Protein AF-A0A4Q3BJV5-F1 (afdb_monomer_lite)

Foldseek 3Di:
DVVPVVLVVVVVVVLVVLLPPPDDDDDDDPLVLQQAKWAWDFKAFLVRDGPDDGDRLFIWHHHSVFKIWTAGPVVRDIWIAGWDDDDQKIKGWGQDDPPPFDFPDWDWDQDPNWTKIFTDGPRDTQWIDTDNDIGGDIDIAIWGWPDGDSFWTWTDDPRMITIIGDDDPPLPPPDDDPLLVVLQVLLVVVLLVVLLVLAPDNVQQPVVLLVLLVVVLVVLCCQCRPPVVNVVVLLSVLSSLLVLLVVLLVVLCVVPNCLCPVCVVNNDDCLSNQLSLLLQLLLVVLLCVLVCNLVVQLVVQLVCSCVRNVDAQLLSSLLSSLLAA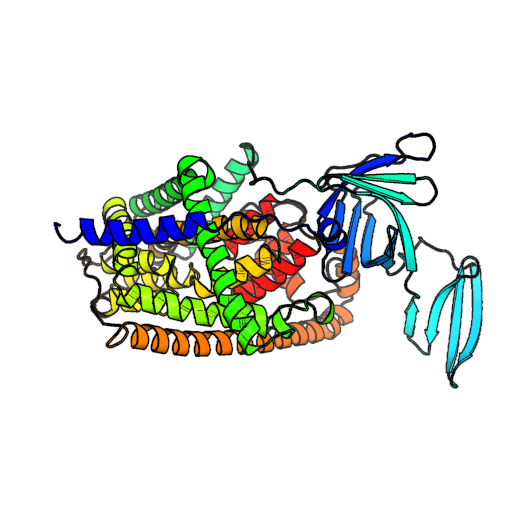ALVVSNLQNVVCQVVDDPLSVLLNNLSRVQADHSSVLSVLLCLQQPPPSVRSSSLSSLLSSLSSSSSSVSCSNSCSRYNDDDDHHRDHDTDPPRCDDDSVSSSVSSSVVSNVVSVVVVVLLVVVVVVQVVQQVCCCVPVFVVVVQQVVCCVVLVNPDSTDGLLQVQLVVQLVSQVSNPDDDPCSSVLSSLLSCCVPRRLSNSSNSLSVCVSNVVDSDPVSNSSSSSSSRD

Structure (mmCIF, N/CA/C/O backbone):
data_AF-A0A4Q3BJV5-F1
#
_entry.id   AF-A0A4Q3BJV5-F1
#
loop_
_atom_site.group_PDB
_atom_site.id
_atom_site.type_symbol
_atom_site.label_atom_id
_atom_site.label_alt_id
_atom_site.label_comp_id
_atom_site.label_asym_id
_atom_site.label_entity_id
_atom_site.label_seq_id
_atom_site.pdbx_PDB_ins_code
_atom_site.Cartn_x
_atom_site.Cartn_y
_atom_site.Cartn_z
_atom_site.occupancy
_atom_site.B_iso_or_equiv
_atom_site.auth_seq_id
_atom_site.auth_comp_id
_atom_site.auth_asym_id
_atom_site.auth_atom_id
_atom_site.pdbx_PDB_model_num
ATOM 1 N N . MET A 1 1 ? -34.507 12.842 11.711 1.00 39.56 1 MET A N 1
ATOM 2 C CA . MET A 1 1 ? -34.809 11.955 10.564 1.00 39.56 1 MET A CA 1
ATOM 3 C C . MET A 1 1 ? -35.385 12.684 9.341 1.00 39.56 1 MET A C 1
ATOM 5 O O . MET A 1 1 ? -34.955 12.350 8.252 1.00 39.56 1 MET A O 1
ATOM 9 N N . LYS A 1 2 ? -36.253 13.710 9.449 1.00 32.47 2 LYS A N 1
ATOM 10 C CA . LYS A 1 2 ? -36.791 14.425 8.258 1.00 32.47 2 LYS A CA 1
ATOM 11 C C . LYS A 1 2 ? -35.782 15.288 7.464 1.00 32.47 2 LYS A C 1
ATOM 13 O O . LYS A 1 2 ? -35.887 15.353 6.250 1.00 32.47 2 LYS A O 1
ATOM 18 N N . ASN A 1 3 ? -34.755 15.863 8.101 1.00 36.78 3 ASN A N 1
ATOM 19 C CA . ASN A 1 3 ? -33.688 16.609 7.395 1.00 36.78 3 ASN A CA 1
ATOM 20 C C . ASN A 1 3 ? -32.590 15.710 6.780 1.00 36.78 3 ASN A C 1
ATOM 22 O O . ASN A 1 3 ? -31.681 16.214 6.125 1.00 36.78 3 ASN A O 1
ATOM 26 N N . PHE A 1 4 ? -32.651 14.391 7.007 1.00 38.94 4 PHE A N 1
ATOM 27 C CA . PHE A 1 4 ? -31.653 13.429 6.517 1.00 38.94 4 PHE A CA 1
ATOM 28 C C . PHE A 1 4 ? -31.931 12.975 5.075 1.00 38.94 4 PHE A C 1
ATOM 30 O O . PHE A 1 4 ? -30.996 12.746 4.317 1.00 38.94 4 PHE A O 1
ATOM 37 N N . THR A 1 5 ? -33.199 12.897 4.669 1.00 44.06 5 THR A N 1
ATOM 38 C CA . THR A 1 5 ? -33.615 12.424 3.338 1.00 44.06 5 THR A CA 1
ATOM 39 C C . THR A 1 5 ? -33.310 13.423 2.222 1.00 44.06 5 THR A C 1
ATOM 41 O O . THR A 1 5 ? -32.863 13.024 1.152 1.00 44.06 5 THR A O 1
ATOM 44 N N . VAL A 1 6 ? -33.468 14.726 2.475 1.00 43.16 6 VAL A N 1
ATOM 45 C CA . VAL A 1 6 ? -33.236 15.772 1.457 1.00 43.16 6 VAL A CA 1
ATOM 46 C C . VAL A 1 6 ? -31.744 15.933 1.138 1.00 43.16 6 VAL A C 1
ATOM 48 O O . VAL A 1 6 ? -31.367 16.067 -0.021 1.00 43.16 6 VAL A O 1
ATOM 51 N N . ARG A 1 7 ? -30.869 15.852 2.150 1.00 47.31 7 ARG A N 1
ATOM 52 C CA . ARG A 1 7 ? -29.410 15.944 1.953 1.00 47.31 7 ARG A CA 1
ATOM 53 C C . ARG A 1 7 ? -28.830 14.706 1.261 1.00 47.31 7 ARG A C 1
ATOM 55 O O . ARG A 1 7 ? -27.945 14.854 0.425 1.00 47.31 7 ARG A O 1
ATOM 62 N N . GLY A 1 8 ? -29.368 13.515 1.540 1.00 42.00 8 GLY A N 1
ATOM 63 C CA . GLY A 1 8 ? -28.993 12.282 0.836 1.00 42.00 8 GLY A CA 1
ATOM 64 C C . GLY A 1 8 ? -29.332 12.314 -0.660 1.00 42.00 8 GLY A C 1
ATOM 65 O O . GLY A 1 8 ? -28.530 11.870 -1.476 1.00 42.00 8 GLY A O 1
ATOM 66 N N . ALA A 1 9 ? -30.465 12.919 -1.033 1.00 40.84 9 ALA A N 1
ATOM 67 C CA . ALA A 1 9 ? -30.872 13.068 -2.433 1.00 40.84 9 ALA A CA 1
ATOM 68 C C . ALA A 1 9 ? -29.954 14.014 -3.235 1.00 40.84 9 ALA A C 1
ATOM 70 O O . ALA A 1 9 ? -29.690 13.767 -4.411 1.00 40.84 9 ALA A O 1
ATOM 71 N N . ILE A 1 10 ? -29.417 15.063 -2.601 1.00 45.47 10 ILE A N 1
ATOM 72 C CA . ILE A 1 10 ? -28.476 16.001 -3.238 1.00 45.47 10 ILE A CA 1
ATOM 73 C C . ILE A 1 10 ? -27.119 15.327 -3.486 1.00 45.47 10 ILE A C 1
ATOM 75 O O . ILE A 1 10 ? -26.576 15.436 -4.582 1.00 45.47 10 ILE A O 1
ATOM 79 N N . VAL A 1 11 ? -26.601 14.570 -2.511 1.00 48.97 11 VAL A N 1
ATOM 80 C CA . VAL A 1 11 ? -25.356 13.792 -2.672 1.00 48.97 11 VAL A CA 1
ATOM 81 C C . VAL A 1 11 ? -25.507 12.742 -3.775 1.00 48.97 11 VAL A C 1
ATOM 83 O O . VAL A 1 11 ? -24.621 12.602 -4.614 1.00 48.97 11 VAL A O 1
ATOM 86 N N . PHE A 1 12 ? -26.654 12.058 -3.824 1.00 43.94 12 PHE A N 1
ATOM 87 C CA . PHE A 1 12 ? -26.966 11.095 -4.878 1.00 43.94 12 PHE A CA 1
ATOM 88 C C . PHE A 1 12 ? -27.032 11.759 -6.263 1.00 43.94 12 PHE A C 1
ATOM 90 O O . PHE A 1 12 ? -26.476 11.234 -7.221 1.00 43.94 12 PHE A O 1
ATOM 97 N N . SER A 1 13 ? -27.623 12.953 -6.365 1.00 41.34 13 SER A N 1
ATOM 98 C CA . SER A 1 13 ? -27.725 13.698 -7.629 1.00 41.34 13 SER A CA 1
ATOM 99 C C . SER A 1 13 ? -26.365 14.195 -8.139 1.00 41.34 13 SER A C 1
ATOM 101 O O . SER A 1 13 ? -26.100 14.130 -9.336 1.00 41.34 13 SER A O 1
ATOM 103 N N . ILE A 1 14 ? -25.468 14.628 -7.244 1.00 48.72 14 ILE A N 1
ATOM 104 C CA . ILE A 1 14 ? -24.095 15.022 -7.607 1.00 48.72 14 ILE A CA 1
ATOM 105 C C . ILE A 1 14 ? -23.288 13.804 -8.083 1.00 48.72 14 ILE A C 1
ATOM 107 O O . ILE A 1 14 ? -22.586 13.895 -9.089 1.00 48.72 14 ILE A O 1
ATOM 111 N N . LEU A 1 15 ? -23.427 12.650 -7.416 1.00 43.44 15 LEU A N 1
ATOM 112 C CA . LEU A 1 15 ? -22.780 11.404 -7.845 1.00 43.44 15 LEU A CA 1
ATOM 113 C C . LEU A 1 15 ? -23.286 10.938 -9.221 1.00 43.44 15 LEU A C 1
ATOM 115 O O . LEU A 1 15 ? -22.491 10.514 -10.053 1.00 43.44 15 LEU A O 1
ATOM 119 N N . VAL A 1 16 ? -24.594 11.048 -9.476 1.00 43.47 16 VAL A N 1
ATOM 120 C CA . VAL A 1 16 ? -25.211 10.675 -10.760 1.00 43.47 16 VAL A CA 1
ATOM 121 C C . VAL A 1 16 ? -24.777 11.615 -11.890 1.00 43.47 16 VAL A C 1
ATOM 123 O O . VAL A 1 16 ? -24.451 11.132 -12.971 1.00 43.47 16 VAL A O 1
ATOM 126 N N . CYS A 1 17 ? -24.666 12.926 -11.646 1.00 41.31 17 CYS A N 1
ATOM 127 C CA . CYS A 1 17 ? -24.109 13.864 -12.631 1.00 41.31 17 CYS A CA 1
ATOM 128 C C . CYS A 1 17 ? -22.640 13.562 -12.973 1.00 41.31 17 CYS A C 1
ATOM 130 O O . CYS A 1 17 ? -22.251 13.664 -14.134 1.00 41.31 17 CYS A O 1
ATOM 132 N N . LEU A 1 18 ? -21.825 13.147 -11.995 1.00 40.84 18 LEU A N 1
ATOM 133 C CA . LEU A 1 18 ? -20.426 12.761 -12.232 1.00 40.84 18 LEU A CA 1
ATOM 134 C C . LEU A 1 18 ? -20.292 11.451 -13.031 1.00 40.84 18 LEU A C 1
ATOM 136 O O . LEU A 1 18 ? -19.311 11.276 -13.752 1.00 40.84 18 LEU A O 1
ATOM 140 N N . LEU A 1 19 ? -21.281 10.554 -12.950 1.00 37.84 19 LEU A N 1
ATOM 141 C CA . LEU A 1 19 ? -21.312 9.300 -13.711 1.00 37.84 19 LEU A CA 1
ATOM 142 C C . LEU A 1 19 ? -21.659 9.499 -15.200 1.00 37.84 19 LEU A C 1
ATOM 144 O O . LEU A 1 19 ? -21.275 8.669 -16.020 1.00 37.84 19 LEU A O 1
ATOM 148 N N . GLN A 1 20 ? -22.340 10.589 -15.577 1.00 35.69 20 GLN A N 1
ATOM 149 C CA . GLN A 1 20 ? -22.813 10.801 -16.957 1.00 35.69 20 GLN A CA 1
ATOM 150 C C . GLN A 1 20 ? -21.787 11.433 -17.919 1.00 35.69 20 GLN A C 1
ATOM 152 O O . GLN A 1 20 ? -22.035 11.471 -19.120 1.00 35.69 20 GLN A O 1
ATOM 157 N N . VAL A 1 21 ? -20.621 11.886 -17.442 1.00 39.34 21 VAL A N 1
ATOM 158 C CA . VAL A 1 21 ? -19.625 12.606 -18.275 1.00 39.34 21 VAL A CA 1
ATOM 159 C C . VAL A 1 21 ? -18.576 11.670 -18.916 1.00 39.34 21 VAL A C 1
ATOM 161 O O . VAL A 1 21 ? -17.773 12.089 -19.746 1.00 39.34 21 VAL A O 1
ATOM 164 N N . SER A 1 22 ? -18.583 10.372 -18.599 1.00 33.25 22 SER A N 1
ATOM 165 C CA . SER A 1 22 ? -17.498 9.439 -18.950 1.00 33.25 22 SER A CA 1
ATOM 166 C C . SER A 1 22 ? -17.755 8.624 -20.232 1.00 33.25 22 SER A C 1
ATOM 168 O O . SER A 1 22 ? -17.811 7.396 -20.204 1.00 33.25 22 SER A O 1
ATOM 170 N N . CYS A 1 23 ? -17.935 9.282 -21.384 1.00 26.48 23 CYS A N 1
ATOM 171 C CA . CYS A 1 23 ? -17.944 8.568 -22.668 1.00 26.48 23 CYS A CA 1
ATOM 172 C C . CYS A 1 23 ? -17.498 9.435 -23.853 1.00 26.48 23 CYS A C 1
ATOM 174 O O . CYS A 1 23 ? -18.309 9.960 -24.607 1.00 26.48 23 CYS A O 1
ATOM 176 N N . THR A 1 24 ? -16.186 9.531 -24.061 1.00 28.55 24 THR A N 1
ATOM 177 C CA . THR A 1 24 ? -15.605 9.876 -25.366 1.00 28.55 24 THR A CA 1
ATOM 178 C C . THR A 1 24 ? -14.334 9.048 -25.577 1.00 28.55 24 THR A C 1
ATOM 180 O O . THR A 1 24 ? -13.317 9.253 -24.919 1.00 28.55 24 THR A O 1
ATOM 183 N N . LYS A 1 25 ? -14.403 8.055 -26.475 1.00 28.45 25 LYS A N 1
ATOM 184 C CA . LYS A 1 25 ? -13.246 7.255 -26.916 1.00 28.45 25 LYS A CA 1
ATOM 185 C C . LYS A 1 25 ? -12.345 8.136 -27.787 1.00 28.45 25 LYS A C 1
ATOM 187 O O . LYS A 1 25 ? -12.813 8.681 -28.783 1.00 28.45 25 LYS A O 1
ATOM 192 N N . LYS A 1 26 ? -11.070 8.267 -27.421 1.00 34.31 26 LYS A N 1
ATOM 193 C CA . LYS A 1 26 ? -10.034 8.953 -28.208 1.00 34.31 26 LYS A CA 1
ATOM 194 C C . LYS A 1 26 ? -9.116 7.891 -28.824 1.00 34.31 26 LYS A C 1
ATOM 196 O O . LYS A 1 26 ? -8.753 6.952 -28.125 1.00 34.31 26 LYS A O 1
ATOM 201 N N . GLU A 1 27 ? -8.780 8.021 -30.106 1.00 33.03 27 GLU A N 1
ATOM 202 C CA . GLU A 1 27 ? -7.860 7.118 -30.822 1.00 33.03 27 GLU A CA 1
ATOM 203 C C . GLU A 1 27 ? -6.468 7.088 -30.163 1.00 33.03 27 GLU A C 1
ATOM 205 O O . GLU A 1 27 ? -5.887 8.136 -29.863 1.00 33.03 27 GLU A O 1
ATOM 210 N N . GLU A 1 28 ? -5.938 5.886 -29.918 1.00 51.03 28 GLU A N 1
ATOM 211 C CA . GLU A 1 28 ? -4.610 5.667 -29.333 1.00 51.03 28 GLU A CA 1
ATOM 212 C C . GLU A 1 28 ? -3.513 5.594 -30.407 1.00 51.03 28 GLU A C 1
ATOM 214 O O . GLU A 1 28 ? -3.706 5.044 -31.488 1.00 51.03 28 GLU A O 1
ATOM 219 N N . SER A 1 29 ? -2.325 6.133 -30.108 1.00 69.25 29 SER A N 1
ATOM 220 C CA . SER A 1 29 ? -1.162 6.038 -30.999 1.00 69.25 29 SER A CA 1
ATOM 221 C C . SER A 1 29 ? -0.564 4.622 -30.998 1.00 69.25 29 SER A C 1
ATOM 223 O O . SER A 1 29 ? -0.557 3.945 -29.970 1.00 69.25 29 SER A O 1
ATOM 225 N N . LYS A 1 30 ? 0.017 4.179 -32.125 1.00 75.50 30 LYS A N 1
ATOM 226 C CA . LYS A 1 30 ? 0.649 2.845 -32.262 1.00 75.50 30 LYS A CA 1
ATOM 227 C C . LYS A 1 30 ? 1.668 2.530 -31.158 1.00 75.50 30 LYS A C 1
ATOM 229 O O . LYS A 1 30 ? 1.734 1.399 -30.696 1.00 75.50 30 LYS A O 1
ATOM 234 N N . GLU A 1 31 ? 2.438 3.515 -30.703 1.00 74.19 31 GLU A N 1
ATOM 235 C CA . GLU A 1 31 ? 3.409 3.341 -29.610 1.00 74.19 31 GLU A CA 1
ATOM 236 C C . GLU A 1 31 ? 2.736 3.030 -28.271 1.00 74.19 31 GLU A C 1
ATOM 238 O O . GLU A 1 31 ? 3.213 2.162 -27.543 1.00 74.19 31 GLU A O 1
ATOM 243 N N . LYS A 1 32 ? 1.595 3.668 -27.970 1.00 69.62 32 LYS A N 1
ATOM 244 C CA . LYS A 1 32 ? 0.784 3.309 -26.798 1.00 69.62 32 LYS A CA 1
ATOM 245 C C . LYS A 1 32 ? 0.237 1.900 -26.924 1.00 69.62 32 LYS A C 1
ATOM 247 O O . LYS A 1 32 ? 0.262 1.149 -25.955 1.00 69.62 32 LYS A O 1
ATOM 252 N N . ILE A 1 33 ? -0.189 1.528 -28.132 1.00 77.44 33 ILE A N 1
ATOM 253 C CA . ILE A 1 33 ? -0.660 0.173 -28.385 1.00 77.44 33 ILE A CA 1
ATOM 254 C C . ILE A 1 33 ? 0.489 -0.824 -28.185 1.00 77.44 33 ILE A C 1
ATOM 256 O O . ILE A 1 33 ? 0.257 -1.895 -27.652 1.00 77.44 33 ILE A O 1
ATOM 260 N N . LEU A 1 34 ? 1.730 -0.503 -28.534 1.00 80.62 34 LEU A N 1
ATOM 261 C CA . LEU A 1 34 ? 2.862 -1.413 -28.347 1.00 80.62 34 LEU A CA 1
ATOM 262 C C . LEU A 1 34 ? 3.345 -1.504 -26.892 1.00 80.62 34 LEU A C 1
ATOM 264 O O . LEU A 1 34 ? 3.767 -2.586 -26.486 1.00 80.62 34 LEU A O 1
ATOM 268 N N . ALA A 1 35 ? 3.258 -0.420 -26.114 1.00 77.81 35 ALA A N 1
ATOM 269 C CA . ALA A 1 35 ? 3.778 -0.294 -24.748 1.00 77.81 35 ALA A CA 1
ATOM 270 C C . ALA A 1 35 ? 2.978 -1.091 -23.692 1.00 77.81 35 ALA A C 1
ATOM 272 O O . ALA A 1 35 ? 2.330 -0.531 -22.806 1.00 77.81 35 ALA A O 1
ATOM 273 N N . ARG A 1 36 ? 3.015 -2.422 -23.791 1.00 79.06 36 ARG A N 1
ATOM 274 C CA . ARG A 1 36 ? 2.362 -3.361 -22.871 1.00 79.06 36 ARG A CA 1
ATOM 275 C C . ARG A 1 36 ? 3.103 -4.702 -22.799 1.00 79.06 36 ARG A C 1
ATOM 277 O O . ARG A 1 36 ? 4.082 -4.936 -23.509 1.00 79.06 36 ARG A O 1
ATOM 284 N N . LYS A 1 37 ? 2.625 -5.607 -21.936 1.00 77.81 37 LYS A N 1
ATOM 285 C CA . LYS A 1 37 ? 3.108 -6.996 -21.843 1.00 77.81 37 LYS A CA 1
ATOM 286 C C . LYS A 1 37 ? 2.378 -7.886 -22.849 1.00 77.81 37 LYS A C 1
ATOM 288 O O . LYS A 1 37 ? 1.191 -8.155 -22.703 1.00 77.81 37 LYS A O 1
ATOM 293 N N . TRP A 1 38 ? 3.113 -8.363 -23.838 1.00 81.50 38 TRP A N 1
ATOM 294 C CA . TRP A 1 38 ? 2.682 -9.282 -24.880 1.00 81.50 38 TRP A CA 1
ATOM 295 C C . TRP A 1 38 ? 3.074 -10.714 -24.513 1.00 81.50 38 TRP A C 1
ATOM 297 O O . TRP A 1 38 ? 4.219 -10.972 -24.148 1.00 81.50 38 TRP A O 1
ATOM 307 N N . LEU A 1 39 ? 2.143 -11.661 -24.604 1.00 82.62 39 LEU A N 1
ATOM 308 C CA . LEU A 1 39 ? 2.427 -13.083 -24.399 1.00 82.62 39 LEU A CA 1
ATOM 309 C C . LEU A 1 39 ? 2.718 -13.732 -25.746 1.00 82.62 39 LEU A C 1
ATOM 311 O O . LEU A 1 39 ? 2.010 -13.462 -26.716 1.00 82.62 39 LEU A O 1
ATOM 315 N N . PHE A 1 40 ? 3.729 -14.597 -25.821 1.00 82.50 40 PHE A N 1
ATOM 316 C CA . PHE A 1 40 ? 3.962 -15.350 -27.052 1.00 82.50 40 PHE A CA 1
ATOM 317 C C . PHE A 1 40 ? 2.772 -16.282 -27.317 1.00 82.50 40 PHE A C 1
ATOM 319 O O . PHE A 1 40 ? 2.285 -16.970 -26.421 1.00 82.50 40 PHE A O 1
ATOM 326 N N . ALA A 1 41 ? 2.314 -16.302 -28.564 1.00 84.00 41 ALA A N 1
ATOM 327 C CA . ALA A 1 41 ? 1.279 -17.209 -29.047 1.00 84.00 41 ALA A CA 1
ATOM 328 C C . ALA A 1 41 ? 1.889 -18.345 -29.873 1.00 84.00 41 ALA A C 1
ATOM 330 O O . ALA A 1 41 ? 1.570 -19.511 -29.661 1.00 84.00 41 ALA A O 1
ATOM 331 N N . SER A 1 42 ? 2.797 -18.007 -30.791 1.00 84.31 42 SER A N 1
ATOM 332 C CA . SER A 1 42 ? 3.531 -18.973 -31.613 1.00 84.31 42 SER A CA 1
ATOM 333 C C . SER A 1 42 ? 4.796 -18.343 -32.186 1.00 84.31 42 SER A C 1
ATOM 335 O O . SER A 1 42 ? 4.838 -17.131 -32.405 1.00 84.31 42 SER A O 1
ATOM 337 N N . VAL A 1 43 ? 5.789 -19.170 -32.506 1.00 83.00 43 VAL A N 1
ATOM 338 C CA . VAL A 1 43 ? 6.980 -18.762 -33.262 1.00 83.00 43 VAL A CA 1
ATOM 339 C C . VAL A 1 43 ? 7.135 -19.716 -34.433 1.00 83.00 43 VAL A C 1
ATOM 341 O O . VAL A 1 43 ? 7.376 -20.903 -34.221 1.00 83.00 43 VAL A O 1
ATOM 344 N N . LYS A 1 44 ? 6.964 -19.202 -35.651 1.00 84.62 44 LYS A N 1
ATOM 345 C CA . LYS A 1 44 ? 6.902 -20.008 -36.874 1.00 84.62 44 LYS A CA 1
ATOM 346 C C . LYS A 1 44 ? 7.949 -19.583 -37.884 1.00 84.62 44 LYS A C 1
ATOM 348 O O . LYS A 1 44 ? 8.220 -18.393 -38.001 1.00 84.62 44 LYS A O 1
ATOM 353 N N . ASP A 1 45 ? 8.521 -20.528 -38.614 1.00 82.19 45 ASP A N 1
ATOM 354 C CA . ASP A 1 45 ? 9.433 -20.225 -39.717 1.00 82.19 45 ASP A CA 1
ATOM 355 C C . ASP A 1 45 ? 8.675 -19.820 -40.995 1.00 82.19 45 ASP A C 1
ATOM 357 O O . ASP A 1 45 ? 7.442 -19.742 -41.021 1.00 82.19 45 ASP A O 1
ATOM 361 N N . ALA A 1 46 ? 9.419 -19.586 -42.079 1.00 77.62 46 ALA A N 1
ATOM 362 C CA . ALA A 1 46 ? 8.866 -19.218 -43.381 1.00 77.62 46 ALA A CA 1
ATOM 363 C C . ALA A 1 46 ? 7.976 -20.313 -44.007 1.00 77.62 46 ALA A C 1
ATOM 365 O O . ALA A 1 46 ? 7.209 -20.019 -44.922 1.00 77.62 46 ALA A O 1
ATOM 366 N N . THR A 1 47 ? 8.059 -21.559 -43.524 1.00 72.06 47 THR A N 1
ATOM 367 C CA . THR A 1 47 ? 7.228 -22.693 -43.962 1.00 72.06 47 THR A CA 1
ATOM 368 C C . THR A 1 47 ? 5.977 -22.878 -43.098 1.00 72.06 47 THR A C 1
ATOM 370 O O . THR A 1 47 ? 5.098 -23.669 -43.436 1.00 72.06 47 THR A O 1
ATOM 373 N N . GLY A 1 48 ? 5.862 -22.118 -42.002 1.00 75.56 48 GLY A N 1
ATOM 374 C CA . GLY A 1 48 ? 4.756 -22.188 -41.052 1.00 75.56 48 GLY A CA 1
ATOM 375 C C . GLY A 1 48 ? 4.923 -23.255 -39.966 1.00 75.56 48 GLY A C 1
ATOM 376 O O . GLY A 1 48 ? 3.985 -23.453 -39.186 1.00 75.56 48 GLY A O 1
ATOM 377 N N . ALA A 1 49 ? 6.084 -23.914 -39.896 1.00 77.31 49 ALA A N 1
ATOM 378 C CA . ALA A 1 49 ? 6.413 -24.884 -38.859 1.00 77.31 49 ALA A CA 1
ATOM 379 C C . ALA A 1 49 ? 6.805 -24.177 -37.555 1.00 77.31 49 ALA A C 1
ATOM 381 O O . ALA A 1 49 ? 7.432 -23.116 -37.574 1.00 77.31 49 ALA A O 1
ATOM 382 N N . ASP A 1 50 ? 6.428 -24.760 -36.413 1.00 82.00 50 ASP A N 1
ATOM 383 C CA . ASP A 1 50 ? 6.777 -24.210 -35.104 1.00 82.00 50 ASP A CA 1
ATOM 384 C C . ASP A 1 50 ? 8.284 -24.369 -34.853 1.00 82.00 50 ASP A C 1
ATOM 386 O O . ASP A 1 50 ? 8.807 -25.479 -34.772 1.00 82.00 50 ASP A O 1
ATOM 390 N N . VAL A 1 51 ? 8.979 -23.242 -34.696 1.00 79.69 51 VAL A N 1
ATOM 391 C CA . VAL A 1 51 ? 10.433 -23.197 -34.455 1.00 79.69 51 VAL A CA 1
ATOM 392 C C . VAL A 1 51 ? 10.758 -23.566 -33.012 1.00 79.69 51 VAL A C 1
ATOM 394 O O . VAL A 1 51 ? 11.820 -24.110 -32.718 1.00 79.69 51 VAL A O 1
ATOM 397 N N . ARG A 1 52 ? 9.844 -23.252 -32.088 1.00 81.12 52 ARG A N 1
ATOM 398 C CA . ARG A 1 52 ? 9.984 -23.571 -30.666 1.00 81.12 52 ARG A CA 1
ATOM 399 C C . ARG A 1 52 ? 8.633 -23.753 -29.998 1.00 81.12 52 ARG A C 1
ATOM 401 O O . ARG A 1 52 ? 7.632 -23.160 -30.403 1.00 81.12 52 ARG A O 1
ATOM 408 N N . LYS A 1 53 ? 8.632 -24.507 -28.900 1.00 78.12 53 LYS A N 1
ATOM 409 C CA . LYS A 1 53 ? 7.462 -24.640 -28.036 1.00 78.12 53 LYS A CA 1
ATOM 410 C C . LYS A 1 53 ? 7.300 -23.374 -27.196 1.00 78.12 53 LYS A C 1
ATOM 412 O O . LYS A 1 53 ? 8.193 -22.999 -26.445 1.00 78.12 53 LYS A O 1
ATOM 417 N N . VAL A 1 54 ? 6.146 -22.726 -27.311 1.00 80.69 54 VAL A N 1
ATOM 418 C CA . VAL A 1 54 ? 5.818 -21.539 -26.515 1.00 80.69 54 VAL A CA 1
ATOM 419 C C . VAL A 1 54 ? 5.226 -21.956 -25.172 1.00 80.69 54 VAL A C 1
ATOM 421 O O . VAL A 1 54 ? 4.332 -22.804 -25.107 1.00 80.69 54 VAL A O 1
ATOM 424 N N . THR A 1 55 ? 5.712 -21.354 -24.088 1.00 76.12 55 THR A N 1
ATOM 425 C CA . THR A 1 55 ? 5.175 -21.581 -22.740 1.00 76.12 55 THR A CA 1
ATOM 426 C C . THR A 1 55 ? 4.333 -20.401 -22.258 1.00 76.12 55 THR A C 1
ATOM 428 O O . THR A 1 55 ? 4.469 -19.279 -22.734 1.00 76.12 55 THR A O 1
ATOM 431 N N . LYS A 1 56 ? 3.492 -20.622 -21.237 1.00 70.44 56 LYS A N 1
ATOM 432 C CA . LYS A 1 56 ? 2.721 -19.539 -20.590 1.00 70.44 56 LYS A CA 1
ATOM 433 C C . LYS A 1 56 ? 3.597 -18.490 -19.890 1.00 70.44 56 LYS A C 1
ATOM 435 O O . LYS A 1 56 ? 3.077 -17.448 -19.507 1.00 70.44 56 LYS A O 1
ATOM 440 N N . ALA A 1 57 ? 4.876 -18.788 -19.669 1.00 66.06 57 ALA A N 1
ATOM 441 C CA . ALA A 1 57 ? 5.834 -17.880 -19.052 1.00 66.06 57 ALA A CA 1
ATOM 442 C C . ALA A 1 57 ? 6.621 -17.059 -20.090 1.00 66.06 57 ALA A C 1
ATOM 444 O O . ALA A 1 57 ? 7.368 -16.169 -19.693 1.00 66.06 57 ALA A O 1
ATOM 445 N N . ASP A 1 58 ? 6.439 -17.321 -21.390 1.00 78.25 58 ASP A N 1
ATOM 446 C CA . ASP A 1 58 ? 7.118 -16.590 -22.455 1.00 78.25 58 ASP A CA 1
ATOM 447 C C . ASP A 1 58 ? 6.403 -15.260 -22.716 1.00 78.25 58 ASP A C 1
ATOM 449 O O . ASP A 1 58 ? 5.228 -15.229 -23.101 1.00 78.25 58 ASP A O 1
ATOM 453 N N . PHE A 1 59 ? 7.114 -14.146 -22.557 1.00 81.81 59 PHE A N 1
ATOM 454 C CA . PHE A 1 59 ? 6.549 -12.820 -22.782 1.00 81.81 59 PHE A CA 1
ATOM 455 C C . PHE A 1 59 ? 7.553 -11.829 -23.370 1.00 81.81 59 PHE A C 1
ATOM 457 O O . PHE A 1 59 ? 8.768 -11.997 -23.290 1.00 81.81 59 PHE A O 1
ATOM 464 N N . MET A 1 60 ? 7.004 -10.755 -23.923 1.00 85.69 60 MET A N 1
ATOM 465 C CA . MET A 1 60 ? 7.704 -9.554 -24.346 1.00 85.69 60 MET A CA 1
ATOM 466 C C . MET A 1 60 ? 6.980 -8.346 -23.753 1.00 85.69 60 MET A C 1
ATOM 468 O O . MET A 1 60 ? 5.833 -8.075 -24.088 1.00 85.69 60 MET A O 1
ATOM 472 N N . ALA A 1 61 ? 7.627 -7.623 -22.852 1.00 78.12 61 ALA A N 1
ATOM 473 C CA . ALA A 1 61 ? 7.118 -6.392 -22.272 1.00 78.12 61 ALA A CA 1
ATOM 474 C C . ALA A 1 61 ? 7.821 -5.196 -22.909 1.00 78.12 61 ALA A C 1
ATOM 476 O O . ALA A 1 61 ? 9.048 -5.132 -22.917 1.00 78.12 61 ALA A O 1
ATOM 477 N N . LEU A 1 62 ? 7.032 -4.259 -23.429 1.00 80.00 62 LEU A N 1
ATOM 478 C CA . LEU A 1 62 ? 7.495 -2.965 -23.917 1.00 80.00 62 LEU A CA 1
ATOM 479 C C . LEU A 1 62 ? 6.936 -1.891 -22.993 1.00 80.00 62 LEU A C 1
ATOM 481 O O . LEU A 1 62 ? 5.736 -1.875 -22.724 1.00 80.00 62 LEU A O 1
ATOM 485 N N . SER A 1 63 ? 7.783 -1.002 -22.497 1.00 68.88 63 SER A N 1
ATOM 486 C CA . SER A 1 63 ? 7.370 0.093 -21.626 1.00 68.88 63 SER A CA 1
ATOM 487 C C . SER A 1 63 ? 7.322 1.416 -22.386 1.00 68.88 63 SER A C 1
ATOM 489 O O . SER A 1 63 ? 8.032 1.623 -23.372 1.00 68.88 63 SER A O 1
ATOM 491 N N . SER A 1 64 ? 6.480 2.338 -21.920 1.00 68.25 64 SER A N 1
ATOM 492 C CA . SER A 1 64 ? 6.297 3.654 -22.543 1.00 68.25 64 SER A CA 1
ATOM 493 C C . SER A 1 64 ? 7.516 4.575 -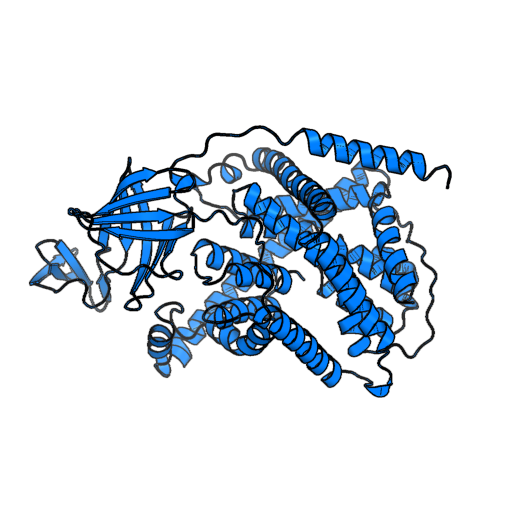22.419 1.00 68.25 64 SER A C 1
ATOM 495 O O . SER A 1 64 ? 7.609 5.544 -23.161 1.00 68.25 64 SER A O 1
ATOM 497 N N . ASP A 1 65 ? 8.445 4.291 -21.502 1.00 61.06 65 ASP A N 1
ATOM 498 C CA . ASP A 1 65 ? 9.739 4.981 -21.373 1.00 61.06 65 ASP A CA 1
ATOM 499 C C . ASP A 1 65 ? 10.811 4.425 -22.332 1.00 61.06 65 ASP A C 1
ATOM 501 O O . ASP A 1 65 ? 11.981 4.785 -22.227 1.00 61.06 65 ASP A O 1
ATOM 505 N N . GLY A 1 66 ? 10.426 3.553 -23.272 1.00 74.69 66 GLY A N 1
ATOM 506 C CA . GLY A 1 66 ? 11.323 3.042 -24.303 1.00 74.69 66 GLY A CA 1
ATOM 507 C C . GLY A 1 66 ? 12.229 1.911 -23.828 1.00 74.69 66 GLY A C 1
ATOM 508 O O . GLY A 1 66 ? 13.279 1.710 -24.427 1.00 74.69 66 GLY A O 1
ATOM 509 N N . LYS A 1 67 ? 11.857 1.152 -22.787 1.00 76.00 67 LYS A N 1
ATOM 510 C CA . LYS A 1 67 ? 12.576 -0.061 -22.355 1.00 76.00 67 LYS A CA 1
ATOM 511 C C . LYS A 1 67 ? 11.826 -1.330 -22.741 1.00 76.00 67 LYS A C 1
ATOM 513 O O . LYS A 1 67 ? 10.604 -1.340 -22.869 1.00 76.00 67 LYS A O 1
ATOM 518 N N . PHE A 1 68 ? 12.558 -2.409 -22.980 1.00 80.44 68 PHE A N 1
ATOM 519 C CA . PHE A 1 68 ? 11.961 -3.710 -23.251 1.00 80.44 68 PHE A CA 1
ATOM 520 C C . PHE A 1 68 ? 12.523 -4.787 -22.333 1.00 80.44 68 PHE A C 1
ATOM 522 O O . PHE A 1 68 ? 13.656 -4.700 -21.857 1.00 80.44 68 PHE A O 1
ATOM 529 N N . ASN A 1 69 ? 11.712 -5.816 -22.122 1.00 76.62 69 ASN A N 1
ATOM 530 C CA . ASN A 1 69 ? 12.080 -7.038 -21.431 1.00 76.62 69 ASN A CA 1
ATOM 531 C C . ASN A 1 69 ? 11.438 -8.227 -22.149 1.00 76.62 69 ASN A C 1
ATOM 533 O O . ASN A 1 69 ? 10.214 -8.328 -22.221 1.00 76.62 69 ASN A O 1
ATOM 537 N N . ILE A 1 70 ? 12.253 -9.123 -22.687 1.00 80.06 70 ILE A N 1
ATOM 538 C CA . ILE A 1 70 ? 11.813 -10.388 -23.270 1.00 80.06 70 ILE A CA 1
ATOM 539 C C . ILE A 1 70 ? 12.265 -11.499 -22.336 1.00 80.06 70 ILE A C 1
ATOM 541 O O . ILE A 1 70 ? 13.435 -11.562 -21.967 1.00 80.06 70 ILE A O 1
ATOM 545 N N . ALA A 1 71 ? 11.352 -12.395 -21.982 1.00 74.50 71 ALA A N 1
ATOM 546 C CA . ALA A 1 71 ? 11.668 -13.596 -21.229 1.00 74.50 71 ALA A CA 1
ATOM 547 C C . ALA A 1 71 ? 11.093 -14.814 -21.945 1.00 74.50 71 ALA A C 1
ATOM 549 O O . ALA A 1 71 ? 9.915 -14.847 -22.303 1.00 74.50 71 ALA A O 1
ATOM 550 N N . ILE A 1 72 ? 11.940 -15.814 -22.143 1.00 74.88 72 ILE A N 1
ATOM 551 C CA . ILE A 1 72 ? 11.611 -17.101 -22.734 1.00 74.88 72 ILE A CA 1
ATOM 552 C C . ILE A 1 72 ? 12.010 -18.167 -21.716 1.00 74.88 72 ILE A C 1
ATOM 554 O O . ILE A 1 72 ? 13.176 -18.271 -21.330 1.00 74.88 72 ILE A O 1
ATOM 558 N N . ALA A 1 73 ? 11.028 -18.937 -21.251 1.00 70.25 73 ALA A N 1
ATOM 559 C CA . ALA A 1 73 ? 11.252 -19.923 -20.201 1.00 70.25 73 ALA A CA 1
ATOM 560 C C . ALA A 1 73 ? 12.088 -21.109 -20.698 1.00 70.25 73 ALA A C 1
ATOM 562 O O . ALA A 1 73 ? 12.907 -21.645 -19.951 1.00 70.25 73 ALA A O 1
ATOM 563 N N . ASP A 1 74 ? 11.899 -21.496 -21.960 1.00 60.06 74 ASP A N 1
ATOM 564 C CA . ASP A 1 74 ? 12.667 -22.562 -22.597 1.00 60.06 74 ASP A CA 1
ATOM 565 C C . ASP A 1 74 ? 14.097 -22.075 -22.896 1.00 60.06 74 ASP A C 1
ATOM 567 O O . ASP A 1 74 ? 14.302 -21.133 -23.659 1.00 60.06 74 ASP A O 1
ATOM 571 N N . GLY A 1 75 ? 15.094 -22.657 -22.226 1.00 55.06 75 GLY A N 1
ATOM 572 C CA . GLY A 1 75 ? 16.494 -22.215 -22.303 1.00 55.06 75 GLY A CA 1
ATOM 573 C C . GLY A 1 75 ? 16.877 -21.046 -21.383 1.00 55.06 75 GLY A C 1
ATOM 574 O O . GLY A 1 75 ? 18.020 -20.599 -21.433 1.00 55.06 75 GLY A O 1
ATOM 575 N N . ASN A 1 76 ? 15.965 -20.571 -20.520 1.00 56.94 76 ASN A N 1
ATOM 576 C CA . ASN A 1 76 ? 16.212 -19.506 -19.534 1.00 56.94 76 ASN A CA 1
ATOM 577 C C . ASN A 1 76 ? 16.771 -18.207 -20.162 1.00 56.94 76 ASN A C 1
ATOM 579 O O . ASN A 1 76 ? 17.688 -17.565 -19.640 1.00 56.94 76 ASN A O 1
ATOM 583 N N . ILE A 1 77 ? 16.225 -17.834 -21.322 1.00 64.94 77 ILE A N 1
ATOM 584 C CA . ILE A 1 77 ? 16.694 -16.703 -22.123 1.00 64.94 77 ILE A CA 1
ATOM 585 C C . ILE A 1 77 ? 15.907 -15.454 -21.724 1.00 64.94 77 ILE A C 1
ATOM 587 O O . ILE A 1 77 ? 14.706 -15.351 -21.960 1.00 64.94 77 ILE A O 1
ATOM 591 N N . SER A 1 78 ? 16.595 -14.478 -21.141 1.00 68.81 78 SER A N 1
ATOM 592 C CA . SER A 1 78 ? 16.086 -13.113 -20.948 1.00 68.81 78 SER A CA 1
ATOM 593 C C . SER A 1 78 ? 16.783 -12.117 -21.879 1.00 68.81 78 SER A C 1
ATOM 595 O O . SER A 1 78 ? 17.913 -12.353 -22.292 1.00 68.81 78 SER A O 1
ATOM 597 N N . ALA A 1 79 ? 16.165 -10.994 -22.209 1.00 70.25 79 ALA A N 1
ATOM 598 C CA . ALA A 1 79 ? 16.840 -9.875 -22.859 1.00 70.25 79 ALA A CA 1
ATOM 599 C C . ALA A 1 79 ? 16.198 -8.573 -22.395 1.00 70.25 79 ALA A C 1
ATOM 601 O O . ALA A 1 79 ? 14.974 -8.453 -22.396 1.00 70.25 79 ALA A O 1
ATOM 602 N N . THR A 1 80 ? 17.020 -7.606 -22.005 1.00 72.25 80 THR A N 1
ATOM 603 C CA . THR A 1 80 ? 16.579 -6.281 -21.571 1.00 72.25 80 THR A CA 1
ATOM 604 C C . THR A 1 80 ? 17.347 -5.211 -22.331 1.00 72.25 80 THR A C 1
ATOM 606 O O . THR A 1 80 ? 18.497 -5.408 -22.717 1.00 72.25 80 THR A O 1
ATOM 609 N N . GLY A 1 81 ? 16.711 -4.071 -22.571 1.00 78.38 81 GLY A N 1
ATOM 610 C CA . GLY A 1 81 ? 17.340 -2.970 -23.288 1.00 78.38 81 GLY A CA 1
ATOM 611 C C . GLY A 1 81 ? 16.356 -1.853 -23.589 1.00 78.38 81 GLY A C 1
ATOM 612 O O . GLY A 1 81 ? 15.314 -1.746 -22.945 1.00 78.38 81 GLY A O 1
ATOM 613 N N . ASN A 1 82 ? 16.674 -1.042 -24.591 1.00 78.94 82 ASN A N 1
ATOM 614 C CA . ASN A 1 82 ? 15.818 0.037 -25.069 1.00 78.94 82 ASN A CA 1
ATOM 615 C C . ASN A 1 82 ? 15.102 -0.369 -26.357 1.00 78.94 82 ASN A C 1
ATOM 617 O O . ASN A 1 82 ? 15.652 -1.123 -27.154 1.00 78.94 82 ASN A O 1
ATOM 621 N N . TRP A 1 83 ? 13.896 0.133 -26.592 1.00 85.50 83 TRP A N 1
ATOM 622 C CA . TRP A 1 83 ? 13.201 -0.020 -27.862 1.00 85.50 83 TRP A CA 1
ATOM 623 C C . TRP A 1 83 ? 12.802 1.331 -28.442 1.00 85.50 83 TRP A C 1
ATOM 625 O O . TRP A 1 83 ? 12.609 2.309 -27.726 1.00 85.50 83 TRP A O 1
ATOM 635 N N . SER A 1 84 ? 12.681 1.377 -29.763 1.00 82.00 84 SER A N 1
ATOM 636 C CA . SER A 1 84 ? 12.114 2.519 -30.478 1.00 82.00 84 SER A CA 1
ATOM 637 C C . SER A 1 84 ? 11.290 2.037 -31.663 1.00 82.00 84 SER A C 1
ATOM 639 O O . SER A 1 84 ? 11.543 0.959 -32.208 1.00 82.00 84 SER A O 1
ATOM 641 N N . LEU A 1 85 ? 10.295 2.827 -32.058 1.00 84.12 85 LEU A N 1
ATOM 642 C CA . LEU A 1 85 ? 9.491 2.577 -33.245 1.00 84.12 85 LEU A CA 1
ATOM 643 C C . LEU A 1 85 ? 9.881 3.575 -34.330 1.00 84.12 85 LEU A C 1
ATOM 645 O O . LEU A 1 85 ? 9.907 4.783 -34.103 1.00 84.12 85 LEU A O 1
ATOM 649 N N . LYS A 1 86 ? 10.149 3.079 -35.537 1.00 83.50 86 LYS A N 1
ATOM 650 C CA . LYS A 1 86 ? 10.244 3.932 -36.724 1.00 83.50 86 LYS A CA 1
ATOM 651 C C . LYS A 1 86 ? 9.433 3.298 -37.841 1.00 83.50 86 LYS A C 1
ATOM 653 O O . LYS A 1 86 ? 9.758 2.204 -38.303 1.00 83.50 86 LYS A O 1
ATOM 658 N N . ASN A 1 87 ? 8.389 4.001 -38.275 1.00 83.12 87 ASN A N 1
ATOM 659 C CA . ASN A 1 87 ? 7.368 3.497 -39.195 1.00 83.12 87 ASN A CA 1
ATOM 660 C C . ASN A 1 87 ? 6.679 2.244 -38.616 1.00 83.12 87 ASN A C 1
ATOM 662 O O . ASN A 1 87 ? 6.021 2.344 -37.586 1.00 83.12 87 ASN A O 1
ATOM 666 N N . ASP A 1 88 ? 6.871 1.080 -39.237 1.00 86.88 88 ASP A N 1
ATOM 667 C CA . ASP A 1 88 ? 6.347 -0.218 -38.789 1.00 86.88 88 ASP A CA 1
ATOM 668 C C . ASP A 1 88 ? 7.482 -1.187 -38.416 1.00 86.88 88 ASP A C 1
ATOM 670 O O . ASP A 1 88 ? 7.347 -2.403 -38.537 1.00 86.88 88 ASP A O 1
ATOM 674 N N . THR A 1 89 ? 8.630 -0.658 -37.988 1.00 84.56 89 THR A N 1
ATOM 675 C CA . THR A 1 89 ? 9.764 -1.462 -37.527 1.00 84.56 89 THR A CA 1
ATOM 676 C C . THR A 1 89 ? 10.107 -1.093 -36.092 1.00 84.56 89 THR A C 1
ATOM 678 O O . THR A 1 89 ? 10.380 0.071 -35.787 1.00 84.56 89 THR A O 1
ATOM 681 N N . ILE A 1 90 ? 10.109 -2.096 -35.217 1.00 85.94 90 ILE A N 1
ATOM 682 C CA . ILE A 1 90 ? 10.575 -1.985 -33.838 1.00 85.94 90 ILE A CA 1
ATOM 683 C C . ILE A 1 90 ? 12.075 -2.258 -33.817 1.00 85.94 90 ILE A C 1
ATOM 685 O O . ILE A 1 90 ? 12.538 -3.250 -34.372 1.00 85.94 90 ILE A O 1
ATOM 689 N N . PHE A 1 91 ? 12.838 -1.389 -33.171 1.00 82.69 91 PHE A N 1
ATOM 690 C CA . PHE A 1 91 ? 14.275 -1.547 -32.990 1.00 82.69 91 PHE A CA 1
ATOM 691 C C . PHE A 1 91 ? 14.552 -1.857 -31.527 1.00 82.69 91 PHE A C 1
ATOM 693 O O . PHE A 1 91 ? 14.287 -1.005 -30.684 1.00 82.69 91 PHE A O 1
ATOM 700 N N . TYR A 1 92 ? 15.087 -3.041 -31.230 1.00 80.75 92 TYR A N 1
ATOM 701 C CA . TYR A 1 92 ? 15.560 -3.403 -29.892 1.00 80.75 92 TYR A CA 1
ATOM 702 C C . TYR A 1 92 ? 17.054 -3.165 -29.779 1.00 80.75 92 TYR A C 1
ATOM 704 O O . TYR A 1 92 ? 17.827 -3.776 -30.512 1.00 80.75 92 TYR A O 1
ATOM 712 N N . THR A 1 93 ? 17.443 -2.315 -28.840 1.00 78.88 93 THR A N 1
ATOM 713 C CA . THR A 1 93 ? 18.817 -1.930 -28.544 1.00 78.88 93 THR A CA 1
ATOM 714 C C . THR A 1 93 ? 19.236 -2.516 -27.200 1.00 78.88 93 THR A C 1
ATOM 716 O O . THR A 1 93 ? 18.746 -2.064 -26.168 1.00 78.88 93 THR A O 1
ATOM 719 N N . TYR A 1 94 ? 20.127 -3.504 -27.184 1.00 73.81 94 TYR A N 1
ATOM 720 C CA . TYR A 1 94 ? 20.513 -4.219 -25.963 1.00 73.81 94 TYR A CA 1
ATOM 721 C C . TYR A 1 94 ? 21.987 -4.629 -25.953 1.00 73.81 94 TYR A C 1
ATOM 723 O O . TYR A 1 94 ? 22.660 -4.594 -26.986 1.00 73.81 94 TYR A O 1
ATOM 731 N N . ASP A 1 95 ? 22.479 -5.001 -24.772 1.00 65.31 95 ASP A N 1
ATOM 732 C CA . ASP A 1 95 ? 23.841 -5.499 -24.608 1.00 65.31 95 ASP A CA 1
ATOM 733 C C . ASP A 1 95 ? 23.895 -6.989 -24.990 1.00 65.31 95 ASP A C 1
ATOM 735 O O . ASP A 1 95 ? 23.082 -7.778 -24.495 1.00 65.31 95 ASP A O 1
ATOM 739 N N . PRO A 1 96 ? 24.813 -7.393 -25.884 1.00 60.94 96 PRO A N 1
ATOM 740 C CA . PRO A 1 96 ? 24.898 -8.765 -26.372 1.00 60.94 96 PRO A CA 1
ATOM 741 C C . PRO A 1 96 ? 25.249 -9.719 -25.227 1.00 60.94 96 PRO A C 1
ATOM 743 O O . PRO A 1 96 ? 26.134 -9.436 -24.414 1.00 60.94 96 PRO A O 1
ATOM 746 N N . LYS A 1 97 ? 24.580 -10.873 -25.162 1.00 55.69 97 LYS A N 1
ATOM 747 C CA . LYS A 1 97 ? 24.894 -11.887 -24.145 1.00 55.69 97 LYS A CA 1
ATOM 748 C C . LYS A 1 97 ? 26.130 -12.715 -24.534 1.00 55.69 97 LYS A C 1
ATOM 750 O O . LYS A 1 97 ? 26.348 -12.955 -25.726 1.00 55.69 97 LYS A O 1
ATOM 755 N N . PRO A 1 98 ? 26.924 -13.210 -23.559 1.00 44.56 98 PRO A N 1
ATOM 756 C CA . PRO A 1 98 ? 28.033 -14.124 -23.835 1.00 44.56 98 PRO A CA 1
ATOM 757 C C . PRO A 1 98 ? 27.543 -15.346 -24.630 1.00 44.56 98 PRO A C 1
ATOM 759 O O . PRO A 1 98 ? 26.668 -16.071 -24.163 1.00 44.56 98 PRO A O 1
ATOM 762 N N . GLY A 1 99 ? 28.085 -15.547 -25.837 1.00 52.62 99 GLY A N 1
ATOM 763 C CA . GLY A 1 99 ? 27.707 -16.628 -26.760 1.00 52.62 99 GLY A CA 1
ATOM 764 C C . GLY A 1 99 ? 26.814 -16.225 -27.945 1.00 52.62 99 GLY A C 1
ATOM 765 O O . GLY A 1 99 ? 26.651 -17.027 -28.857 1.00 52.62 99 GLY A O 1
ATOM 766 N N . GLU A 1 100 ? 26.264 -15.002 -27.993 1.00 55.94 100 GLU A N 1
ATOM 767 C CA . GLU A 1 100 ? 25.455 -14.546 -29.146 1.00 55.94 100 GLU A CA 1
ATOM 768 C C . GLU A 1 100 ? 26.295 -14.131 -30.366 1.00 55.94 100 GLU A C 1
ATOM 770 O O . GLU A 1 100 ? 25.809 -14.170 -31.498 1.00 55.94 100 GLU A O 1
ATOM 775 N N . THR A 1 101 ? 27.551 -13.734 -30.156 1.00 59.75 101 THR A N 1
ATOM 776 C CA . THR A 1 101 ? 28.465 -13.310 -31.224 1.00 59.75 101 THR A CA 1
ATOM 777 C C . THR A 1 101 ? 29.909 -13.649 -30.880 1.00 59.75 101 THR A C 1
ATOM 779 O O . THR A 1 101 ? 30.408 -13.234 -29.835 1.00 59.75 101 THR A O 1
ATOM 782 N N . GLU A 1 102 ? 30.586 -14.357 -31.783 1.00 66.06 102 GLU A N 1
ATOM 783 C CA . GLU A 1 102 ? 32.032 -14.580 -31.730 1.00 66.06 102 GLU A CA 1
ATOM 784 C C . GLU A 1 102 ? 32.781 -13.367 -32.290 1.00 66.06 102 GLU A C 1
ATOM 786 O O . GLU A 1 102 ? 32.333 -12.735 -33.254 1.00 66.06 102 GLU A O 1
ATOM 791 N N . VAL A 1 103 ? 33.928 -13.050 -31.686 1.00 71.81 103 VAL A N 1
ATOM 792 C CA . VAL A 1 103 ? 34.879 -12.084 -32.243 1.00 71.81 103 VAL A CA 1
ATOM 793 C C . VAL A 1 103 ? 35.585 -12.757 -33.414 1.00 71.81 103 VAL A C 1
ATOM 795 O O . VAL A 1 103 ? 36.276 -13.752 -33.210 1.00 71.81 103 VAL A O 1
ATOM 798 N N . ASP A 1 104 ? 35.446 -12.209 -34.620 1.00 78.88 104 ASP A N 1
ATOM 799 C CA . ASP A 1 104 ? 36.164 -12.718 -35.796 1.00 78.88 104 ASP A CA 1
ATOM 800 C C . ASP A 1 104 ? 37.427 -11.914 -36.116 1.00 78.88 104 ASP A C 1
ATOM 802 O O . ASP A 1 104 ? 38.364 -12.428 -36.725 1.00 78.88 104 ASP A O 1
ATOM 806 N N . SER A 1 105 ? 37.472 -10.652 -35.696 1.00 80.56 105 SER A N 1
ATOM 807 C CA . SER A 1 105 ? 38.569 -9.747 -36.004 1.00 80.56 105 SER A CA 1
ATOM 808 C C . SER A 1 105 ? 38.695 -8.644 -34.959 1.00 80.56 105 SER A C 1
ATOM 810 O O . SER A 1 105 ? 37.746 -8.297 -34.253 1.00 80.56 105 SER A O 1
ATOM 812 N N . THR A 1 106 ? 39.900 -8.098 -34.828 1.00 85.19 106 THR A N 1
ATOM 813 C CA . THR A 1 106 ? 40.208 -6.994 -33.918 1.00 85.19 106 THR A CA 1
ATOM 814 C C . THR A 1 106 ? 41.037 -5.938 -34.642 1.00 85.19 106 THR A C 1
ATOM 816 O O . THR A 1 106 ? 41.832 -6.257 -35.524 1.00 85.19 106 THR A O 1
ATOM 819 N N . ALA A 1 107 ? 40.854 -4.667 -34.285 1.00 84.00 107 ALA A N 1
ATOM 820 C CA . ALA A 1 107 ? 41.678 -3.566 -34.771 1.00 84.00 107 ALA A CA 1
ATOM 821 C C . ALA A 1 107 ? 42.228 -2.760 -33.599 1.00 84.00 107 ALA A C 1
ATOM 823 O O . ALA A 1 107 ? 41.493 -2.378 -32.692 1.00 84.00 107 ALA A O 1
ATOM 824 N N . TYR A 1 108 ? 43.521 -2.464 -33.644 1.00 86.62 108 TYR A N 1
ATOM 825 C CA . TYR A 1 108 ? 44.160 -1.535 -32.723 1.00 86.62 108 TYR A CA 1
ATOM 826 C C . TYR A 1 108 ? 44.227 -0.153 -33.370 1.00 86.62 108 TYR A C 1
ATOM 828 O O . TYR A 1 108 ? 44.728 -0.012 -34.486 1.00 86.62 108 TYR A O 1
ATOM 836 N N . VAL A 1 109 ? 43.716 0.869 -32.686 1.00 87.31 109 VAL A N 1
ATOM 837 C CA . VAL A 1 109 ? 43.639 2.234 -33.214 1.00 87.31 109 VAL A CA 1
ATOM 838 C C . VAL A 1 109 ? 43.940 3.236 -32.109 1.00 87.31 109 VAL A C 1
ATOM 840 O O . VAL A 1 109 ? 43.500 3.067 -30.977 1.00 87.31 109 VAL A O 1
ATOM 843 N N . ILE A 1 110 ? 44.646 4.317 -32.436 1.00 82.25 110 ILE A N 1
ATOM 844 C CA . ILE A 1 110 ? 44.830 5.445 -31.518 1.00 82.25 110 ILE A CA 1
ATOM 845 C C . ILE A 1 110 ? 43.771 6.493 -31.864 1.00 82.25 110 ILE A C 1
ATOM 847 O O . ILE A 1 110 ? 43.822 7.096 -32.936 1.00 82.25 110 ILE A O 1
ATOM 851 N N . ARG A 1 111 ? 42.793 6.703 -30.976 1.00 77.50 111 ARG A N 1
ATOM 852 C CA . ARG A 1 111 ? 41.755 7.737 -31.128 1.00 77.50 111 ARG A CA 1
ATOM 853 C C . ARG A 1 111 ? 41.943 8.788 -30.047 1.00 77.50 111 ARG A C 1
ATOM 855 O O . ARG A 1 111 ? 42.007 8.451 -28.874 1.00 77.50 111 ARG A O 1
ATOM 862 N N . ASN A 1 112 ? 42.020 10.058 -30.442 1.00 76.25 112 ASN A N 1
ATOM 863 C CA . ASN A 1 112 ? 42.195 11.193 -29.525 1.00 76.25 112 ASN A CA 1
ATOM 864 C C . ASN A 1 112 ? 43.390 11.038 -28.559 1.00 76.25 112 ASN A C 1
ATOM 866 O O . ASN A 1 112 ? 43.332 11.497 -27.425 1.00 76.25 112 ASN A O 1
ATOM 870 N N . GLY A 1 113 ? 44.469 10.385 -29.008 1.00 80.38 113 GLY A N 1
ATOM 871 C CA . GLY A 1 113 ? 45.671 10.153 -28.199 1.00 80.38 113 GLY A CA 1
ATOM 872 C C . GLY A 1 113 ? 45.621 8.923 -27.286 1.00 80.38 113 GLY A C 1
ATOM 873 O O . GLY A 1 113 ? 46.621 8.634 -26.637 1.00 80.38 113 GLY A O 1
ATOM 874 N N . GLU A 1 114 ? 44.519 8.165 -27.270 1.00 80.06 114 GLU A N 1
ATOM 875 C CA . GLU A 1 114 ? 44.372 6.972 -26.430 1.00 80.06 114 GLU A CA 1
ATOM 876 C C . GLU A 1 114 ? 44.400 5.667 -27.248 1.00 80.06 114 GLU A C 1
ATOM 878 O O . GLU A 1 114 ? 43.720 5.563 -28.281 1.00 80.06 114 GLU A O 1
ATOM 883 N N . PRO A 1 115 ? 45.150 4.641 -26.797 1.00 82.94 115 PRO A N 1
ATOM 884 C CA . PRO A 1 115 ? 45.147 3.326 -27.422 1.00 82.94 115 PRO A CA 1
ATOM 885 C C . PRO A 1 115 ? 43.792 2.641 -27.212 1.00 82.94 115 PRO A C 1
ATOM 887 O O . PRO A 1 115 ? 43.342 2.444 -26.084 1.00 82.94 115 PRO A O 1
ATOM 890 N N . THR A 1 116 ? 43.136 2.284 -28.315 1.00 82.50 116 THR A N 1
ATOM 891 C CA . THR A 1 116 ? 41.816 1.648 -28.339 1.00 82.50 116 THR A CA 1
ATOM 892 C C . THR A 1 116 ? 41.886 0.323 -29.095 1.00 82.50 116 THR A C 1
ATOM 894 O O . THR A 1 116 ? 42.337 0.285 -30.241 1.00 82.50 116 THR A O 1
ATOM 897 N N . VAL A 1 117 ? 41.399 -0.763 -28.490 1.00 83.75 117 VAL A N 1
ATOM 898 C CA . VAL A 1 117 ? 41.208 -2.053 -29.180 1.00 83.75 117 VAL A CA 1
ATOM 899 C C . VAL A 1 117 ? 39.737 -2.201 -29.539 1.00 83.75 117 VAL A C 1
ATOM 901 O O . VAL A 1 117 ? 38.879 -2.156 -28.665 1.00 83.75 117 VAL A O 1
ATOM 904 N N . ILE A 1 118 ? 39.436 -2.376 -30.818 1.00 83.00 118 ILE A N 1
ATOM 905 C CA . ILE A 1 118 ? 38.083 -2.545 -31.344 1.00 83.00 118 ILE A CA 1
ATOM 906 C C . ILE A 1 118 ? 37.898 -4.010 -31.730 1.00 83.00 118 ILE A C 1
ATOM 908 O O . ILE A 1 118 ? 38.678 -4.546 -32.513 1.00 83.00 118 ILE A O 1
ATOM 912 N N . TYR A 1 119 ? 36.867 -4.654 -31.200 1.00 81.94 119 TYR A N 1
ATOM 913 C CA . TYR A 1 119 ? 36.475 -6.021 -31.533 1.00 81.94 119 TYR A CA 1
ATOM 914 C C . TYR A 1 119 ? 35.386 -5.992 -32.600 1.00 81.94 119 TYR A C 1
ATOM 916 O O . TYR A 1 119 ? 34.485 -5.158 -32.528 1.00 81.94 119 TYR A O 1
ATOM 924 N N . PHE A 1 120 ? 35.437 -6.907 -33.562 1.00 77.06 120 PHE A N 1
ATOM 925 C CA . PHE A 1 120 ? 34.486 -7.008 -34.663 1.00 77.06 120 PHE A CA 1
ATOM 926 C C . PHE A 1 120 ? 33.893 -8.416 -34.776 1.00 77.06 120 PHE A C 1
ATOM 928 O O . PHE A 1 120 ? 34.484 -9.403 -34.337 1.00 77.06 120 PHE A O 1
ATOM 935 N N . SER A 1 121 ? 32.702 -8.479 -35.372 1.00 74.12 121 SER A N 1
ATOM 936 C CA . SER A 1 121 ? 32.062 -9.702 -35.854 1.00 74.12 121 SER A CA 1
ATOM 937 C C . SER A 1 121 ? 31.298 -9.395 -37.131 1.00 74.12 121 SER A C 1
ATOM 939 O O . SER A 1 121 ? 30.453 -8.494 -37.163 1.00 74.12 121 SER A O 1
ATOM 941 N N . LYS A 1 122 ? 31.613 -10.112 -38.207 1.00 77.06 122 LYS A N 1
ATOM 942 C CA . LYS A 1 122 ? 31.055 -9.957 -39.556 1.00 77.06 122 LYS A CA 1
ATOM 943 C C . LYS A 1 122 ? 31.096 -8.501 -40.036 1.00 77.06 122 LYS A C 1
ATOM 945 O O . LYS A 1 122 ? 30.127 -7.990 -40.597 1.00 77.06 122 LYS A O 1
ATOM 950 N N . GLY A 1 123 ? 32.206 -7.814 -39.756 1.00 70.38 123 GLY A N 1
ATOM 951 C CA . GLY A 1 123 ? 32.432 -6.414 -40.135 1.00 70.38 123 GLY A CA 1
ATOM 952 C C . GLY A 1 123 ? 31.697 -5.366 -39.286 1.00 70.38 123 GLY A C 1
ATOM 953 O O . GLY A 1 123 ? 31.773 -4.180 -39.600 1.00 70.38 123 GLY A O 1
ATOM 954 N N . LYS A 1 124 ? 31.000 -5.757 -38.209 1.00 71.12 124 LYS A N 1
ATOM 955 C CA . LYS A 1 124 ? 30.375 -4.830 -37.249 1.00 71.12 124 LYS A CA 1
ATOM 956 C C . LYS A 1 124 ? 31.184 -4.755 -35.959 1.00 71.12 124 LYS A C 1
ATOM 958 O O . LYS A 1 124 ? 31.636 -5.781 -35.464 1.00 71.12 124 LYS A O 1
ATOM 963 N N . VAL A 1 125 ? 31.324 -3.554 -35.398 1.00 70.62 125 VAL A N 1
ATOM 964 C CA . VAL A 1 125 ? 31.999 -3.335 -34.108 1.00 70.62 125 VAL A CA 1
ATOM 965 C C . VAL A 1 125 ? 31.178 -3.959 -32.978 1.00 70.62 125 VAL A C 1
ATOM 967 O O . VAL A 1 125 ? 30.034 -3.558 -32.765 1.00 70.62 125 VAL A O 1
ATOM 970 N N . LEU A 1 126 ? 31.777 -4.906 -32.260 1.00 70.56 126 LEU A N 1
ATOM 971 C CA . LEU A 1 126 ? 31.237 -5.582 -31.081 1.00 70.56 126 LEU A CA 1
ATOM 972 C C . LEU A 1 126 ? 31.490 -4.805 -29.788 1.00 70.56 126 LEU A C 1
ATOM 974 O O . LEU A 1 126 ? 30.590 -4.659 -28.968 1.00 70.56 126 LEU A O 1
ATOM 978 N N . ALA A 1 127 ? 32.721 -4.343 -29.582 1.00 69.88 127 ALA A N 1
ATOM 979 C CA . ALA A 1 127 ? 33.140 -3.672 -28.357 1.00 69.88 127 ALA A CA 1
ATOM 980 C C . ALA A 1 127 ? 34.403 -2.845 -28.603 1.00 69.88 127 ALA A C 1
ATOM 982 O O . ALA A 1 127 ? 35.201 -3.175 -29.479 1.00 69.88 127 ALA A O 1
ATOM 983 N N . GLU A 1 128 ? 34.604 -1.801 -27.806 1.00 78.31 128 GLU A N 1
ATOM 984 C CA . GLU A 1 128 ? 35.852 -1.038 -27.758 1.00 78.31 128 GLU A CA 1
ATOM 985 C C . GLU A 1 128 ? 36.452 -1.128 -26.351 1.00 78.31 128 GLU A C 1
ATOM 987 O O . GLU A 1 128 ? 35.753 -0.920 -25.364 1.00 78.31 128 GLU A O 1
ATOM 992 N N . VAL A 1 129 ? 37.746 -1.412 -26.238 1.00 76.44 129 VAL A N 1
ATOM 993 C CA . VAL A 1 129 ? 38.503 -1.305 -24.984 1.00 76.44 129 VAL A CA 1
ATOM 994 C C . VAL A 1 129 ? 39.308 -0.020 -25.024 1.00 76.44 129 VAL A C 1
ATOM 996 O O . VAL A 1 129 ? 40.134 0.157 -25.921 1.00 76.44 129 VAL A O 1
ATOM 999 N N . LYS A 1 130 ? 39.070 0.858 -24.046 1.00 79.81 130 LYS A N 1
ATOM 1000 C CA . LYS A 1 130 ? 39.835 2.090 -23.815 1.00 79.81 130 LYS A CA 1
ATOM 1001 C C . LYS A 1 130 ? 40.398 2.048 -22.399 1.00 79.81 130 LYS A C 1
ATOM 1003 O O . LYS A 1 130 ? 39.640 1.937 -21.435 1.00 79.81 130 LYS A O 1
ATOM 1008 N N . GLY A 1 131 ? 41.723 2.093 -22.263 1.00 72.81 131 GLY A N 1
ATOM 1009 C CA . GLY A 1 131 ? 42.379 1.910 -20.964 1.00 72.81 131 GLY A CA 1
ATOM 1010 C C . GLY A 1 131 ? 42.014 0.562 -20.324 1.00 72.81 131 GLY A C 1
ATOM 1011 O O . GLY A 1 131 ? 42.222 -0.484 -20.932 1.00 72.81 131 GLY A O 1
ATOM 1012 N N . SER A 1 132 ? 41.457 0.581 -19.109 1.00 56.84 132 SER A N 1
ATOM 1013 C CA . SER A 1 132 ? 40.982 -0.608 -18.377 1.00 56.84 132 SER A CA 1
ATOM 1014 C C . SER A 1 132 ? 39.488 -0.922 -18.568 1.00 56.84 132 SER A C 1
ATOM 1016 O O . SER A 1 132 ? 38.990 -1.876 -17.972 1.00 56.84 132 SER A O 1
ATOM 1018 N N . GLY A 1 133 ? 38.757 -0.138 -19.369 1.00 55.75 133 GLY A N 1
ATOM 1019 C CA . GLY A 1 133 ? 37.307 -0.265 -19.530 1.00 55.75 133 GLY A CA 1
ATOM 1020 C C . GLY A 1 133 ? 36.892 -0.877 -20.870 1.00 55.75 133 GLY A C 1
ATOM 1021 O O . GLY A 1 133 ? 37.251 -0.361 -21.929 1.00 55.75 133 GLY A O 1
ATOM 1022 N N . LEU A 1 134 ? 36.081 -1.940 -20.827 1.00 68.06 134 LEU A N 1
ATOM 1023 C CA . LEU A 1 134 ? 35.360 -2.484 -21.983 1.00 68.06 134 LEU A CA 1
ATOM 1024 C C . LEU A 1 134 ? 34.053 -1.700 -22.179 1.00 68.06 134 LEU A C 1
ATOM 1026 O O . LEU A 1 134 ? 33.186 -1.705 -21.311 1.00 68.06 134 LEU A O 1
ATOM 1030 N N . SER A 1 135 ? 33.900 -1.049 -23.329 1.00 64.12 135 SER A N 1
ATOM 1031 C CA . SER A 1 135 ? 32.660 -0.411 -23.781 1.00 64.12 135 SER A CA 1
ATOM 1032 C C . SER A 1 135 ? 32.001 -1.295 -24.850 1.00 64.12 135 SER A C 1
ATOM 1034 O O . SER A 1 135 ? 32.390 -1.215 -26.020 1.00 64.12 135 SER A O 1
ATOM 1036 N N . PRO A 1 136 ? 31.046 -2.176 -24.495 1.00 60.72 136 PRO A N 1
ATOM 1037 C CA . PRO A 1 136 ? 30.320 -2.970 -25.481 1.00 60.72 136 PRO A CA 1
ATOM 1038 C C . PRO A 1 136 ? 29.494 -2.057 -26.393 1.00 60.72 136 PRO A C 1
ATOM 1040 O O . PRO A 1 136 ? 28.886 -1.082 -25.946 1.00 60.72 136 PRO A O 1
ATOM 1043 N N . ASN A 1 137 ? 29.484 -2.355 -27.690 1.00 63.59 137 ASN A N 1
ATOM 1044 C CA . ASN A 1 137 ? 28.648 -1.637 -28.636 1.00 63.59 137 ASN A CA 1
ATOM 1045 C C . ASN A 1 137 ? 27.219 -2.181 -28.523 1.00 63.59 137 ASN A C 1
ATOM 1047 O O . ASN A 1 137 ? 27.000 -3.392 -28.573 1.00 63.59 137 ASN A O 1
ATOM 1051 N N . LYS A 1 138 ? 26.237 -1.295 -28.356 1.00 64.69 138 LYS A N 1
ATOM 1052 C CA . LYS A 1 138 ? 24.838 -1.704 -28.188 1.00 64.69 138 LYS A CA 1
ATOM 1053 C C . LYS A 1 138 ? 24.314 -2.318 -29.485 1.00 64.69 138 LYS A C 1
ATOM 1055 O O . LYS A 1 138 ? 24.362 -1.687 -30.544 1.00 64.69 138 LYS A O 1
ATOM 1060 N N . PHE A 1 139 ? 23.769 -3.526 -29.416 1.00 65.81 139 PHE A N 1
ATOM 1061 C CA . PHE A 1 139 ? 23.204 -4.204 -30.576 1.00 65.81 139 PHE A CA 1
ATOM 1062 C C . PHE A 1 139 ? 21.799 -3.707 -30.845 1.00 65.81 139 PHE A C 1
ATOM 1064 O O . PHE A 1 139 ? 20.948 -3.796 -29.972 1.00 65.81 139 PHE A O 1
ATOM 1071 N N . THR A 1 140 ? 21.547 -3.232 -32.066 1.00 74.12 140 THR A N 1
ATOM 1072 C CA . THR A 1 140 ? 20.200 -2.863 -32.515 1.00 74.12 140 THR A CA 1
ATOM 1073 C C . THR A 1 140 ? 19.660 -3.925 -33.473 1.00 74.12 140 THR A C 1
ATOM 1075 O O . THR A 1 140 ? 20.212 -4.106 -34.561 1.00 74.12 140 THR A O 1
ATOM 1078 N N . LYS A 1 141 ? 18.582 -4.619 -33.093 1.00 79.88 141 LYS A N 1
ATOM 1079 C CA . LYS A 1 141 ? 17.878 -5.589 -33.946 1.00 79.88 141 LYS A CA 1
ATOM 1080 C C . LYS A 1 141 ? 16.526 -5.035 -34.422 1.00 79.88 141 LYS A C 1
ATOM 1082 O O . LYS A 1 141 ? 15.721 -4.650 -33.573 1.00 79.88 141 LYS A O 1
ATOM 1087 N N . PRO A 1 142 ? 16.267 -4.987 -35.743 1.00 84.12 142 PRO A N 1
ATOM 1088 C CA . PRO A 1 142 ? 14.986 -4.556 -36.294 1.00 84.12 142 PRO A CA 1
ATOM 1089 C C . PRO A 1 142 ? 13.979 -5.713 -36.382 1.00 84.12 142 PRO A C 1
ATOM 1091 O O . PRO A 1 142 ? 14.322 -6.799 -36.834 1.00 84.12 142 PRO A O 1
ATOM 1094 N N . TYR A 1 143 ? 12.723 -5.447 -36.038 1.00 85.50 143 TYR A N 1
ATOM 1095 C CA . TYR A 1 143 ? 11.591 -6.367 -36.158 1.00 85.50 143 TYR A CA 1
ATOM 1096 C C . TYR A 1 143 ? 10.459 -5.667 -36.897 1.00 85.50 143 TYR A C 1
ATOM 1098 O O . TYR A 1 143 ? 9.979 -4.623 -36.454 1.00 85.50 143 TYR A O 1
ATOM 1106 N N . LYS A 1 144 ? 10.024 -6.222 -38.029 1.00 89.06 144 LYS A N 1
ATOM 1107 C CA . LYS A 1 144 ? 8.956 -5.614 -38.829 1.00 89.06 144 LYS A CA 1
ATOM 1108 C C . LYS A 1 144 ? 7.593 -6.023 -38.278 1.00 89.06 144 LYS A C 1
ATOM 1110 O O . LYS A 1 144 ? 7.329 -7.210 -38.115 1.00 89.06 144 LYS A O 1
ATOM 1115 N N . ILE A 1 145 ? 6.720 -5.056 -38.035 1.00 89.06 145 ILE A N 1
ATOM 1116 C CA . ILE A 1 145 ? 5.328 -5.287 -37.659 1.00 89.06 145 ILE A CA 1
ATOM 1117 C C . ILE A 1 145 ? 4.572 -5.732 -38.913 1.00 89.06 145 ILE A C 1
ATOM 1119 O O . ILE A 1 145 ? 4.501 -5.009 -39.905 1.00 89.06 145 ILE A O 1
ATOM 1123 N N . VAL A 1 146 ? 4.033 -6.947 -38.870 1.00 88.25 146 VAL A N 1
ATOM 1124 C CA . VAL A 1 146 ? 3.185 -7.518 -39.928 1.00 88.25 146 VAL A CA 1
ATOM 1125 C C . VAL A 1 146 ? 1.713 -7.266 -39.622 1.00 88.25 146 VAL A C 1
ATOM 1127 O O . VAL A 1 146 ? 0.928 -6.985 -40.520 1.00 88.25 146 VAL A O 1
ATOM 1130 N N . GLU A 1 147 ? 1.346 -7.338 -38.345 1.00 87.81 147 GLU A N 1
ATOM 1131 C CA . GLU A 1 147 ? -0.018 -7.141 -37.865 1.00 87.81 147 GLU A CA 1
ATOM 1132 C C . GLU A 1 147 ? 0.041 -6.483 -36.485 1.00 87.81 147 GLU A C 1
ATOM 1134 O O . GLU A 1 147 ? 0.822 -6.906 -35.629 1.00 87.81 147 GLU A O 1
ATOM 1139 N N . LEU A 1 148 ? -0.775 -5.451 -36.275 1.00 86.00 148 LEU A N 1
ATOM 1140 C CA . LEU A 1 148 ? -0.945 -4.793 -34.984 1.00 86.00 148 LEU A CA 1
ATOM 1141 C C . LEU A 1 148 ? -2.424 -4.476 -34.782 1.00 86.00 148 LEU A C 1
ATOM 1143 O O . LEU A 1 148 ? -2.996 -3.663 -35.506 1.00 86.00 148 LEU A O 1
ATOM 1147 N N . THR A 1 149 ? -3.016 -5.111 -33.781 1.00 84.62 149 THR A N 1
ATOM 1148 C CA . THR A 1 149 ? -4.351 -4.817 -33.260 1.00 84.62 149 THR A CA 1
ATOM 1149 C C . THR A 1 149 ? -4.267 -4.612 -31.746 1.00 84.62 149 THR A C 1
ATOM 1151 O O . THR A 1 149 ? -3.205 -4.788 -31.143 1.00 84.62 149 THR A O 1
ATOM 1154 N N . ASP A 1 150 ? -5.385 -4.271 -31.105 1.00 74.31 150 ASP A N 1
ATOM 1155 C CA . ASP A 1 150 ? -5.437 -4.116 -29.646 1.00 74.31 150 ASP A CA 1
ATOM 1156 C C . ASP A 1 150 ? -5.123 -5.410 -28.880 1.00 74.31 150 ASP A C 1
ATOM 1158 O O . ASP A 1 150 ? -4.738 -5.346 -27.712 1.00 74.31 150 ASP A O 1
ATOM 1162 N N . GLU A 1 151 ? -5.264 -6.573 -29.522 1.00 79.00 151 GLU A N 1
ATOM 1163 C CA . GLU A 1 151 ? -5.128 -7.892 -28.891 1.00 79.00 151 GLU A CA 1
ATOM 1164 C C . GLU A 1 151 ? -4.023 -8.754 -29.502 1.00 79.00 151 GLU A C 1
ATOM 1166 O O . GLU A 1 151 ? -3.612 -9.741 -28.893 1.00 79.00 151 GLU A O 1
ATOM 1171 N N . LYS A 1 152 ? -3.515 -8.410 -30.687 1.00 87.31 152 LYS A N 1
ATOM 1172 C CA . LYS A 1 152 ? -2.566 -9.246 -31.422 1.00 87.31 152 LYS A CA 1
ATOM 1173 C C . LYS A 1 152 ? -1.454 -8.408 -32.035 1.00 87.31 152 LYS A C 1
ATOM 1175 O O . LYS A 1 152 ? -1.700 -7.387 -32.670 1.00 87.31 152 LYS A O 1
ATOM 1180 N N . LEU A 1 153 ? -0.227 -8.884 -31.871 1.00 88.75 153 LEU A N 1
ATOM 1181 C CA . LEU A 1 153 ? 0.964 -8.318 -32.490 1.00 88.75 153 LEU A CA 1
ATOM 1182 C C . LEU A 1 153 ? 1.699 -9.433 -33.222 1.00 88.75 153 LEU A C 1
ATOM 1184 O O . LEU A 1 153 ? 1.922 -10.501 -32.662 1.00 88.75 153 LEU A O 1
ATOM 1188 N N . VAL A 1 154 ? 2.098 -9.190 -34.463 1.00 88.38 154 VAL A N 1
ATOM 1189 C CA . VAL A 1 154 ? 2.903 -10.132 -35.241 1.00 88.38 154 VAL A CA 1
ATOM 1190 C C . VAL A 1 154 ? 4.161 -9.425 -35.716 1.00 88.38 154 VAL A C 1
ATOM 1192 O O . VAL A 1 154 ? 4.086 -8.432 -36.441 1.00 88.38 154 VAL A O 1
ATOM 1195 N N . LEU A 1 155 ? 5.316 -9.945 -35.302 1.00 88.44 155 LEU A N 1
ATOM 1196 C CA . LEU A 1 155 ? 6.633 -9.446 -35.678 1.00 88.44 155 LEU A CA 1
ATOM 1197 C C . LEU A 1 155 ? 7.336 -10.429 -36.609 1.00 88.44 155 LEU A C 1
ATOM 1199 O O . LEU A 1 155 ? 7.341 -11.632 -36.360 1.00 88.44 155 LEU A O 1
ATOM 1203 N N . LEU A 1 156 ? 7.981 -9.905 -37.644 1.00 85.69 156 LEU A N 1
ATOM 1204 C CA . LEU A 1 156 ? 8.807 -10.657 -38.578 1.00 85.69 156 LEU A CA 1
ATOM 1205 C C . LEU A 1 156 ? 10.283 -10.313 -38.368 1.00 85.69 156 LEU A C 1
ATOM 1207 O O . LEU A 1 156 ? 10.661 -9.139 -38.411 1.00 85.69 156 LEU A O 1
ATOM 1211 N N . ASP A 1 157 ? 11.100 -11.350 -38.206 1.00 82.19 157 ASP A N 1
ATOM 1212 C CA . ASP A 1 157 ? 12.561 -11.275 -38.161 1.00 82.19 157 ASP A CA 1
ATOM 1213 C C . ASP A 1 157 ? 13.157 -12.392 -39.025 1.00 82.19 157 ASP A C 1
ATOM 1215 O O . ASP A 1 157 ? 12.912 -13.567 -38.772 1.00 82.19 157 ASP A O 1
ATOM 1219 N N . ASN A 1 158 ? 13.902 -12.034 -40.076 1.00 75.94 158 ASN A N 1
ATOM 1220 C CA . ASN A 1 158 ? 14.611 -12.971 -40.965 1.00 75.94 158 ASN A CA 1
ATOM 1221 C C . ASN A 1 158 ? 13.786 -14.191 -41.441 1.00 75.94 158 ASN A C 1
ATOM 1223 O O . ASN A 1 158 ? 14.296 -15.304 -41.527 1.00 75.94 158 ASN A O 1
ATOM 1227 N N . GLY A 1 159 ? 12.501 -13.989 -41.756 1.00 75.25 159 GLY A N 1
ATOM 1228 C CA . GLY A 1 159 ? 11.594 -15.056 -42.207 1.00 75.25 159 GLY A CA 1
ATOM 1229 C C . GLY A 1 159 ? 10.912 -15.842 -41.081 1.00 75.25 159 GLY A C 1
ATOM 1230 O O . GLY A 1 159 ? 10.052 -16.669 -41.364 1.00 75.25 159 GLY A O 1
ATOM 1231 N N . VAL A 1 160 ? 11.236 -15.561 -39.817 1.00 82.38 160 VAL A N 1
ATOM 1232 C CA . VAL A 1 160 ? 10.567 -16.109 -38.633 1.00 82.38 160 VAL A CA 1
ATOM 1233 C C . VAL A 1 160 ? 9.486 -15.140 -38.162 1.00 82.38 160 VAL A C 1
ATOM 1235 O O . VAL A 1 160 ? 9.733 -13.958 -37.917 1.00 82.38 160 VAL A O 1
ATOM 1238 N N . THR A 1 161 ? 8.270 -15.653 -38.024 1.00 85.62 161 THR A N 1
ATOM 1239 C CA . THR A 1 161 ? 7.094 -14.920 -37.566 1.00 85.62 161 THR A CA 1
ATOM 1240 C C . THR A 1 161 ? 6.849 -15.200 -36.088 1.00 85.62 161 THR A C 1
ATOM 1242 O O . THR A 1 161 ? 6.509 -16.317 -35.692 1.00 85.62 161 THR A O 1
ATOM 1245 N N . ASN A 1 162 ? 6.988 -14.166 -35.267 1.00 85.44 162 ASN A N 1
ATOM 1246 C CA . ASN A 1 162 ? 6.666 -14.179 -33.848 1.00 85.44 162 ASN A CA 1
ATOM 1247 C C . ASN A 1 162 ? 5.267 -13.589 -33.657 1.00 85.44 162 ASN A C 1
ATOM 1249 O O . ASN A 1 162 ? 5.067 -12.388 -33.838 1.00 85.44 162 ASN A O 1
ATOM 1253 N N . ALA A 1 163 ? 4.298 -14.430 -33.307 1.00 85.38 163 ALA A N 1
ATOM 1254 C CA . ALA A 1 163 ? 2.948 -13.989 -32.989 1.00 85.38 163 ALA A CA 1
ATOM 1255 C C . ALA A 1 163 ? 2.796 -13.826 -31.479 1.00 85.38 163 ALA A C 1
ATOM 1257 O O . ALA A 1 163 ? 3.177 -14.704 -30.700 1.00 85.38 163 ALA A O 1
ATOM 1258 N N . PHE A 1 164 ? 2.179 -12.723 -31.085 1.00 84.69 164 PHE A N 1
ATOM 1259 C CA . PHE A 1 164 ? 1.928 -12.353 -29.711 1.00 84.69 164 PHE A CA 1
ATOM 1260 C C . PHE A 1 164 ? 0.460 -12.016 -29.502 1.00 84.69 164 PHE A C 1
ATOM 1262 O O . PHE A 1 164 ? -0.201 -11.469 -30.385 1.00 84.69 164 PHE A O 1
ATOM 1269 N N . ILE A 1 165 ? -0.024 -12.299 -28.299 1.00 82.44 165 ILE A N 1
ATOM 1270 C CA . ILE A 1 165 ? -1.362 -11.937 -27.853 1.00 82.44 165 ILE A CA 1
ATOM 1271 C C . ILE A 1 165 ? -1.223 -11.018 -26.648 1.00 82.44 165 ILE A C 1
ATOM 1273 O O . ILE A 1 165 ? -0.535 -11.334 -25.671 1.00 82.44 165 ILE A O 1
ATOM 1277 N N . TYR A 1 166 ? -1.894 -9.877 -26.707 1.00 70.38 166 TYR A N 1
ATOM 1278 C CA . TYR A 1 166 ? -2.141 -9.078 -25.529 1.00 70.38 166 TYR A CA 1
ATOM 1279 C C . TYR A 1 166 ? -3.337 -9.662 -24.801 1.00 70.38 166 TYR A C 1
ATOM 1281 O O . TYR A 1 166 ? -4.485 -9.545 -25.227 1.00 70.38 166 TYR A O 1
ATOM 1289 N N . LYS A 1 167 ? -3.062 -10.285 -23.660 1.00 64.19 167 LYS A N 1
ATOM 1290 C CA . LYS A 1 167 ? -4.125 -10.602 -22.727 1.00 64.19 167 LYS A CA 1
ATOM 1291 C C . LYS A 1 167 ? -4.428 -9.324 -21.963 1.00 64.19 167 LYS A C 1
ATOM 1293 O O . LYS A 1 167 ? -3.704 -8.981 -21.028 1.00 64.19 167 LYS A O 1
ATOM 1298 N N . LYS A 1 168 ? -5.484 -8.619 -22.380 1.00 53.25 168 LYS A N 1
ATOM 1299 C CA . LYS A 1 168 ? -6.064 -7.544 -21.576 1.00 53.25 168 LYS A CA 1
ATOM 1300 C C . LYS A 1 168 ? -6.203 -8.078 -20.159 1.00 53.25 168 LYS A C 1
ATOM 1302 O O . LYS A 1 168 ? -6.645 -9.217 -19.985 1.00 53.25 168 LYS A O 1
ATOM 1307 N N . THR A 1 169 ? -5.762 -7.313 -19.160 1.00 46.78 169 THR A N 1
ATOM 1308 C CA . THR A 1 169 ? -5.996 -7.656 -17.756 1.00 46.78 169 THR A CA 1
ATOM 1309 C C . THR A 1 169 ? -7.503 -7.565 -17.524 1.00 46.78 169 THR A C 1
ATOM 1311 O O . THR A 1 169 ? -8.006 -6.601 -16.959 1.00 46.78 169 THR A O 1
ATOM 1314 N N . GLU A 1 170 ? -8.259 -8.542 -18.019 1.00 40.41 170 GLU A N 1
ATOM 1315 C CA . GLU A 1 170 ? -9.633 -8.766 -17.636 1.00 40.41 170 GLU A CA 1
ATOM 1316 C C . GLU A 1 170 ? -9.582 -8.945 -16.133 1.00 40.41 170 GLU A C 1
ATOM 1318 O O . GLU A 1 170 ? -9.133 -9.985 -15.663 1.00 40.41 170 GLU A O 1
ATOM 1323 N N . ALA A 1 171 ? -9.964 -7.900 -15.395 1.00 41.12 171 ALA A N 1
ATOM 1324 C CA . ALA A 1 171 ? -10.844 -8.004 -14.247 1.00 41.12 171 ALA A CA 1
ATOM 1325 C C . ALA A 1 171 ? -10.660 -9.302 -13.438 1.00 41.12 171 ALA A C 1
ATOM 1327 O O . ALA A 1 171 ? -11.666 -9.969 -13.217 1.00 41.12 171 ALA A O 1
ATOM 1328 N N . LEU A 1 172 ? -9.415 -9.638 -13.046 1.00 47.31 172 LEU A N 1
ATOM 1329 C CA . LEU A 1 172 ? -8.932 -10.992 -12.723 1.00 47.31 172 LEU A CA 1
ATOM 1330 C C . LEU A 1 172 ? -10.025 -11.867 -12.111 1.00 47.31 172 LEU A C 1
ATOM 1332 O O . LEU A 1 172 ? -10.172 -11.940 -10.890 1.00 47.31 172 LEU A O 1
ATOM 1336 N N . GLN A 1 173 ? -10.800 -12.549 -12.960 1.00 42.75 173 GLN A N 1
ATOM 1337 C CA . GLN A 1 173 ? -11.707 -13.592 -12.505 1.00 42.75 173 GLN A CA 1
ATOM 1338 C C . GLN A 1 173 ? -10.828 -14.808 -12.241 1.00 42.75 173 GLN A C 1
ATOM 1340 O O . GLN A 1 173 ? -10.698 -15.717 -13.057 1.00 42.75 173 GLN A O 1
ATOM 1345 N N . ALA A 1 174 ? -10.123 -14.776 -11.111 1.00 51.81 174 ALA A N 1
ATOM 1346 C CA . ALA A 1 174 ? -9.390 -15.926 -10.638 1.00 51.81 174 ALA A CA 1
ATOM 1347 C C . ALA A 1 174 ? -10.415 -17.032 -10.374 1.00 51.81 174 ALA A C 1
ATOM 1349 O O . ALA A 1 174 ? -11.174 -16.974 -9.404 1.00 51.81 174 ALA A O 1
ATOM 1350 N N . ASN A 1 175 ? -10.452 -18.029 -11.259 1.00 55.62 175 ASN A N 1
ATOM 1351 C CA . ASN A 1 175 ? -11.200 -19.252 -11.016 1.00 55.62 175 ASN A CA 1
ATOM 1352 C C . ASN A 1 175 ? -10.779 -19.819 -9.656 1.00 55.62 175 ASN A C 1
ATOM 1354 O O . ASN A 1 175 ? -9.592 -19.821 -9.309 1.00 55.62 175 ASN A O 1
ATOM 1358 N N . PHE A 1 176 ? -11.762 -20.261 -8.872 1.00 68.88 176 PHE A N 1
ATOM 1359 C CA . PHE A 1 176 ? -11.505 -20.802 -7.545 1.00 68.88 176 PHE A CA 1
ATOM 1360 C C . PHE A 1 176 ? -10.514 -21.966 -7.651 1.00 68.88 176 PHE A C 1
ATOM 1362 O O . PHE A 1 176 ? -10.711 -22.908 -8.415 1.00 68.88 176 PHE A O 1
ATOM 1369 N N . SER A 1 177 ? -9.432 -21.883 -6.883 1.00 78.50 177 SER A N 1
ATOM 1370 C CA . SER A 1 177 ? -8.411 -22.920 -6.800 1.00 78.50 177 SER A CA 1
ATOM 1371 C C . SER A 1 177 ? -8.274 -23.337 -5.348 1.00 78.50 177 SER A C 1
ATOM 1373 O O . SER A 1 177 ? -7.994 -22.494 -4.493 1.00 78.50 177 SER A O 1
ATOM 1375 N N . TRP A 1 178 ? -8.408 -24.636 -5.085 1.00 84.25 178 TRP A N 1
ATOM 1376 C CA . TRP A 1 178 ? -8.217 -25.210 -3.753 1.00 84.25 178 TRP A CA 1
ATOM 1377 C C . TRP A 1 178 ? -6.849 -24.866 -3.167 1.00 84.25 178 TRP A C 1
ATOM 1379 O O . TRP A 1 178 ? -6.763 -24.427 -2.024 1.00 84.25 178 TRP A O 1
ATOM 1389 N N . ASN A 1 179 ? -5.791 -24.943 -3.977 1.00 84.25 179 ASN A N 1
ATOM 1390 C CA . ASN A 1 179 ? -4.449 -24.543 -3.554 1.00 84.25 179 ASN A CA 1
ATOM 1391 C C . ASN A 1 179 ? -4.404 -23.056 -3.185 1.00 84.25 179 ASN A C 1
ATOM 1393 O O . ASN A 1 179 ? -3.838 -22.683 -2.164 1.00 84.25 179 ASN A O 1
ATOM 1397 N N . GLY A 1 180 ? -5.035 -22.197 -3.991 1.00 83.00 180 GLY A N 1
ATOM 1398 C CA . GLY A 1 180 ? -5.125 -20.767 -3.701 1.00 83.00 180 GLY A CA 1
ATOM 1399 C C . GLY A 1 180 ? -5.870 -20.462 -2.400 1.00 83.00 180 GLY A C 1
ATOM 1400 O O . GLY A 1 180 ? -5.440 -19.585 -1.655 1.00 83.00 180 GLY A O 1
ATOM 1401 N N . PHE A 1 181 ? -6.951 -21.192 -2.126 1.00 86.38 181 PHE A N 1
ATOM 1402 C CA . PHE A 1 181 ? -7.745 -21.061 -0.907 1.00 86.38 181 PHE A CA 1
ATOM 1403 C C . PHE A 1 181 ? -6.969 -21.511 0.337 1.00 86.38 181 PHE A C 1
ATOM 1405 O O . PHE A 1 181 ? -6.870 -20.756 1.303 1.00 86.38 181 PHE A O 1
ATOM 1412 N N . LEU A 1 182 ? -6.346 -22.693 0.285 1.00 88.62 182 LEU A N 1
ATOM 1413 C CA . LEU A 1 182 ? -5.517 -23.214 1.376 1.00 88.62 182 LEU A CA 1
ATOM 1414 C C . LEU A 1 182 ? -4.347 -22.278 1.694 1.00 88.62 182 LEU A C 1
ATOM 1416 O O . LEU A 1 182 ? -4.077 -22.010 2.860 1.00 88.62 182 LEU A O 1
ATOM 1420 N N . ASN A 1 183 ? -3.702 -21.713 0.672 1.00 88.06 183 ASN A N 1
ATOM 1421 C CA . ASN A 1 183 ? -2.635 -20.731 0.867 1.00 88.06 183 ASN A CA 1
ATOM 1422 C C . ASN A 1 183 ? -3.131 -19.473 1.595 1.00 88.06 183 ASN A C 1
ATOM 1424 O O . ASN A 1 183 ? -2.434 -18.964 2.466 1.00 88.06 183 ASN A O 1
ATOM 1428 N N . GLY A 1 184 ? -4.336 -18.994 1.270 1.00 89.94 184 GLY A N 1
ATOM 1429 C CA . GLY A 1 184 ? -4.952 -17.869 1.977 1.00 89.94 184 GLY A CA 1
ATOM 1430 C C . GLY A 1 184 ? -5.217 -18.181 3.453 1.00 89.94 184 GLY A C 1
ATOM 1431 O O . GLY A 1 184 ? -4.917 -17.359 4.316 1.00 89.94 184 GLY A O 1
ATOM 1432 N N . LEU A 1 185 ? -5.707 -19.388 3.758 1.00 92.31 185 LEU A N 1
ATOM 1433 C CA . LEU A 1 185 ? -5.904 -19.837 5.141 1.00 92.31 185 LEU A CA 1
ATOM 1434 C C . LEU A 1 185 ? -4.586 -19.950 5.912 1.00 92.31 185 LEU A C 1
ATOM 1436 O O . LEU A 1 185 ? -4.519 -19.505 7.055 1.00 92.31 185 LEU A O 1
ATOM 1440 N N . ILE A 1 186 ? -3.538 -20.494 5.285 1.00 94.25 186 ILE A N 1
ATOM 1441 C CA . ILE A 1 186 ? -2.190 -20.556 5.870 1.00 94.25 186 ILE A CA 1
ATOM 1442 C C . ILE A 1 186 ? -1.694 -19.146 6.200 1.00 94.25 186 ILE A C 1
ATOM 1444 O O . ILE A 1 186 ? -1.160 -18.933 7.286 1.00 94.25 186 ILE A O 1
ATOM 1448 N N . GLY A 1 187 ? -1.922 -18.178 5.309 1.00 94.56 187 GLY A N 1
ATOM 1449 C CA . GLY A 1 187 ? -1.559 -16.784 5.543 1.00 94.56 187 GLY A CA 1
ATOM 1450 C C . GLY A 1 187 ? -2.262 -16.179 6.754 1.00 94.56 187 GLY A C 1
ATOM 1451 O O . GLY A 1 187 ? -1.603 -15.654 7.649 1.00 94.56 187 GLY A O 1
ATOM 1452 N N . ILE A 1 188 ? -3.589 -16.312 6.835 1.00 94.44 188 ILE A N 1
ATOM 1453 C CA . ILE A 1 188 ? -4.372 -15.815 7.979 1.00 94.44 188 ILE A CA 1
ATOM 1454 C C . ILE A 1 188 ? -3.923 -16.490 9.274 1.00 94.44 188 ILE A C 1
ATOM 1456 O O . ILE A 1 188 ? -3.711 -15.814 10.281 1.00 94.44 188 ILE A O 1
ATOM 1460 N N . PHE A 1 189 ? -3.737 -17.809 9.256 1.00 95.62 189 PHE A N 1
ATOM 1461 C CA . PHE A 1 189 ? -3.279 -18.560 10.419 1.00 95.62 189 PHE A CA 1
ATOM 1462 C C . PHE A 1 189 ? -1.879 -18.125 10.868 1.00 95.62 189 PHE A C 1
ATOM 1464 O O . PHE A 1 189 ? -1.675 -17.847 12.048 1.00 95.62 189 PHE A O 1
ATOM 1471 N N . GLY A 1 190 ? -0.930 -17.983 9.941 1.00 96.12 190 GLY A N 1
ATOM 1472 C CA . GLY A 1 190 ? 0.427 -17.545 10.262 1.00 96.12 190 GLY A CA 1
ATOM 1473 C C . GLY A 1 190 ? 0.480 -16.114 10.794 1.00 96.12 190 GLY A C 1
ATOM 1474 O O . GLY A 1 190 ? 1.137 -15.870 11.803 1.00 96.12 190 GLY A O 1
ATOM 1475 N N . LEU A 1 191 ? -0.2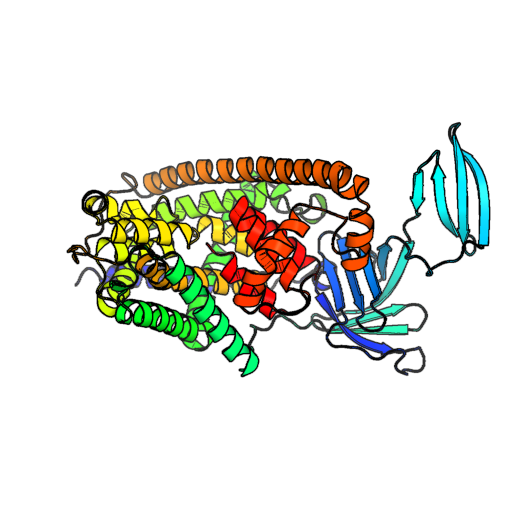66 -15.177 10.196 1.00 95.19 191 LEU A N 1
ATOM 1476 C CA . LEU A 1 191 ? -0.373 -13.809 10.718 1.00 95.19 191 LEU A CA 1
ATOM 1477 C C . LEU A 1 191 ? -1.034 -13.778 12.105 1.00 95.19 191 LEU A C 1
ATOM 1479 O O . LEU A 1 191 ? -0.599 -13.026 12.975 1.00 95.19 191 LEU A O 1
ATOM 1483 N N . THR A 1 192 ? -2.027 -14.642 12.343 1.00 96.12 192 THR A N 1
ATOM 1484 C CA . THR A 1 192 ? -2.638 -14.815 13.671 1.00 96.12 192 THR A CA 1
ATOM 1485 C C . THR A 1 192 ? -1.609 -15.310 14.687 1.00 96.12 192 THR A C 1
ATOM 1487 O O . THR A 1 192 ? -1.558 -14.780 15.793 1.00 96.12 192 THR A O 1
ATOM 1490 N N . ILE A 1 193 ? -0.762 -16.285 14.329 1.00 96.62 193 ILE A N 1
ATOM 1491 C CA . ILE A 1 193 ? 0.308 -16.791 15.206 1.00 96.62 193 ILE A CA 1
ATOM 1492 C C . ILE A 1 193 ? 1.308 -15.687 15.537 1.00 96.62 193 ILE A C 1
ATOM 1494 O O . ILE A 1 193 ? 1.667 -15.537 16.703 1.00 96.62 193 ILE A O 1
ATOM 1498 N N . ILE A 1 194 ? 1.739 -14.908 14.543 1.00 96.25 194 ILE A N 1
ATOM 1499 C CA . ILE A 1 194 ? 2.686 -13.806 14.755 1.00 96.25 194 ILE A CA 1
ATOM 1500 C C . ILE A 1 194 ? 2.085 -12.783 15.726 1.00 96.25 194 ILE A C 1
ATOM 1502 O O . ILE A 1 194 ? 2.711 -12.442 16.729 1.00 96.25 194 ILE A O 1
ATOM 1506 N N . ALA A 1 195 ? 0.842 -12.353 15.491 1.00 95.88 195 ALA A N 1
ATOM 1507 C CA . ALA A 1 195 ? 0.157 -11.421 16.382 1.00 95.88 195 ALA A CA 1
ATOM 1508 C C . ALA A 1 195 ? -0.044 -12.009 17.793 1.00 95.88 195 ALA A C 1
ATOM 1510 O O . ALA A 1 195 ? 0.173 -11.326 18.791 1.00 95.88 195 ALA A O 1
ATOM 1511 N N . PHE A 1 196 ? -0.409 -13.290 17.899 1.00 97.25 196 PHE A N 1
ATOM 1512 C CA . PHE A 1 196 ? -0.589 -13.987 19.175 1.00 97.25 196 PHE A CA 1
ATOM 1513 C C . PHE A 1 196 ? 0.723 -14.112 19.961 1.00 97.25 196 PHE A C 1
ATOM 1515 O O . PHE A 1 196 ? 0.741 -13.932 21.183 1.00 97.25 196 PHE A O 1
ATOM 1522 N N . ALA A 1 197 ? 1.835 -14.389 19.275 1.00 97.38 197 ALA A N 1
ATOM 1523 C CA . ALA A 1 197 ? 3.156 -14.475 19.885 1.00 97.38 197 ALA A CA 1
ATOM 1524 C C . ALA A 1 197 ? 3.571 -13.136 20.512 1.00 97.38 197 ALA A C 1
ATOM 1526 O O . ALA A 1 197 ? 4.101 -13.134 21.625 1.00 97.38 197 ALA A O 1
ATOM 1527 N N . LEU A 1 198 ? 3.249 -12.027 19.839 1.00 97.50 198 LEU A N 1
ATOM 1528 C CA . LEU A 1 198 ? 3.527 -10.651 20.263 1.00 97.50 198 LEU A CA 1
ATOM 1529 C C . LEU A 1 198 ? 2.450 -10.046 21.186 1.00 97.50 198 LEU A C 1
ATOM 1531 O O . LEU A 1 198 ? 2.570 -8.893 21.594 1.00 97.50 198 LEU A O 1
ATOM 1535 N N . SER A 1 199 ? 1.399 -10.799 21.525 1.00 98.00 199 SER A N 1
ATOM 1536 C CA . SER A 1 199 ? 0.302 -10.321 22.372 1.00 98.00 199 SER A CA 1
ATOM 1537 C C . SER A 1 199 ? 0.754 -10.045 23.806 1.00 98.00 199 SER A C 1
ATOM 1539 O O . SER A 1 199 ? 1.412 -10.880 24.432 1.00 98.00 199 SER A O 1
ATOM 1541 N N . SER A 1 200 ? 0.312 -8.917 24.365 1.00 97.31 200 SER A N 1
ATOM 1542 C CA . SER A 1 200 ? 0.574 -8.545 25.760 1.00 97.31 200 SER A CA 1
ATOM 1543 C C . SER A 1 200 ? -0.135 -9.451 26.772 1.00 97.31 200 SER A C 1
ATOM 1545 O O . SER A 1 200 ? 0.375 -9.672 27.870 1.00 97.31 200 SER A O 1
ATOM 1547 N N . ASN A 1 201 ? -1.309 -9.994 26.424 1.00 95.62 201 ASN A N 1
ATOM 1548 C CA . ASN A 1 201 ? -2.075 -10.879 27.298 1.00 95.62 201 ASN A CA 1
ATOM 1549 C C . ASN A 1 201 ? -2.896 -11.906 26.507 1.00 95.62 201 ASN A C 1
ATOM 1551 O O . ASN A 1 201 ? -4.099 -11.759 26.281 1.00 95.62 201 ASN A O 1
ATOM 1555 N N . ARG A 1 202 ? -2.243 -13.023 26.174 1.00 95.56 202 ARG A N 1
ATOM 1556 C CA . ARG A 1 202 ? -2.800 -14.126 25.371 1.00 95.56 202 ARG A CA 1
ATOM 1557 C C . ARG A 1 202 ? -4.101 -14.728 25.917 1.00 95.56 202 ARG A C 1
ATOM 1559 O O . ARG A 1 202 ? -4.882 -15.281 25.151 1.00 95.56 202 ARG A O 1
ATOM 1566 N N . ARG A 1 203 ? -4.351 -14.631 27.230 1.00 94.06 203 ARG A N 1
ATOM 1567 C CA . ARG A 1 203 ? -5.555 -15.191 27.876 1.00 94.06 203 ARG A CA 1
ATOM 1568 C C . ARG A 1 203 ? -6.784 -14.292 27.746 1.00 94.06 203 ARG A C 1
ATOM 1570 O O . ARG A 1 203 ? -7.899 -14.774 27.906 1.00 94.06 203 ARG A O 1
ATOM 1577 N N . ARG A 1 204 ? -6.592 -12.995 27.486 1.00 95.75 204 ARG A N 1
ATOM 1578 C CA . ARG A 1 204 ? -7.674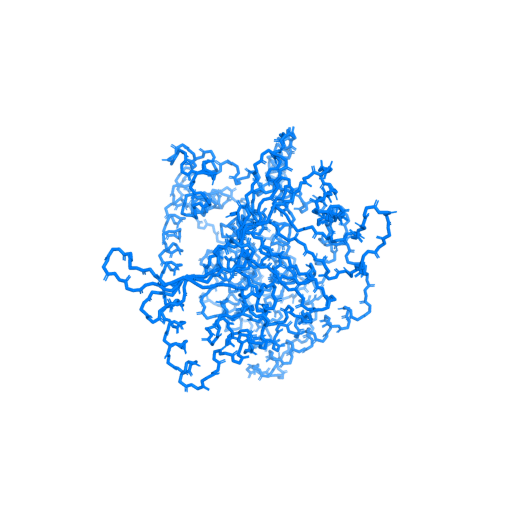 -12.000 27.396 1.00 95.75 204 ARG A CA 1
ATOM 1579 C C . ARG A 1 204 ? -8.119 -11.712 25.964 1.00 95.75 204 ARG A C 1
ATOM 1581 O O . ARG A 1 204 ? -9.020 -10.902 25.771 1.00 95.75 204 ARG A O 1
ATOM 1588 N N . ILE A 1 205 ? -7.531 -12.381 24.972 1.00 97.00 205 ILE A N 1
ATOM 1589 C CA . ILE A 1 205 ? -7.926 -12.239 23.567 1.00 97.00 205 ILE A CA 1
ATOM 1590 C C . ILE A 1 205 ? -9.389 -12.663 23.404 1.00 97.00 205 ILE A C 1
ATOM 1592 O O . ILE A 1 205 ? -9.766 -13.805 23.670 1.00 97.00 205 ILE A O 1
ATOM 1596 N N . ASN A 1 206 ? -10.220 -11.741 22.923 1.00 96.00 206 ASN A N 1
ATOM 1597 C CA . ASN A 1 206 ? -11.615 -12.023 22.615 1.00 96.00 206 ASN A CA 1
ATOM 1598 C C . ASN A 1 206 ? -11.733 -12.649 21.217 1.00 96.00 206 ASN A C 1
ATOM 1600 O O . ASN A 1 206 ? -11.957 -11.956 20.227 1.00 96.00 206 ASN A O 1
ATOM 1604 N N . TRP A 1 207 ? -11.613 -13.973 21.130 1.00 95.94 207 TRP A N 1
ATOM 1605 C CA . TRP A 1 207 ? -11.676 -14.698 19.854 1.00 95.94 207 TRP A CA 1
ATOM 1606 C C . TRP A 1 207 ? -12.994 -14.511 19.091 1.00 95.94 207 TRP A C 1
ATOM 1608 O O . TRP A 1 207 ? -12.993 -14.543 17.862 1.00 95.94 207 TRP A O 1
ATOM 1618 N N . ALA A 1 208 ? -14.107 -14.242 19.783 1.00 95.69 208 ALA A N 1
ATOM 1619 C CA . ALA A 1 208 ? -15.371 -13.922 19.124 1.00 95.69 208 ALA A CA 1
ATOM 1620 C C . ALA A 1 208 ? -15.308 -12.564 18.402 1.00 95.69 208 ALA A C 1
ATOM 1622 O O . ALA A 1 208 ? -15.864 -12.424 17.314 1.00 95.69 208 ALA A O 1
ATOM 1623 N N . LEU A 1 209 ? -14.615 -11.572 18.974 1.00 94.94 209 LEU A N 1
ATOM 1624 C CA . LEU A 1 209 ? -14.354 -10.289 18.317 1.00 94.94 209 LEU A CA 1
ATOM 1625 C C . LEU A 1 209 ? -13.443 -10.463 17.096 1.00 94.94 209 LEU A C 1
ATOM 1627 O O . LEU A 1 209 ? -13.762 -9.947 16.027 1.00 94.94 209 LEU A O 1
ATOM 1631 N N . ILE A 1 210 ? -12.360 -11.231 17.236 1.00 95.94 210 ILE A N 1
ATOM 1632 C CA . ILE A 1 210 ? -11.417 -11.513 16.141 1.00 95.94 210 ILE A CA 1
ATOM 1633 C C . ILE A 1 210 ? -12.118 -12.244 14.986 1.00 95.94 210 ILE A C 1
ATOM 1635 O O . ILE A 1 210 ? -11.984 -11.851 13.828 1.00 95.94 210 ILE A O 1
ATOM 1639 N N . GLY A 1 211 ? -12.941 -13.252 15.293 1.00 95.62 211 GLY A N 1
ATOM 1640 C CA . GLY A 1 211 ? -13.740 -13.963 14.294 1.00 95.62 211 GLY A CA 1
ATOM 1641 C C . GLY A 1 211 ? -14.740 -13.054 13.578 1.00 95.62 211 GLY A C 1
ATOM 1642 O O . GLY A 1 211 ? -14.895 -13.152 12.364 1.00 95.62 211 GLY A O 1
ATOM 1643 N N . LYS A 1 212 ? -15.375 -12.117 14.295 1.00 95.75 212 LYS A N 1
ATOM 1644 C CA . LYS A 1 212 ? -16.261 -11.108 13.691 1.00 95.75 212 LYS A CA 1
ATOM 1645 C C . LYS A 1 212 ? -15.514 -10.110 12.810 1.00 95.75 212 LYS A C 1
ATOM 1647 O O . LYS A 1 212 ? -16.052 -9.740 11.773 1.00 95.75 212 LYS A O 1
ATOM 1652 N N . ALA A 1 213 ? -14.310 -9.693 13.205 1.00 95.00 213 ALA A N 1
ATOM 1653 C CA . ALA A 1 213 ? -13.454 -8.816 12.408 1.00 95.00 213 ALA A CA 1
ATOM 1654 C C . ALA A 1 213 ? -13.131 -9.463 11.054 1.00 95.00 213 ALA A C 1
ATOM 1656 O O . ALA A 1 213 ? -13.417 -8.887 10.005 1.00 95.00 213 ALA A O 1
ATOM 1657 N N . LEU A 1 214 ? -12.640 -10.708 11.087 1.00 94.62 214 LEU A N 1
ATOM 1658 C CA . LEU A 1 214 ? -12.356 -11.488 9.883 1.00 94.62 214 LEU A CA 1
ATOM 1659 C C . LEU A 1 214 ? -13.616 -11.725 9.052 1.00 94.62 214 LEU A C 1
ATOM 1661 O O . LEU A 1 214 ? -13.599 -11.513 7.845 1.00 94.62 214 LEU A O 1
ATOM 1665 N N . LEU A 1 215 ? -14.724 -12.127 9.682 1.00 95.12 215 LEU A N 1
ATOM 1666 C CA . LEU A 1 215 ? -15.986 -12.361 8.983 1.00 95.12 215 LEU A CA 1
ATOM 1667 C C . LEU A 1 215 ? -16.468 -11.098 8.264 1.00 95.12 215 LEU A C 1
ATOM 1669 O O . LEU A 1 215 ? -16.840 -11.170 7.098 1.00 95.12 215 LEU A O 1
ATOM 1673 N N . LEU A 1 216 ? -16.432 -9.941 8.928 1.00 93.31 216 LEU A N 1
ATOM 1674 C CA . LEU A 1 216 ? -16.842 -8.674 8.331 1.00 93.31 216 LEU A CA 1
ATOM 1675 C C . LEU A 1 216 ? -15.919 -8.281 7.167 1.00 93.31 216 LEU A C 1
ATOM 1677 O O . LEU A 1 216 ? -16.406 -7.880 6.112 1.00 93.31 216 LEU A O 1
ATOM 1681 N N . GLN A 1 217 ? -14.606 -8.475 7.316 1.00 93.62 217 GLN A N 1
ATOM 1682 C CA . GLN A 1 217 ? -13.633 -8.271 6.241 1.00 93.62 217 GLN A CA 1
ATOM 1683 C C . GLN A 1 217 ? -13.905 -9.190 5.036 1.00 93.62 217 GLN A C 1
ATOM 1685 O O . GLN A 1 217 ? -13.905 -8.721 3.898 1.00 93.62 217 GLN A O 1
ATOM 1690 N N . PHE A 1 218 ? -14.190 -10.477 5.266 1.00 91.94 218 PHE A N 1
ATOM 1691 C CA . PHE A 1 218 ? -14.548 -11.432 4.212 1.00 91.94 218 PHE A CA 1
ATOM 1692 C C . PHE A 1 218 ? -15.866 -11.090 3.528 1.00 91.94 218 PHE A C 1
ATOM 1694 O O . PHE A 1 218 ? -15.963 -11.213 2.310 1.00 91.94 218 PHE A O 1
ATOM 1701 N N . ILE A 1 219 ? -16.868 -10.648 4.290 1.00 92.31 219 ILE A N 1
ATOM 1702 C CA . ILE A 1 219 ? -18.153 -10.201 3.752 1.00 92.31 219 ILE A CA 1
ATOM 1703 C C . ILE A 1 219 ? -17.927 -9.024 2.799 1.00 92.31 219 ILE A C 1
ATOM 1705 O O . ILE A 1 219 ? -18.389 -9.072 1.659 1.00 92.31 219 ILE A O 1
ATOM 1709 N N . PHE A 1 220 ? -17.167 -8.007 3.216 1.00 88.06 220 PHE A N 1
ATOM 1710 C CA . PHE A 1 220 ? -16.829 -6.886 2.338 1.00 88.06 220 PHE A CA 1
ATOM 1711 C C . PHE A 1 220 ? -16.050 -7.341 1.103 1.00 88.06 220 PHE A C 1
ATOM 1713 O O . PHE A 1 220 ? -16.437 -6.998 -0.012 1.00 88.06 220 PHE A O 1
ATOM 1720 N N . ALA A 1 221 ? -15.017 -8.169 1.273 1.00 88.25 221 ALA A N 1
ATOM 1721 C CA . ALA A 1 221 ? -14.246 -8.703 0.153 1.00 88.25 221 ALA A CA 1
ATOM 1722 C C . ALA A 1 221 ? -15.133 -9.460 -0.848 1.00 88.25 221 ALA A C 1
ATOM 1724 O O . ALA A 1 221 ? -15.020 -9.260 -2.054 1.00 88.25 221 ALA A O 1
ATOM 1725 N N . PHE A 1 222 ? -16.048 -10.300 -0.360 1.00 88.19 222 PHE A N 1
ATOM 1726 C CA . PHE A 1 222 ? -16.975 -11.056 -1.196 1.00 88.19 222 PHE A CA 1
ATOM 1727 C C . PHE A 1 222 ? -17.921 -10.136 -1.971 1.00 88.19 222 PHE A C 1
ATOM 1729 O O . PHE A 1 222 ? -18.066 -10.298 -3.184 1.00 88.19 222 PHE A O 1
ATOM 1736 N N . PHE A 1 223 ? -18.531 -9.151 -1.306 1.00 86.31 223 PHE A N 1
ATOM 1737 C CA . PHE A 1 223 ? -19.416 -8.203 -1.978 1.00 86.31 223 PHE A CA 1
ATOM 1738 C C . PHE A 1 223 ? -18.672 -7.418 -3.057 1.00 86.31 223 PHE A C 1
ATOM 1740 O O . PHE A 1 223 ? -19.120 -7.392 -4.199 1.00 86.31 223 PHE A O 1
ATOM 1747 N N . VAL A 1 224 ? -17.510 -6.851 -2.741 1.00 80.50 224 VAL A N 1
ATOM 1748 C CA . VAL A 1 224 ? -16.796 -5.986 -3.686 1.00 80.50 224 VAL A CA 1
ATOM 1749 C C . VAL A 1 224 ? -16.161 -6.770 -4.838 1.00 80.50 224 VAL A C 1
ATOM 1751 O O . VAL A 1 224 ? -16.211 -6.328 -5.985 1.00 80.50 224 VAL A O 1
ATOM 1754 N N . LEU A 1 225 ? -15.593 -7.951 -4.567 1.00 77.38 225 LEU A N 1
ATOM 1755 C CA . LEU A 1 225 ? -14.843 -8.714 -5.571 1.00 77.38 225 LEU A CA 1
ATOM 1756 C C . LEU A 1 225 ? -15.700 -9.708 -6.363 1.00 77.38 225 LEU A C 1
ATOM 1758 O O . LEU A 1 225 ? -15.348 -10.030 -7.499 1.00 77.38 225 LEU A O 1
ATOM 1762 N N . ARG A 1 226 ? -16.794 -10.231 -5.790 1.00 79.69 226 ARG A N 1
ATOM 1763 C CA . ARG A 1 226 ? -17.561 -11.332 -6.400 1.00 79.69 226 ARG A CA 1
ATOM 1764 C C . ARG A 1 226 ? -18.966 -10.954 -6.840 1.00 79.69 226 ARG A C 1
ATOM 1766 O O . ARG A 1 226 ? -19.438 -11.543 -7.812 1.00 79.69 226 ARG A O 1
ATOM 1773 N N . VAL A 1 227 ? -19.629 -10.012 -6.168 1.00 84.06 227 VAL A N 1
ATOM 1774 C CA . VAL A 1 227 ? -21.024 -9.657 -6.467 1.00 84.06 227 VAL A CA 1
ATOM 1775 C C . VAL A 1 227 ? -21.067 -8.573 -7.552 1.00 84.06 227 VAL A C 1
ATOM 1777 O O . VAL A 1 227 ? -20.642 -7.449 -7.284 1.00 84.06 227 VAL A O 1
ATOM 1780 N N . PRO A 1 228 ? -21.609 -8.849 -8.759 1.00 80.25 228 PRO A N 1
ATOM 1781 C CA . PRO A 1 228 ? -21.556 -7.907 -9.882 1.00 80.25 228 PRO A CA 1
ATOM 1782 C C . PRO A 1 228 ? -22.164 -6.540 -9.563 1.00 80.25 228 PRO A C 1
ATOM 1784 O O . PRO A 1 228 ? -21.546 -5.523 -9.841 1.00 80.25 228 PRO A O 1
ATOM 1787 N N . ALA A 1 229 ? -23.322 -6.502 -8.896 1.00 81.25 229 ALA A N 1
ATOM 1788 C CA . ALA A 1 229 ? -23.981 -5.244 -8.540 1.00 81.25 229 ALA A CA 1
ATOM 1789 C C . ALA A 1 229 ? -23.104 -4.342 -7.650 1.00 81.25 229 ALA A C 1
ATOM 1791 O O . ALA A 1 229 ? -23.013 -3.141 -7.879 1.00 81.25 229 ALA A O 1
ATOM 1792 N N . PHE A 1 230 ? -22.416 -4.920 -6.662 1.00 81.56 230 PHE A N 1
ATOM 1793 C CA . PHE A 1 230 ? -21.496 -4.173 -5.801 1.00 81.56 230 PHE A CA 1
ATOM 1794 C C . PHE A 1 230 ? -20.222 -3.790 -6.551 1.00 81.56 230 PHE A C 1
ATOM 1796 O O . PHE A 1 230 ? -19.747 -2.668 -6.404 1.00 81.56 230 PHE A O 1
ATOM 1803 N N . ARG A 1 231 ? -19.704 -4.676 -7.404 1.00 78.31 231 ARG A N 1
ATOM 1804 C CA . ARG A 1 231 ? -18.569 -4.368 -8.273 1.00 78.31 231 ARG A CA 1
ATOM 1805 C C . ARG A 1 231 ? -18.847 -3.158 -9.166 1.00 78.31 231 ARG A C 1
ATOM 1807 O O . ARG A 1 231 ? -17.971 -2.310 -9.293 1.00 78.31 231 ARG A O 1
ATOM 1814 N N . GLU A 1 232 ? -20.049 -3.045 -9.730 1.00 80.00 232 GLU A N 1
ATOM 1815 C CA . GLU A 1 232 ? -20.447 -1.887 -10.539 1.00 80.00 232 GLU A CA 1
ATOM 1816 C C . GLU A 1 232 ? -20.527 -0.601 -9.710 1.00 80.00 232 GLU A C 1
ATOM 1818 O O . GLU A 1 232 ? -20.034 0.437 -10.146 1.00 80.00 232 GLU A O 1
ATOM 1823 N N . VAL A 1 233 ? -21.049 -0.663 -8.479 1.00 84.38 233 VAL A N 1
ATOM 1824 C CA . VAL A 1 233 ? -21.037 0.492 -7.560 1.00 84.38 233 VAL A CA 1
ATOM 1825 C C . VAL A 1 233 ? -19.604 0.950 -7.281 1.00 84.38 233 VAL A C 1
ATOM 1827 O O . VAL A 1 233 ? -19.298 2.133 -7.411 1.00 84.38 233 VAL A O 1
ATOM 1830 N N . PHE A 1 234 ? -18.707 0.024 -6.942 1.00 81.06 234 PHE A N 1
ATOM 1831 C CA . PHE A 1 234 ? -17.305 0.335 -6.654 1.00 81.06 234 PHE A CA 1
ATOM 1832 C C . PHE A 1 234 ? -16.540 0.807 -7.886 1.00 81.06 234 PHE A C 1
ATOM 1834 O O . PHE A 1 234 ? -15.735 1.727 -7.784 1.00 81.06 234 PHE A O 1
ATOM 1841 N N . SER A 1 235 ? -16.830 0.229 -9.048 1.00 80.00 235 SER A N 1
ATOM 1842 C CA . SER A 1 235 ? -16.332 0.700 -10.336 1.00 80.00 235 SER A CA 1
ATOM 1843 C C . SER A 1 235 ? -16.801 2.128 -10.616 1.00 80.00 235 SER A C 1
ATOM 1845 O O . SER A 1 235 ? -16.004 2.951 -11.048 1.00 80.00 235 SER A O 1
ATOM 1847 N N . GLY A 1 236 ? -18.060 2.455 -10.312 1.00 84.56 236 GLY A N 1
ATOM 1848 C CA . GLY A 1 236 ? -18.592 3.812 -10.420 1.00 84.56 236 GLY A CA 1
ATOM 1849 C C . GLY A 1 236 ? -17.860 4.797 -9.508 1.00 84.56 236 GLY A C 1
ATOM 1850 O O . GLY A 1 236 ? -17.447 5.861 -9.963 1.00 84.56 236 GLY A O 1
ATOM 1851 N N . VAL A 1 237 ? -17.620 4.427 -8.244 1.00 85.25 237 VAL A N 1
ATOM 1852 C CA . VAL A 1 237 ? -16.820 5.250 -7.318 1.00 85.25 237 VAL A CA 1
ATOM 1853 C C . VAL A 1 237 ? -15.380 5.392 -7.821 1.00 85.25 237 VAL A C 1
ATOM 1855 O O . VAL A 1 237 ? -14.854 6.500 -7.850 1.00 85.25 237 VAL A O 1
ATOM 1858 N N . ALA A 1 238 ? -14.754 4.310 -8.282 1.00 83.75 238 ALA A N 1
ATOM 1859 C CA . ALA A 1 238 ? -13.420 4.342 -8.875 1.00 83.75 238 ALA A CA 1
ATOM 1860 C C . ALA A 1 238 ? -13.360 5.272 -10.100 1.00 83.75 238 ALA A C 1
ATOM 1862 O O . ALA A 1 238 ? -12.420 6.053 -10.228 1.00 83.75 238 ALA A O 1
ATOM 1863 N N . SER A 1 239 ? -14.385 5.262 -10.956 1.00 83.69 239 SER A N 1
ATOM 1864 C CA . SER A 1 239 ? -14.503 6.200 -12.074 1.00 83.69 239 SER A CA 1
ATOM 1865 C C . SER A 1 239 ? -14.613 7.649 -11.605 1.00 83.69 239 SER A C 1
ATOM 1867 O O . SER A 1 239 ? -14.009 8.517 -12.224 1.00 83.69 239 SER A O 1
ATOM 1869 N N . VAL A 1 240 ? -15.301 7.932 -10.491 1.00 85.62 240 VAL A N 1
ATOM 1870 C CA . VAL A 1 240 ? -15.299 9.281 -9.895 1.00 85.62 240 VAL A CA 1
ATOM 1871 C C . VAL A 1 240 ? -13.879 9.697 -9.509 1.00 85.62 240 VAL A C 1
ATOM 1873 O O . VAL A 1 240 ? -13.475 10.802 -9.854 1.00 85.62 240 VAL A O 1
ATOM 1876 N N . PHE A 1 241 ? -13.092 8.823 -8.873 1.00 81.88 241 PHE A N 1
ATOM 1877 C CA . PHE A 1 241 ? -11.684 9.116 -8.565 1.00 81.88 241 PHE A CA 1
ATOM 1878 C C . PHE A 1 241 ? -10.865 9.411 -9.828 1.00 81.88 241 PHE A C 1
ATOM 1880 O O . PHE A 1 241 ? -10.127 10.394 -9.857 1.00 81.88 241 PHE A O 1
ATOM 1887 N N . VAL A 1 242 ? -11.034 8.618 -10.890 1.00 80.31 242 VAL A N 1
ATOM 1888 C CA . VAL A 1 242 ? -10.358 8.849 -12.178 1.00 80.31 242 VAL A CA 1
ATOM 1889 C C . VAL A 1 242 ? -10.790 10.178 -12.812 1.00 80.31 242 VAL A C 1
ATOM 1891 O O . VAL A 1 242 ? -9.951 10.919 -13.316 1.00 80.31 242 VAL A O 1
ATOM 1894 N N . THR A 1 243 ? -12.070 10.544 -12.742 1.00 85.19 243 THR A N 1
ATOM 1895 C CA . THR A 1 243 ? -12.556 11.848 -13.223 1.00 85.19 243 THR A CA 1
ATOM 1896 C C . THR A 1 243 ? -11.992 13.004 -12.393 1.00 85.19 243 THR A C 1
ATOM 1898 O O . THR A 1 243 ? -11.577 14.019 -12.947 1.00 85.19 243 THR A O 1
ATOM 1901 N N . LEU A 1 244 ? -11.904 12.856 -11.068 1.00 84.56 244 LEU A N 1
ATOM 1902 C CA . LEU A 1 244 ? -11.292 13.862 -10.195 1.00 84.56 244 LEU A CA 1
ATOM 1903 C C . LEU A 1 244 ? -9.816 14.102 -10.554 1.00 84.56 244 LEU A C 1
ATOM 1905 O O . LEU A 1 244 ? -9.391 15.257 -10.589 1.00 84.56 244 LEU A O 1
ATOM 1909 N N . LEU A 1 245 ? -9.065 13.050 -10.912 1.00 81.81 245 LEU A N 1
ATOM 1910 C CA . LEU A 1 245 ? -7.697 13.186 -11.437 1.00 81.81 245 LEU A CA 1
ATOM 1911 C C . LEU A 1 245 ? -7.644 14.072 -12.693 1.00 81.81 245 LEU A C 1
ATOM 1913 O O . LEU A 1 245 ? -6.703 14.848 -12.863 1.00 81.81 245 LEU A O 1
ATOM 1917 N N . GLN A 1 246 ? -8.653 13.997 -13.568 1.00 82.25 246 GLN A N 1
ATOM 1918 C CA . GLN A 1 246 ? -8.721 14.836 -14.769 1.00 82.25 246 GLN A CA 1
ATOM 1919 C C . GLN A 1 246 ? -8.962 16.313 -14.430 1.00 82.25 246 GLN A C 1
ATOM 1921 O O . GLN A 1 246 ? -8.366 17.186 -15.062 1.00 82.25 246 GLN A O 1
ATOM 1926 N N . PHE A 1 247 ? -9.770 16.615 -13.409 1.00 88.06 247 PHE A N 1
ATOM 1927 C CA . PHE A 1 247 ? -9.947 17.994 -12.940 1.00 88.06 247 PHE A CA 1
ATOM 1928 C C . PHE A 1 247 ? -8.664 18.558 -12.336 1.00 88.06 247 PHE A C 1
ATOM 1930 O O . PHE A 1 247 ? -8.297 19.696 -12.630 1.00 88.06 247 PHE A O 1
ATOM 1937 N N . THR A 1 248 ? -7.941 17.753 -11.552 1.00 87.25 248 THR A N 1
ATOM 1938 C CA . THR A 1 248 ? -6.612 18.144 -11.072 1.00 87.25 248 THR A CA 1
ATOM 1939 C C . THR A 1 248 ? -5.678 18.425 -12.245 1.00 87.25 248 THR A C 1
ATOM 1941 O O . THR A 1 248 ? -5.004 19.451 -12.244 1.00 87.25 248 THR A O 1
ATOM 1944 N N . ARG A 1 249 ? -5.677 17.572 -13.278 1.00 83.81 249 ARG A N 1
ATOM 1945 C CA . ARG A 1 249 ? -4.846 17.772 -14.470 1.00 83.81 249 ARG A CA 1
ATOM 1946 C C . ARG A 1 249 ? -5.131 19.105 -15.157 1.00 83.81 249 ARG A C 1
ATOM 1948 O O . ARG A 1 249 ? -4.179 19.781 -15.515 1.00 83.81 249 ARG A O 1
ATOM 1955 N N . ALA A 1 250 ? -6.392 19.522 -15.277 1.00 88.06 250 ALA A N 1
ATOM 1956 C CA . ALA A 1 250 ? -6.728 20.836 -15.832 1.00 88.06 250 ALA A CA 1
ATOM 1957 C C . ALA A 1 250 ? -6.087 21.988 -15.030 1.00 88.06 250 ALA A C 1
ATOM 1959 O O . ALA A 1 250 ? -5.518 22.909 -15.616 1.00 88.06 250 ALA A O 1
ATOM 1960 N N . GLY A 1 251 ? -6.115 21.903 -13.694 1.00 89.38 251 GLY A N 1
ATOM 1961 C CA . GLY A 1 251 ? -5.427 22.856 -12.817 1.00 89.38 251 GLY A CA 1
ATOM 1962 C C . GLY A 1 251 ? -3.901 22.814 -12.962 1.00 89.38 251 GLY A C 1
ATOM 1963 O O . GLY A 1 251 ? -3.258 23.857 -13.061 1.00 89.38 251 GLY A O 1
ATOM 1964 N N . SER A 1 252 ? -3.315 21.618 -13.039 1.00 89.25 252 SER A N 1
ATOM 1965 C CA . SER A 1 252 ? -1.872 21.440 -13.234 1.00 89.25 252 SER A CA 1
ATOM 1966 C C . SER A 1 252 ? -1.403 21.950 -14.598 1.00 89.25 252 SER A C 1
ATOM 1968 O O . SER A 1 252 ? -0.372 22.610 -14.668 1.00 89.25 252 SER A O 1
ATOM 1970 N N . THR A 1 253 ? -2.151 21.700 -15.676 1.00 89.06 253 THR A N 1
ATOM 1971 C CA . THR A 1 253 ? -1.843 22.213 -17.019 1.00 89.06 253 THR A CA 1
ATOM 1972 C C . THR A 1 253 ? -1.912 23.737 -17.052 1.00 89.06 253 THR A C 1
ATOM 1974 O O . THR A 1 253 ? -1.065 24.365 -17.679 1.00 89.06 253 THR A O 1
ATOM 1977 N N . PHE A 1 254 ? -2.857 24.358 -16.339 1.00 92.12 254 PHE A N 1
ATOM 1978 C CA . PHE A 1 254 ? -2.887 25.816 -16.202 1.00 92.12 254 PHE A CA 1
ATOM 1979 C C . PHE A 1 254 ? -1.624 26.364 -15.512 1.00 92.12 254 PHE A C 1
ATOM 1981 O O . PHE A 1 254 ? -1.061 27.352 -15.975 1.00 92.12 254 PHE A O 1
ATOM 1988 N N . LEU A 1 255 ? -1.157 25.717 -14.437 1.00 91.88 255 LEU A N 1
ATOM 1989 C CA . LEU A 1 255 ? 0.010 26.176 -13.668 1.00 91.88 255 LEU A CA 1
ATOM 1990 C C . LEU A 1 255 ? 1.358 25.873 -14.339 1.00 91.88 255 LEU A C 1
ATOM 1992 O O . LEU A 1 255 ? 2.281 26.678 -14.248 1.00 91.88 255 LEU A O 1
ATOM 1996 N N . PHE A 1 256 ? 1.493 24.708 -14.975 1.00 89.00 256 PHE A N 1
ATOM 1997 C CA . PHE A 1 256 ? 2.783 24.163 -15.419 1.00 89.00 256 PHE A CA 1
ATOM 1998 C C . PHE A 1 256 ? 2.872 23.928 -16.937 1.00 89.00 256 PHE A C 1
ATOM 2000 O O . PHE A 1 256 ? 3.941 23.585 -17.450 1.00 89.00 256 PHE A O 1
ATOM 2007 N N . GLY A 1 257 ? 1.774 24.109 -17.677 1.00 86.88 257 GLY A N 1
ATOM 2008 C CA . GLY A 1 257 ? 1.727 23.988 -19.133 1.00 86.88 257 GLY A CA 1
ATOM 2009 C C . GLY A 1 257 ? 2.238 22.640 -19.650 1.00 86.88 257 GLY A C 1
ATOM 2010 O O . GLY A 1 257 ? 1.877 21.570 -19.157 1.00 86.88 257 GLY A O 1
ATOM 2011 N N . GLY A 1 258 ? 3.124 22.697 -20.648 1.00 81.56 258 GLY A N 1
ATOM 2012 C CA . GLY A 1 258 ? 3.663 21.519 -21.334 1.00 81.56 258 GLY A CA 1
ATOM 2013 C C . GLY A 1 258 ? 4.454 20.546 -20.450 1.00 81.56 258 GLY A C 1
ATOM 2014 O O . GLY A 1 258 ? 4.661 19.413 -20.869 1.00 81.56 258 GLY A O 1
ATOM 2015 N N . LEU A 1 259 ? 4.853 20.930 -19.231 1.00 83.00 259 LEU A N 1
ATOM 2016 C CA . LEU A 1 259 ? 5.541 20.036 -18.287 1.00 83.00 259 LEU A CA 1
ATOM 2017 C C . LEU A 1 259 ? 4.635 18.907 -17.762 1.00 83.00 259 LEU A C 1
ATOM 2019 O O . LEU A 1 259 ? 5.127 17.889 -17.277 1.00 83.00 259 LEU A O 1
ATOM 2023 N N . VAL A 1 260 ? 3.314 19.070 -17.864 1.00 78.00 260 VAL A N 1
ATOM 2024 C CA . VAL A 1 260 ? 2.331 18.044 -17.483 1.00 78.00 260 VAL A CA 1
ATOM 2025 C C . VAL A 1 260 ? 1.946 17.180 -18.685 1.00 78.00 260 VAL A C 1
ATOM 2027 O O . VAL A 1 260 ? 1.785 15.969 -18.546 1.00 78.00 260 VAL A O 1
ATOM 2030 N N . ASP A 1 261 ? 1.819 17.788 -19.869 1.00 68.94 261 ASP A N 1
ATOM 2031 C CA . ASP A 1 261 ? 1.203 17.147 -21.036 1.00 68.94 261 ASP A CA 1
ATOM 2032 C C . ASP A 1 261 ? 2.198 16.585 -22.068 1.00 68.94 261 ASP A C 1
ATOM 2034 O O . ASP A 1 261 ? 1.876 15.601 -22.738 1.00 68.94 261 ASP A O 1
ATOM 2038 N N . ASN A 1 262 ? 3.422 17.119 -22.168 1.00 67.12 262 ASN A N 1
ATOM 2039 C CA . ASN A 1 262 ? 4.437 16.649 -23.124 1.00 67.12 262 ASN A CA 1
ATOM 2040 C C . ASN A 1 262 ? 5.267 15.480 -22.573 1.00 67.12 262 ASN A C 1
ATOM 2042 O O . ASN A 1 262 ? 6.497 15.545 -22.486 1.00 67.12 262 ASN A O 1
ATOM 2046 N N . VAL A 1 263 ? 4.588 14.373 -22.259 1.00 61.56 263 VAL A N 1
ATOM 2047 C CA . VAL A 1 263 ? 5.223 13.128 -21.784 1.00 61.56 263 VAL A CA 1
ATOM 2048 C C . VAL A 1 263 ? 6.215 12.570 -22.813 1.00 61.56 263 VAL A C 1
ATOM 2050 O O . VAL A 1 263 ? 7.230 11.999 -22.439 1.00 61.56 263 VAL A O 1
ATOM 2053 N N . ASN A 1 264 ? 5.986 12.797 -24.108 1.00 53.59 264 ASN A N 1
ATOM 2054 C CA . ASN A 1 264 ? 6.874 12.308 -25.168 1.00 53.59 264 ASN A CA 1
ATOM 2055 C C . ASN A 1 264 ? 8.235 13.025 -25.207 1.00 53.59 264 ASN A C 1
ATOM 2057 O O . ASN A 1 264 ? 9.200 12.462 -25.710 1.00 53.59 264 ASN A O 1
ATOM 2061 N N . SER A 1 265 ? 8.321 14.262 -24.704 1.00 58.34 265 SER A N 1
ATOM 2062 C CA . SER A 1 265 ? 9.574 15.032 -24.690 1.00 58.34 265 SER A CA 1
ATOM 2063 C C . SER A 1 265 ? 10.289 14.947 -23.348 1.00 58.34 265 SER A C 1
ATOM 2065 O O . SER A 1 265 ? 11.508 14.818 -23.317 1.00 58.34 265 SER A O 1
ATOM 2067 N N . PHE A 1 266 ? 9.542 15.021 -22.245 1.00 56.28 266 PHE A N 1
ATOM 2068 C CA . PHE A 1 266 ? 10.117 15.110 -20.899 1.00 56.28 266 PHE A CA 1
ATOM 2069 C C . PHE A 1 266 ? 9.926 13.848 -20.053 1.00 56.28 266 PHE A C 1
ATOM 2071 O O . PHE A 1 266 ? 10.445 13.770 -18.941 1.00 56.28 266 PHE A O 1
ATOM 2078 N N . GLY A 1 267 ? 9.189 12.858 -20.555 1.00 63.31 267 GLY A N 1
ATOM 2079 C CA . GLY A 1 267 ? 8.774 11.709 -19.764 1.00 63.31 267 GLY A CA 1
ATOM 2080 C C . GLY A 1 267 ? 7.734 12.070 -18.701 1.00 63.31 267 GLY A C 1
ATOM 2081 O O . GLY A 1 267 ? 7.113 13.135 -18.706 1.00 63.31 267 GLY A O 1
ATOM 2082 N N . PHE A 1 268 ? 7.515 11.138 -17.779 1.00 71.19 268 PHE A N 1
ATOM 2083 C CA . PHE A 1 268 ? 6.634 11.331 -16.632 1.00 71.19 268 PHE A CA 1
ATOM 2084 C C . PHE A 1 268 ? 7.344 12.163 -15.555 1.00 71.19 268 PHE A C 1
ATOM 2086 O O . PHE A 1 268 ? 8.253 11.669 -14.887 1.00 71.19 268 PHE A O 1
ATOM 2093 N N . ILE A 1 269 ? 6.926 13.419 -15.355 1.00 79.38 269 ILE A N 1
ATOM 2094 C CA . ILE A 1 269 ? 7.482 14.270 -14.293 1.00 79.38 269 ILE A CA 1
ATOM 2095 C C . ILE A 1 269 ? 6.629 14.140 -13.032 1.00 79.38 269 ILE A C 1
ATOM 2097 O O . ILE A 1 269 ? 5.581 14.774 -12.891 1.00 79.38 269 ILE A O 1
ATOM 2101 N N . PHE A 1 270 ? 7.132 13.353 -12.081 1.00 78.19 270 PHE A N 1
ATOM 2102 C CA . PHE A 1 270 ? 6.472 13.055 -10.808 1.00 78.19 270 PHE A CA 1
ATOM 2103 C C . PHE A 1 270 ? 5.927 14.301 -10.087 1.00 78.19 270 PHE A C 1
ATOM 2105 O O . PHE A 1 270 ? 4.755 14.344 -9.710 1.00 78.19 270 PHE A O 1
ATOM 2112 N N . VAL A 1 271 ? 6.759 15.336 -9.937 1.00 85.00 271 VAL A N 1
ATOM 2113 C CA . VAL A 1 271 ? 6.433 16.551 -9.170 1.00 85.00 271 VAL A CA 1
ATOM 2114 C C . VAL A 1 271 ? 5.216 17.285 -9.739 1.00 85.00 271 VAL A C 1
ATOM 2116 O O . VAL A 1 271 ? 4.397 17.771 -8.967 1.00 85.00 271 VAL A O 1
ATOM 2119 N N . PHE A 1 272 ? 5.050 17.330 -11.063 1.00 86.31 272 PHE A N 1
ATOM 2120 C CA . PHE A 1 272 ? 3.955 18.072 -11.702 1.00 86.31 272 PHE A CA 1
ATOM 2121 C C . PHE A 1 272 ? 2.705 17.227 -11.957 1.00 86.31 272 PHE A C 1
ATOM 2123 O O . PHE A 1 272 ? 1.618 17.777 -12.120 1.00 86.31 272 PHE A O 1
ATOM 2130 N N . GLN A 1 273 ? 2.834 15.899 -11.982 1.00 78.88 273 GLN A N 1
ATOM 2131 C CA . GLN A 1 273 ? 1.714 15.000 -12.275 1.00 78.88 273 GLN A CA 1
ATOM 2132 C C . GLN A 1 273 ? 1.080 14.395 -11.017 1.00 78.88 273 GLN A C 1
ATOM 2134 O O . GLN A 1 273 ? -0.106 14.077 -11.030 1.00 78.88 273 GLN A O 1
ATOM 2139 N N . VAL A 1 274 ? 1.838 14.253 -9.924 1.00 82.12 274 VAL A N 1
ATOM 2140 C CA . VAL A 1 274 ? 1.368 13.548 -8.721 1.00 82.12 274 VAL A CA 1
ATOM 2141 C C . VAL A 1 274 ? 1.106 14.482 -7.546 1.00 82.12 274 VAL A C 1
ATOM 2143 O O . VAL A 1 274 ? 0.063 14.381 -6.904 1.00 82.12 274 VAL A O 1
ATOM 2146 N N . LEU A 1 275 ? 2.017 15.409 -7.251 1.00 88.31 275 LEU A N 1
ATOM 2147 C CA . LEU A 1 275 ? 1.884 16.269 -6.071 1.00 88.31 275 LEU A CA 1
ATOM 2148 C C . LEU A 1 275 ? 0.659 17.201 -6.109 1.00 88.31 275 LEU A C 1
ATOM 2150 O O . LEU A 1 275 ? -0.000 17.316 -5.075 1.00 88.31 275 LEU A O 1
ATOM 2154 N N . PRO A 1 276 ? 0.271 17.813 -7.251 1.00 90.00 276 PRO A N 1
ATOM 2155 C CA . PRO A 1 276 ? -0.944 18.630 -7.311 1.00 90.00 276 PRO A CA 1
ATOM 2156 C C . PRO A 1 276 ? -2.213 17.852 -6.952 1.00 90.00 276 PRO A C 1
ATOM 2158 O O . PRO A 1 276 ? -3.150 18.413 -6.388 1.00 90.00 276 PRO A O 1
ATOM 2161 N N . THR A 1 277 ? -2.222 16.546 -7.218 1.00 86.38 277 THR A N 1
ATOM 2162 C CA . THR A 1 277 ? -3.320 15.650 -6.854 1.00 86.38 277 THR A CA 1
ATOM 2163 C C . THR A 1 277 ? -3.487 15.561 -5.343 1.00 86.38 277 THR A C 1
ATOM 2165 O O . THR A 1 277 ? -4.607 15.663 -4.851 1.00 86.38 277 THR A O 1
ATOM 2168 N N . ILE A 1 278 ? -2.388 15.471 -4.587 1.00 87.19 278 ILE A N 1
ATOM 2169 C CA . ILE A 1 278 ? -2.424 15.470 -3.115 1.00 87.19 278 ILE A CA 1
ATOM 2170 C C . ILE A 1 278 ? -3.068 16.765 -2.600 1.00 87.19 278 ILE A C 1
ATOM 2172 O O . ILE A 1 278 ? -3.952 16.720 -1.745 1.00 87.19 278 ILE A O 1
ATOM 2176 N N . ILE A 1 279 ? -2.674 17.911 -3.167 1.00 91.44 279 ILE A N 1
ATOM 2177 C CA . ILE A 1 279 ? -3.194 19.234 -2.790 1.00 91.44 279 ILE A CA 1
ATOM 2178 C C . ILE A 1 279 ? -4.699 19.324 -3.066 1.00 91.44 279 ILE A C 1
ATOM 2180 O O . ILE A 1 279 ? -5.477 19.707 -2.191 1.00 91.44 279 ILE A O 1
ATOM 2184 N N . PHE A 1 280 ? -5.120 18.934 -4.271 1.00 90.81 280 PHE A N 1
ATOM 2185 C CA . PHE A 1 280 ? -6.522 18.970 -4.676 1.00 90.81 280 PHE A CA 1
ATOM 2186 C C . PHE A 1 280 ? -7.399 18.061 -3.806 1.00 90.81 280 PHE A C 1
ATOM 2188 O O . PHE A 1 280 ? -8.458 18.485 -3.342 1.00 90.81 280 PHE A O 1
ATOM 2195 N N . PHE A 1 281 ? -6.962 16.828 -3.541 1.00 87.00 281 PHE A N 1
ATOM 2196 C CA . PHE A 1 281 ? -7.731 15.892 -2.721 1.00 87.00 281 PHE A CA 1
ATOM 2197 C C . PHE A 1 281 ? -7.798 16.311 -1.249 1.00 87.00 281 PHE A C 1
ATOM 2199 O O . PHE A 1 281 ? -8.834 16.091 -0.619 1.00 87.00 281 PHE A O 1
ATOM 2206 N N . ALA A 1 282 ? -6.765 16.954 -0.700 1.00 87.19 282 ALA A N 1
ATOM 2207 C CA . ALA A 1 282 ? -6.825 17.532 0.643 1.00 87.19 282 ALA A CA 1
ATOM 2208 C C . ALA A 1 282 ? -7.859 18.672 0.720 1.00 87.19 282 ALA A C 1
ATOM 2210 O O . ALA A 1 282 ? -8.700 18.703 1.624 1.00 87.19 282 ALA A O 1
ATOM 2211 N N . ALA A 1 283 ? -7.880 19.556 -0.282 1.00 91.31 283 ALA A N 1
ATOM 2212 C CA . ALA A 1 283 ? -8.875 20.620 -0.397 1.00 91.31 283 ALA A CA 1
ATOM 2213 C C . ALA A 1 283 ? -10.306 20.069 -0.544 1.00 91.31 283 ALA A C 1
ATOM 2215 O O . ALA A 1 283 ? -11.225 20.521 0.144 1.00 91.31 283 ALA A O 1
ATOM 2216 N N . LEU A 1 284 ? -10.490 19.051 -1.391 1.00 90.62 284 LEU A N 1
ATOM 2217 C CA . LEU A 1 284 ? -11.773 18.376 -1.590 1.00 90.62 284 LEU A CA 1
ATOM 2218 C C . LEU A 1 284 ? -12.255 17.691 -0.308 1.00 90.62 284 LEU A C 1
ATOM 2220 O O . LEU A 1 284 ? -13.414 17.831 0.073 1.00 90.62 284 LEU A O 1
ATOM 2224 N N . THR A 1 285 ? -11.370 16.977 0.380 1.00 86.31 285 THR A N 1
ATOM 2225 C CA . THR A 1 285 ? -11.692 16.287 1.634 1.00 86.31 285 THR A CA 1
ATOM 2226 C C . THR A 1 285 ? -12.118 17.285 2.710 1.00 86.31 285 THR A C 1
ATOM 2228 O O . THR A 1 285 ? -13.149 17.090 3.355 1.00 86.31 285 THR A O 1
ATOM 2231 N N . SER A 1 286 ? -11.398 18.403 2.833 1.00 88.19 286 SER A N 1
ATOM 2232 C CA . SER A 1 286 ? -11.761 19.510 3.723 1.00 88.19 286 SER A CA 1
ATOM 2233 C C . SER A 1 286 ? -13.135 20.108 3.384 1.00 88.19 286 SER A C 1
ATOM 2235 O O . SER A 1 286 ? -13.971 20.315 4.267 1.00 88.19 286 SER A O 1
ATOM 2237 N N . ALA A 1 287 ? -13.437 20.299 2.095 1.00 91.19 287 ALA A N 1
ATOM 2238 C CA . ALA A 1 287 ? -14.750 20.756 1.643 1.00 91.19 287 ALA A CA 1
ATOM 2239 C C . ALA A 1 287 ? -15.871 19.766 2.009 1.00 91.19 287 ALA A C 1
ATOM 2241 O O . ALA A 1 287 ? -16.909 20.161 2.545 1.00 91.19 287 ALA A O 1
ATOM 2242 N N . LEU A 1 288 ? -15.663 18.467 1.769 1.00 89.56 288 LEU A N 1
ATOM 2243 C CA . LEU A 1 288 ? -16.625 17.412 2.115 1.00 89.56 288 LEU A CA 1
ATOM 2244 C C . LEU A 1 288 ? -16.851 17.310 3.626 1.00 89.56 288 LEU A C 1
ATOM 2246 O O . LEU A 1 288 ? -17.973 17.025 4.062 1.00 89.56 288 LEU A O 1
ATOM 2250 N N . PHE A 1 289 ? -15.809 17.578 4.414 1.00 85.69 289 PHE A N 1
ATOM 2251 C CA . PHE A 1 289 ? -15.891 17.681 5.862 1.00 85.69 289 PHE A CA 1
ATOM 2252 C C . PHE A 1 289 ? -16.730 18.892 6.286 1.00 85.69 289 PHE A C 1
ATOM 2254 O O . PHE A 1 289 ? -17.662 18.748 7.076 1.00 85.69 289 PHE A O 1
ATOM 2261 N N . TYR A 1 290 ? -16.483 20.080 5.729 1.00 88.25 290 TYR A N 1
ATOM 2262 C CA . TYR A 1 290 ? -17.289 21.273 6.017 1.00 88.25 290 TYR A CA 1
ATOM 2263 C C . TYR A 1 290 ? -18.779 21.064 5.678 1.00 88.25 290 TYR A C 1
ATOM 2265 O O . TYR A 1 290 ? -19.671 21.445 6.442 1.00 88.25 290 TYR A O 1
ATOM 2273 N N . LEU A 1 291 ? -19.063 20.380 4.564 1.00 90.94 291 LEU A N 1
ATOM 2274 C CA . LEU A 1 291 ? -20.423 20.077 4.100 1.00 90.94 291 LEU A CA 1
ATOM 2275 C C . LEU A 1 291 ? -21.135 18.964 4.890 1.00 90.94 291 LEU A C 1
ATOM 2277 O O . LEU A 1 291 ? -22.321 18.718 4.664 1.00 90.94 291 LEU A O 1
ATOM 2281 N N . ASN A 1 292 ? -20.467 18.326 5.853 1.00 87.56 292 ASN A N 1
ATOM 2282 C CA . ASN A 1 292 ? -20.968 17.184 6.624 1.00 87.56 292 ASN A CA 1
ATOM 2283 C C . ASN A 1 292 ? -21.228 15.900 5.806 1.00 87.56 292 ASN A C 1
ATOM 2285 O O . ASN A 1 292 ? -21.938 15.005 6.276 1.00 87.56 292 ASN A O 1
ATOM 2289 N N . ILE A 1 293 ? -20.685 15.794 4.588 1.00 89.69 293 ILE A N 1
ATOM 2290 C CA . ILE A 1 293 ? -20.864 14.608 3.733 1.00 89.69 293 ILE A CA 1
ATOM 2291 C C . ILE A 1 293 ? -20.009 13.462 4.270 1.00 89.69 293 ILE A C 1
ATOM 2293 O O . ILE A 1 293 ? -20.496 12.343 4.438 1.00 89.69 293 ILE A O 1
ATOM 2297 N N . LEU A 1 294 ? -18.749 13.750 4.602 1.00 86.88 294 LEU A N 1
ATOM 2298 C CA . LEU A 1 294 ? -17.809 12.733 5.057 1.00 86.88 294 LEU A CA 1
ATOM 2299 C C . LEU A 1 294 ? -18.226 12.134 6.406 1.00 86.88 294 LEU A C 1
ATOM 2301 O O . LEU A 1 294 ? -18.219 10.921 6.582 1.00 86.88 294 LEU A O 1
ATOM 2305 N N . GLN A 1 295 ? -18.685 12.974 7.332 1.00 86.75 295 GLN A N 1
ATOM 2306 C CA . GLN A 1 295 ? -19.180 12.572 8.648 1.00 86.75 295 GLN A CA 1
ATOM 2307 C C . GLN A 1 295 ? -20.361 11.607 8.533 1.00 86.75 295 GLN A C 1
ATOM 2309 O O . GLN A 1 295 ? -20.462 10.665 9.316 1.00 86.75 295 GLN A O 1
ATOM 2314 N N . TRP A 1 296 ? -21.249 11.824 7.559 1.00 89.06 296 TRP A N 1
ATOM 2315 C CA . TRP A 1 296 ? -22.392 10.946 7.328 1.00 89.06 296 TRP A CA 1
ATOM 2316 C C . TRP A 1 296 ? -21.955 9.548 6.876 1.00 89.06 296 TRP A C 1
ATOM 2318 O O . TRP A 1 296 ? -22.428 8.550 7.422 1.00 89.06 296 TRP A O 1
ATOM 2328 N N . ILE A 1 297 ? -21.007 9.480 5.938 1.00 89.19 297 ILE A N 1
ATOM 2329 C CA . ILE A 1 297 ? -20.454 8.216 5.435 1.00 89.19 297 ILE A CA 1
ATOM 2330 C C . ILE A 1 297 ? -19.706 7.483 6.557 1.00 89.19 297 ILE A C 1
ATOM 2332 O O . ILE A 1 297 ? -19.980 6.311 6.823 1.00 89.19 297 ILE A O 1
ATOM 2336 N N . VAL A 1 298 ? -18.819 8.188 7.266 1.00 90.44 298 VAL A N 1
ATOM 2337 C CA . VAL A 1 298 ? -18.033 7.647 8.386 1.00 90.44 298 VAL A CA 1
ATOM 2338 C C . VAL A 1 298 ? -18.939 7.110 9.490 1.00 90.44 298 VAL A C 1
ATOM 2340 O O . VAL A 1 298 ? -18.711 6.005 9.977 1.00 90.44 298 VAL A O 1
ATOM 2343 N N . TYR A 1 299 ? -20.004 7.834 9.853 1.00 90.75 299 TYR A N 1
ATOM 2344 C CA . TYR A 1 299 ? -20.966 7.360 10.849 1.00 90.75 299 TYR A CA 1
ATOM 2345 C C . TYR A 1 299 ? -21.624 6.041 10.430 1.00 90.75 299 TYR A C 1
ATOM 2347 O O . TYR A 1 299 ? -21.798 5.157 11.265 1.00 90.75 299 TYR A O 1
ATOM 2355 N N . GLY A 1 300 ? -21.966 5.886 9.146 1.00 92.50 300 GLY A N 1
ATOM 2356 C CA . GLY A 1 300 ? -22.548 4.653 8.615 1.00 92.50 300 GLY A CA 1
ATOM 2357 C C . GLY A 1 300 ? -21.631 3.443 8.807 1.00 92.50 300 GLY A C 1
ATOM 2358 O O . GLY A 1 300 ? -22.045 2.444 9.398 1.00 92.50 300 GLY A O 1
ATOM 2359 N N . PHE A 1 301 ? -20.369 3.548 8.378 1.00 91.62 301 PHE A N 1
ATOM 2360 C CA . PHE A 1 301 ? -19.377 2.480 8.564 1.00 91.62 301 PHE A CA 1
ATOM 2361 C C . PHE A 1 301 ? -19.087 2.210 10.044 1.00 91.62 301 PHE A C 1
ATOM 2363 O O . PHE A 1 301 ? -19.063 1.053 10.471 1.00 91.62 301 PHE A O 1
ATOM 2370 N N . ALA A 1 302 ? -18.929 3.267 10.843 1.00 92.62 302 ALA A N 1
ATOM 2371 C CA . ALA A 1 302 ? -18.695 3.152 12.277 1.00 92.62 302 ALA A CA 1
ATOM 2372 C C . ALA A 1 302 ? -19.853 2.449 12.985 1.00 92.62 302 ALA A C 1
ATOM 2374 O O . ALA A 1 302 ? -19.621 1.591 13.828 1.00 92.62 302 ALA A O 1
ATOM 2375 N N . TRP A 1 303 ? -21.096 2.756 12.611 1.00 93.38 303 TRP A N 1
ATOM 2376 C CA . TRP A 1 303 ? -22.282 2.113 13.164 1.00 93.38 303 TRP A CA 1
ATOM 2377 C C . TRP A 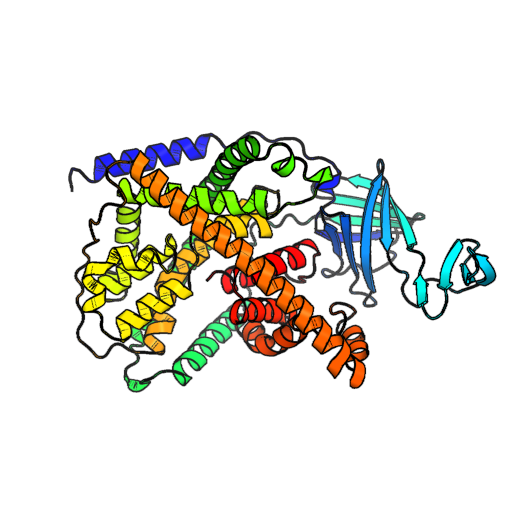1 303 ? -22.323 0.614 12.856 1.00 93.38 303 TRP A C 1
ATOM 2379 O O . TRP A 1 303 ? -22.596 -0.182 13.759 1.00 93.38 303 TRP A O 1
ATOM 2389 N N . VAL A 1 304 ? -21.990 0.212 11.621 1.00 92.19 304 VAL A N 1
ATOM 2390 C CA . VAL A 1 304 ? -21.889 -1.209 11.245 1.00 92.19 304 VAL A CA 1
ATOM 2391 C C . VAL A 1 304 ? -20.851 -1.917 12.115 1.00 92.19 304 VAL A C 1
ATOM 2393 O O . VAL A 1 304 ? -21.157 -2.955 12.703 1.00 92.19 304 VAL A O 1
ATOM 2396 N N . MET A 1 305 ? -19.651 -1.345 12.254 1.00 91.38 305 MET A N 1
ATOM 2397 C CA . MET A 1 305 ? -18.579 -1.936 13.062 1.00 91.38 305 MET A CA 1
ATOM 2398 C C . MET A 1 305 ? -18.935 -1.977 14.552 1.00 91.38 305 MET A C 1
ATOM 2400 O O . MET A 1 305 ? -18.884 -3.045 15.162 1.00 91.38 305 MET A O 1
ATOM 2404 N N . ASN A 1 306 ? -19.387 -0.860 15.125 1.00 91.69 306 ASN A N 1
ATOM 2405 C CA . ASN A 1 306 ? -19.804 -0.755 16.522 1.00 91.69 306 ASN A CA 1
ATOM 2406 C C . ASN A 1 306 ? -20.873 -1.805 16.860 1.00 91.69 306 ASN A C 1
ATOM 2408 O O . ASN A 1 306 ? -20.747 -2.534 17.847 1.00 91.69 306 ASN A O 1
ATOM 2412 N N . LYS A 1 307 ? -21.888 -1.965 15.997 1.00 90.56 307 LYS A N 1
ATOM 2413 C CA . LYS A 1 307 ? -22.985 -2.909 16.231 1.00 90.56 307 LYS A CA 1
ATOM 2414 C C . LYS A 1 307 ? -22.578 -4.365 16.012 1.00 90.56 307 LYS A C 1
ATOM 2416 O O . LYS A 1 307 ? -22.910 -5.212 16.845 1.00 90.56 307 LYS A O 1
ATOM 2421 N N . ALA A 1 308 ? -21.874 -4.672 14.922 1.00 92.38 308 ALA A N 1
ATOM 2422 C CA . ALA A 1 308 ? -21.478 -6.041 14.591 1.00 92.38 308 ALA A CA 1
ATOM 2423 C C . ALA A 1 308 ? -20.435 -6.582 15.584 1.00 92.38 308 ALA A C 1
ATOM 2425 O O . ALA A 1 308 ? -20.544 -7.712 16.083 1.00 92.38 308 ALA A O 1
ATOM 2426 N N . MET A 1 309 ? -19.449 -5.749 15.920 1.00 91.38 309 MET A N 1
ATOM 2427 C CA . MET A 1 309 ? -18.262 -6.136 16.680 1.00 91.38 309 MET A CA 1
ATOM 2428 C C . MET A 1 309 ? -18.369 -5.815 18.179 1.00 91.38 309 MET A C 1
ATOM 2430 O O . MET A 1 309 ? -17.648 -6.421 18.964 1.00 91.38 309 MET A O 1
ATOM 2434 N N . LYS A 1 310 ? -19.334 -4.984 18.608 1.00 89.81 310 LYS A N 1
ATOM 2435 C CA . LYS A 1 310 ? -19.498 -4.504 20.001 1.00 89.81 310 LYS A CA 1
ATOM 2436 C C . LYS A 1 310 ? -18.296 -3.690 20.512 1.00 89.81 310 LYS A C 1
ATOM 2438 O O . LYS A 1 310 ? -17.962 -3.768 21.693 1.00 89.81 310 LYS A O 1
ATOM 2443 N N . LEU A 1 311 ? -17.671 -2.941 19.609 1.00 90.62 311 LEU A N 1
ATOM 2444 C CA . LEU A 1 311 ? -16.537 -2.051 19.864 1.00 90.62 311 LEU A CA 1
ATOM 2445 C C . LEU A 1 311 ? -16.976 -0.747 20.538 1.00 90.62 311 LEU A C 1
ATOM 2447 O O . LEU A 1 311 ? -18.174 -0.470 20.669 1.00 90.62 311 LEU A O 1
ATOM 2451 N N . SER A 1 312 ? -16.008 0.062 20.952 1.00 89.88 312 SER A N 1
ATOM 2452 C CA . SER A 1 312 ? -16.266 1.407 21.456 1.00 89.88 312 SER A CA 1
ATOM 2453 C C . SER A 1 312 ? -16.726 2.358 20.353 1.00 89.88 312 SER A C 1
ATOM 2455 O O . SER A 1 312 ? -16.562 2.096 19.154 1.00 89.88 312 SER A O 1
ATOM 2457 N N . GLY A 1 313 ? -17.355 3.465 20.747 1.00 87.69 313 GLY A N 1
ATOM 2458 C CA . GLY A 1 313 ? -17.793 4.480 19.792 1.00 87.69 313 GLY A CA 1
ATOM 2459 C C . GLY A 1 313 ? -16.606 5.182 19.130 1.00 87.69 313 GLY A C 1
ATOM 2460 O O . GLY A 1 313 ? -16.603 5.374 17.914 1.00 87.69 313 GLY A O 1
ATOM 2461 N N . ALA A 1 314 ? -15.574 5.495 19.917 1.00 89.38 314 ALA A N 1
ATOM 2462 C CA . ALA A 1 314 ? -14.390 6.220 19.474 1.00 89.38 314 ALA A CA 1
ATOM 2463 C C . ALA A 1 314 ? -13.529 5.397 18.506 1.00 89.38 314 ALA A C 1
ATOM 2465 O O . ALA A 1 314 ? -13.199 5.874 17.421 1.00 89.38 314 ALA A O 1
ATOM 2466 N N . GLU A 1 315 ? -13.216 4.141 18.836 1.00 91.31 315 GLU A N 1
ATOM 2467 C CA . GLU A 1 315 ? -12.381 3.307 17.963 1.00 91.31 315 GLU A CA 1
ATOM 2468 C C . GLU A 1 315 ? -13.107 2.940 16.657 1.00 91.31 315 GLU A C 1
ATOM 2470 O O . GLU A 1 315 ? -12.492 2.909 15.590 1.00 91.31 315 GLU A O 1
ATOM 2475 N N . SER A 1 316 ? -14.435 2.761 16.708 1.00 92.44 316 SER A N 1
ATOM 2476 C CA . SER A 1 316 ? -15.253 2.502 15.514 1.00 92.44 316 SER A CA 1
ATOM 2477 C C . SER A 1 316 ? -15.306 3.717 14.586 1.00 92.44 316 SER A C 1
ATOM 2479 O O . SER A 1 316 ? -15.154 3.570 13.374 1.00 92.44 316 SER A O 1
ATOM 2481 N N . LEU A 1 317 ? -15.507 4.918 15.141 1.00 91.12 317 LEU A N 1
ATOM 2482 C CA . LEU A 1 317 ? -15.525 6.166 14.372 1.00 91.12 317 LEU A CA 1
ATOM 2483 C C . LEU A 1 317 ? -14.157 6.476 13.763 1.00 91.12 317 LEU A C 1
ATOM 2485 O O . LEU A 1 317 ? -14.092 6.852 12.596 1.00 91.12 317 LEU A O 1
ATOM 2489 N N . SER A 1 318 ? -13.078 6.283 14.522 1.00 91.06 318 SER A N 1
ATOM 2490 C CA . SER A 1 318 ? -11.719 6.509 14.028 1.00 91.06 318 SER A CA 1
ATOM 2491 C C . SER A 1 318 ? -11.345 5.525 12.917 1.00 91.06 318 SER A C 1
ATOM 2493 O O . SER A 1 318 ? -10.886 5.950 11.859 1.00 91.06 318 SER A O 1
ATOM 2495 N N . SER A 1 319 ? -11.616 4.228 13.097 1.00 91.88 319 SER A N 1
ATOM 2496 C CA . SER A 1 319 ? -11.352 3.217 12.064 1.00 91.88 319 SER A CA 1
ATOM 2497 C C . SER A 1 319 ? -12.184 3.456 10.794 1.00 91.88 319 SER A C 1
ATOM 2499 O O . SER A 1 319 ? -11.672 3.356 9.683 1.00 91.88 319 SER A O 1
ATOM 2501 N N . ALA A 1 320 ? -13.448 3.872 10.935 1.00 92.00 320 ALA A N 1
ATOM 2502 C CA . ALA A 1 320 ? -14.285 4.238 9.792 1.00 92.00 320 ALA A CA 1
ATOM 2503 C C . ALA A 1 320 ? -13.779 5.494 9.069 1.00 92.00 320 ALA A C 1
ATOM 2505 O O . ALA A 1 320 ? -13.873 5.583 7.847 1.00 92.00 320 ALA A O 1
ATOM 2506 N N . ALA A 1 321 ? -13.258 6.470 9.816 1.00 90.31 321 ALA A N 1
ATOM 2507 C CA . ALA A 1 321 ? -12.677 7.682 9.254 1.00 90.31 321 ALA A CA 1
ATOM 2508 C C . ALA A 1 321 ? -11.413 7.377 8.437 1.00 90.31 321 ALA A C 1
ATOM 2510 O O . ALA A 1 321 ? -11.277 7.902 7.335 1.00 90.31 321 ALA A O 1
ATOM 2511 N N . ASN A 1 322 ? -10.561 6.468 8.922 1.00 91.44 322 ASN A N 1
ATOM 2512 C CA . ASN A 1 322 ? -9.338 6.006 8.251 1.00 91.44 322 ASN A CA 1
ATOM 2513 C C . ASN A 1 322 ? -9.573 5.340 6.878 1.00 91.44 322 ASN A C 1
ATOM 2515 O O . ASN A 1 322 ? -8.644 5.194 6.095 1.00 91.44 322 ASN A O 1
ATOM 2519 N N . ILE A 1 323 ? -10.812 4.969 6.531 1.00 90.06 323 ILE A N 1
ATOM 2520 C CA . ILE A 1 323 ? -11.140 4.507 5.169 1.00 90.06 323 ILE A CA 1
ATOM 2521 C C . ILE A 1 323 ? -10.878 5.617 4.132 1.00 90.06 323 ILE A C 1
ATOM 2523 O O . ILE A 1 323 ? -10.538 5.328 2.985 1.00 90.06 323 ILE A O 1
ATOM 2527 N N . PHE A 1 324 ? -11.066 6.881 4.523 1.00 85.25 324 PHE A N 1
ATOM 2528 C CA . PHE A 1 324 ? -11.032 8.037 3.621 1.00 85.25 324 PHE A CA 1
ATOM 2529 C C . PHE A 1 324 ? -9.976 9.076 4.016 1.00 85.25 324 PHE A C 1
ATOM 2531 O O . PHE A 1 324 ? -9.402 9.737 3.148 1.00 85.25 324 PHE A O 1
ATOM 2538 N N . LEU A 1 325 ? -9.750 9.230 5.320 1.00 84.94 325 LEU A N 1
ATOM 2539 C CA . LEU A 1 325 ? -8.858 10.211 5.928 1.00 84.94 325 LEU A CA 1
ATOM 2540 C C . LEU A 1 325 ? -7.519 9.583 6.296 1.00 84.94 325 LEU A C 1
ATOM 2542 O O . LEU A 1 325 ? -7.449 8.399 6.608 1.00 84.94 325 LEU A O 1
ATOM 2546 N N . GLY A 1 326 ? -6.462 10.395 6.295 1.00 84.00 326 GLY A N 1
ATOM 2547 C CA . GLY A 1 326 ? -5.147 9.941 6.744 1.00 84.00 326 GLY A CA 1
ATOM 2548 C C . GLY A 1 326 ? -5.052 9.761 8.263 1.00 84.00 326 GLY A C 1
ATOM 2549 O O . GLY A 1 326 ? -5.874 10.270 9.030 1.00 84.00 326 GLY A O 1
ATOM 2550 N N . GLN A 1 327 ? -3.968 9.120 8.701 1.00 86.75 327 GLN A N 1
ATOM 2551 C CA . GLN A 1 327 ? -3.654 8.846 10.111 1.00 86.75 327 GLN A CA 1
ATOM 2552 C C . GLN A 1 327 ? -3.636 10.077 11.040 1.00 86.75 327 GLN A C 1
ATOM 2554 O O . GLN A 1 327 ? -3.844 9.938 12.242 1.00 86.75 327 GLN A O 1
ATOM 2559 N N . THR A 1 328 ? -3.399 11.281 10.511 1.00 79.31 328 THR A N 1
ATOM 2560 C CA . THR A 1 328 ? -3.411 12.542 11.276 1.00 79.31 328 THR A CA 1
ATOM 2561 C C . THR A 1 328 ? -4.788 13.208 11.315 1.00 79.31 328 THR A C 1
ATOM 2563 O O . THR A 1 328 ? -5.088 13.954 12.244 1.00 79.31 328 THR A O 1
ATOM 2566 N N . GLU A 1 329 ? -5.642 12.929 10.332 1.00 78.75 329 GLU A N 1
ATOM 2567 C CA . GLU A 1 329 ? -6.949 13.566 10.144 1.00 78.75 329 GLU A CA 1
ATOM 2568 C C . GLU A 1 329 ? -8.069 12.754 10.800 1.00 78.75 329 GLU A C 1
ATOM 2570 O O . GLU A 1 329 ? -8.966 13.310 11.436 1.00 78.75 329 GLU A O 1
ATOM 2575 N N . ALA A 1 330 ? -8.010 11.424 10.698 1.00 85.56 330 ALA A N 1
ATOM 2576 C CA . ALA A 1 330 ? -9.012 10.538 11.275 1.00 85.56 330 ALA A CA 1
ATOM 2577 C C . ALA A 1 330 ? -9.164 10.679 12.806 1.00 85.56 330 ALA A C 1
ATOM 2579 O O . ALA A 1 330 ? -10.304 10.663 13.279 1.00 85.56 330 ALA A O 1
ATOM 2580 N N . PRO A 1 331 ? -8.096 10.879 13.612 1.00 83.69 331 PRO A N 1
ATOM 2581 C CA . PRO A 1 331 ? -8.245 11.112 15.050 1.00 83.69 331 PRO A CA 1
ATOM 2582 C C . PRO A 1 331 ? -9.007 12.401 15.391 1.00 83.69 331 PRO A C 1
ATOM 2584 O O . PRO A 1 331 ? -9.682 12.452 16.418 1.00 83.69 331 PRO A O 1
ATOM 2587 N N . LEU A 1 332 ? -8.981 13.427 14.531 1.00 78.44 332 LEU A N 1
ATOM 2588 C CA . LEU A 1 332 ? -9.687 14.694 14.782 1.00 78.44 332 LEU A CA 1
ATOM 2589 C C . LEU A 1 332 ? -11.207 14.501 14.885 1.00 78.44 332 LEU A C 1
ATOM 2591 O O . LEU A 1 332 ? -11.874 15.173 15.672 1.00 78.44 332 LEU A O 1
ATOM 2595 N N . MET A 1 333 ? -11.752 13.515 14.168 1.00 78.38 333 MET A N 1
ATOM 2596 C CA . MET A 1 333 ? -13.174 13.152 14.219 1.00 78.38 333 MET A CA 1
ATOM 2597 C C . MET A 1 333 ? -13.629 12.675 15.599 1.00 78.38 333 MET A C 1
ATOM 2599 O O . MET A 1 333 ? -14.798 12.838 15.965 1.00 78.38 333 MET A O 1
ATOM 2603 N N . VAL A 1 334 ? -12.697 12.100 16.359 1.00 84.56 334 VAL A N 1
ATOM 2604 C CA . VAL A 1 334 ? -12.924 11.518 17.684 1.00 84.56 334 VAL A CA 1
ATOM 2605 C C . VAL A 1 334 ? -12.147 12.245 18.777 1.00 84.56 334 VAL A C 1
ATOM 2607 O O . VAL A 1 334 ? -12.087 11.759 19.901 1.00 84.56 334 VAL A O 1
ATOM 2610 N N . LYS A 1 335 ? -11.602 13.432 18.487 1.00 83.50 335 LYS A N 1
ATOM 2611 C CA . LYS A 1 335 ? -10.789 14.237 19.411 1.00 83.50 335 LYS A CA 1
ATOM 2612 C C . LYS A 1 335 ? -11.367 14.356 20.831 1.00 83.50 335 LYS A C 1
ATOM 2614 O O . LYS A 1 335 ? -10.592 14.174 21.767 1.00 83.50 335 LYS A O 1
ATOM 2619 N N . PRO A 1 336 ? -12.687 14.567 21.043 1.00 82.62 336 PRO A N 1
ATOM 2620 C CA . PRO A 1 336 ? -13.256 14.637 22.393 1.00 82.62 336 PRO A CA 1
ATOM 2621 C C . PRO A 1 336 ? -13.128 13.345 23.213 1.00 82.62 336 PRO A C 1
ATOM 2623 O O . PRO A 1 336 ? -13.272 13.382 24.429 1.00 82.62 336 PRO A O 1
ATOM 2626 N N . TYR A 1 337 ? -12.899 12.208 22.555 1.00 83.44 337 TYR A N 1
ATOM 2627 C CA . TYR A 1 337 ? -12.804 10.896 23.187 1.00 83.44 337 TYR A CA 1
ATOM 2628 C C . TYR A 1 337 ? -11.370 10.476 23.489 1.00 83.44 337 TYR A C 1
ATOM 2630 O O . TYR A 1 337 ? -11.181 9.663 24.387 1.00 83.44 337 TYR A O 1
ATOM 2638 N N . ILE A 1 338 ? -10.371 11.025 22.784 1.00 87.31 338 ILE A N 1
ATOM 2639 C CA . ILE A 1 338 ? -8.978 10.546 22.839 1.00 87.31 338 ILE A CA 1
ATOM 2640 C C . ILE A 1 338 ? -8.437 10.526 24.273 1.00 87.31 338 ILE A C 1
ATOM 2642 O O . ILE A 1 338 ? -7.807 9.554 24.674 1.00 87.31 338 ILE A O 1
ATOM 2646 N N . SER A 1 339 ? -8.720 11.556 25.075 1.00 87.00 339 SER A N 1
ATOM 2647 C CA . SER A 1 339 ? -8.237 11.640 26.461 1.00 87.00 339 SER A CA 1
ATOM 2648 C C . SER A 1 339 ? -8.834 10.587 27.401 1.00 87.00 339 SER A C 1
ATOM 2650 O O . SER A 1 339 ? -8.296 10.377 28.481 1.00 87.00 339 SER A O 1
ATOM 2652 N N . GLY A 1 340 ? -9.958 9.971 27.026 1.00 88.00 340 GLY A N 1
ATOM 2653 C CA . GLY A 1 340 ? -10.641 8.939 27.807 1.00 88.00 340 GLY A CA 1
ATOM 2654 C C . GLY A 1 340 ? -10.526 7.535 27.216 1.00 88.00 340 GLY A C 1
ATOM 2655 O O . GLY A 1 340 ? -11.207 6.641 27.708 1.00 88.00 340 GLY A O 1
ATOM 2656 N N . MET A 1 341 ? -9.728 7.344 26.158 1.00 93.00 341 MET A N 1
ATOM 2657 C CA . MET A 1 341 ? -9.540 6.033 25.537 1.00 93.00 341 MET A CA 1
ATOM 2658 C C . MET A 1 341 ? -8.667 5.132 26.413 1.00 93.00 341 MET A C 1
ATOM 2660 O O . MET A 1 341 ? -7.642 5.561 26.947 1.00 93.00 341 MET A O 1
ATOM 2664 N N . THR A 1 342 ? -9.025 3.852 26.497 1.00 96.00 342 THR A N 1
ATOM 2665 C CA . THR A 1 342 ? -8.165 2.826 27.092 1.00 96.00 342 THR A CA 1
ATOM 2666 C C . THR A 1 342 ? -6.899 2.645 26.249 1.00 96.00 342 THR A C 1
ATOM 2668 O O . THR A 1 342 ? -6.788 3.095 25.097 1.00 96.00 342 THR A O 1
ATOM 2671 N N . ARG A 1 343 ? -5.913 1.914 26.780 1.00 95.88 343 ARG A N 1
ATOM 2672 C CA . ARG A 1 343 ? -4.699 1.590 26.012 1.00 95.88 343 ARG A CA 1
ATOM 2673 C C . ARG A 1 343 ? -5.005 0.747 24.770 1.00 95.88 343 ARG A C 1
ATOM 2675 O O . ARG A 1 343 ? -4.345 0.921 23.748 1.00 95.88 343 ARG A O 1
ATOM 2682 N N . SER A 1 344 ? -5.988 -0.151 24.848 1.00 96.81 344 SER A N 1
ATOM 2683 C CA . SER A 1 344 ? -6.383 -0.999 23.718 1.00 96.81 344 SER A CA 1
ATOM 2684 C C . SER A 1 344 ? -7.137 -0.201 22.652 1.00 96.81 344 SER A C 1
ATOM 2686 O O . SER A 1 344 ? -6.873 -0.383 21.464 1.00 96.81 344 SER A O 1
ATOM 2688 N N . GLU A 1 345 ? -8.016 0.724 23.048 1.00 95.38 345 GLU A N 1
ATOM 2689 C CA . GLU A 1 345 ? -8.664 1.666 22.125 1.00 95.38 345 GLU A CA 1
ATOM 2690 C C . GLU A 1 345 ? -7.642 2.581 21.436 1.00 95.38 345 GLU A C 1
ATOM 2692 O O . GLU A 1 345 ? -7.692 2.770 20.220 1.00 95.38 345 GLU A O 1
ATOM 2697 N N . THR A 1 346 ? -6.672 3.100 22.193 1.00 94.69 346 THR A N 1
ATOM 2698 C CA . THR A 1 346 ? -5.600 3.950 21.653 1.00 94.69 346 THR A CA 1
ATOM 2699 C C . THR A 1 346 ? -4.738 3.181 20.649 1.00 94.69 346 THR A C 1
ATOM 2701 O O . THR A 1 346 ? -4.461 3.687 19.561 1.00 94.69 346 THR A O 1
ATOM 2704 N N . LEU A 1 347 ? -4.365 1.930 20.956 1.00 96.06 347 LEU A N 1
ATOM 2705 C CA . LEU A 1 347 ? -3.634 1.091 20.003 1.00 96.06 347 LEU A CA 1
ATOM 2706 C C . LEU A 1 347 ? -4.468 0.805 18.750 1.00 96.06 347 LEU A C 1
ATOM 2708 O O . LEU A 1 347 ? -3.918 0.823 17.651 1.00 96.06 347 LEU A O 1
ATOM 2712 N N . ALA A 1 348 ? -5.773 0.554 18.885 1.00 95.25 348 ALA A N 1
ATOM 2713 C CA . ALA A 1 348 ? -6.659 0.343 17.742 1.00 95.25 348 ALA A CA 1
ATOM 2714 C C . ALA A 1 348 ? -6.742 1.592 16.850 1.00 95.25 348 ALA A C 1
ATOM 2716 O O . ALA A 1 348 ? -6.652 1.466 15.630 1.00 95.25 348 ALA A O 1
ATOM 2717 N N . LEU A 1 349 ? -6.821 2.787 17.443 1.00 93.62 349 LEU A N 1
ATOM 2718 C CA . LEU A 1 349 ? -6.776 4.062 16.724 1.00 93.62 349 LEU A CA 1
ATOM 2719 C C . LEU A 1 349 ? -5.460 4.229 15.947 1.00 93.62 349 LEU A C 1
ATOM 2721 O O . LEU A 1 349 ? -5.490 4.516 14.750 1.00 93.62 349 LEU A O 1
ATOM 2725 N N . MET A 1 350 ? -4.313 3.987 16.593 1.00 94.69 350 MET A N 1
ATOM 2726 C CA . MET A 1 350 ? -2.994 4.074 15.948 1.00 94.69 350 MET A CA 1
ATOM 2727 C C . MET A 1 350 ? -2.827 3.029 14.840 1.00 94.69 350 MET A C 1
ATOM 2729 O O . MET A 1 350 ? -2.357 3.344 13.750 1.00 94.69 350 MET A O 1
ATOM 2733 N N . THR A 1 351 ? -3.252 1.790 15.099 1.00 95.38 351 THR A N 1
ATOM 2734 C CA . THR A 1 351 ? -3.190 0.689 14.127 1.00 95.38 351 THR A CA 1
ATOM 2735 C C . THR A 1 351 ? -4.080 0.980 12.922 1.00 95.38 351 THR A C 1
ATOM 2737 O O . THR A 1 351 ? -3.696 0.678 11.802 1.00 95.38 351 THR A O 1
ATOM 2740 N N . GLY A 1 352 ? -5.255 1.585 13.126 1.00 93.19 352 GLY A N 1
ATOM 2741 C CA . GLY A 1 352 ? -6.151 1.977 12.038 1.00 93.19 352 GLY A CA 1
ATOM 2742 C C . GLY A 1 352 ? -5.526 3.015 11.119 1.00 93.19 352 GLY A C 1
ATOM 2743 O O . GLY A 1 352 ? -5.574 2.855 9.902 1.00 93.19 352 GLY A O 1
ATOM 2744 N N . GLY A 1 353 ? -4.878 4.029 11.701 1.00 91.56 353 GLY A N 1
ATOM 2745 C CA . GLY A 1 353 ? -4.152 5.038 10.932 1.00 91.56 353 GLY A CA 1
ATOM 2746 C C . GLY A 1 353 ? -3.006 4.432 10.121 1.00 91.56 353 GLY A C 1
ATOM 2747 O O . GLY A 1 353 ? -2.901 4.697 8.934 1.00 91.56 353 GLY A O 1
ATOM 2748 N N . MET A 1 354 ? -2.205 3.562 10.740 1.00 92.31 354 MET A N 1
ATOM 2749 C CA . MET A 1 354 ? -1.037 2.929 10.105 1.00 92.31 354 MET A CA 1
ATOM 2750 C C . MET A 1 354 ? -1.377 1.800 9.122 1.00 92.31 354 MET A C 1
ATOM 2752 O O . MET A 1 354 ? -0.504 1.329 8.408 1.00 92.31 354 MET A O 1
ATOM 2756 N N . ALA A 1 355 ? -2.609 1.293 9.128 1.00 92.50 355 ALA A N 1
ATOM 2757 C CA . ALA A 1 355 ? -3.035 0.220 8.230 1.00 92.50 355 ALA A CA 1
ATOM 2758 C C . ALA A 1 355 ? -3.756 0.744 6.977 1.00 92.50 355 ALA A C 1
ATOM 2760 O O . ALA A 1 355 ? -4.185 -0.054 6.140 1.00 92.50 355 ALA A O 1
ATOM 2761 N N . SER A 1 356 ? -3.953 2.060 6.874 1.00 90.75 356 SER A N 1
ATOM 2762 C CA . SER A 1 356 ? -4.765 2.713 5.849 1.00 90.75 356 SER A CA 1
ATOM 2763 C C . SER A 1 356 ? -3.994 3.821 5.142 1.00 90.75 356 SER A C 1
ATOM 2765 O O . SER A 1 356 ? -2.968 4.297 5.613 1.00 90.75 356 SER A O 1
ATOM 2767 N N . ILE A 1 357 ? -4.514 4.240 3.991 1.00 89.06 357 ILE A N 1
ATOM 2768 C CA . ILE A 1 357 ? -3.974 5.352 3.209 1.00 89.06 357 ILE A CA 1
ATOM 2769 C C . ILE A 1 357 ? -5.029 6.446 3.076 1.00 89.06 357 ILE A C 1
ATOM 2771 O O . ILE A 1 357 ? -6.227 6.160 3.031 1.00 89.06 357 ILE A O 1
ATOM 2775 N N . SER A 1 358 ? -4.594 7.699 2.947 1.00 85.38 358 SER A N 1
ATOM 2776 C CA . SER A 1 358 ? -5.515 8.802 2.661 1.00 85.38 358 SER A CA 1
ATOM 2777 C C . SER A 1 358 ? -5.952 8.800 1.193 1.00 85.38 358 SER A C 1
ATOM 2779 O O . SER A 1 358 ? -5.222 8.351 0.300 1.00 85.38 358 SER A O 1
ATOM 2781 N N . GLY A 1 359 ? -7.126 9.373 0.911 1.00 80.00 359 GLY A N 1
ATOM 2782 C CA . GLY A 1 359 ? -7.608 9.527 -0.467 1.00 80.00 359 GLY A CA 1
ATOM 2783 C C . GLY A 1 359 ? -6.643 10.305 -1.377 1.00 80.00 359 GLY A C 1
ATOM 2784 O O . GLY A 1 359 ? -6.546 10.005 -2.566 1.00 80.00 359 GLY A O 1
ATOM 2785 N N . GLY A 1 360 ? -5.878 11.255 -0.822 1.00 75.94 360 GLY A N 1
ATOM 2786 C CA . GLY A 1 360 ? -4.913 12.054 -1.584 1.00 75.94 360 GLY A CA 1
ATOM 2787 C C . GLY A 1 360 ? -3.719 11.255 -2.105 1.00 75.94 360 GLY A C 1
ATOM 2788 O O . GLY A 1 360 ? -3.341 11.413 -3.265 1.00 75.94 360 GLY A O 1
ATOM 2789 N N . VAL A 1 361 ? -3.150 10.359 -1.292 1.00 82.38 361 VAL A N 1
ATOM 2790 C CA . VAL A 1 361 ? -2.038 9.496 -1.733 1.00 82.38 361 VAL A CA 1
ATOM 2791 C C . VAL A 1 361 ? -2.525 8.292 -2.542 1.00 82.38 361 VAL A C 1
ATOM 2793 O O . VAL A 1 361 ? -1.830 7.849 -3.452 1.00 82.38 361 VAL A O 1
ATOM 2796 N N . MET A 1 362 ? -3.757 7.819 -2.312 1.00 86.12 362 MET A N 1
ATOM 2797 C CA . MET A 1 362 ? -4.384 6.779 -3.139 1.00 86.12 362 MET A CA 1
ATOM 2798 C C . MET A 1 362 ? -4.395 7.163 -4.623 1.00 86.12 362 MET A C 1
ATOM 2800 O O . MET A 1 362 ? -4.082 6.344 -5.487 1.00 86.12 362 MET A O 1
ATOM 2804 N N . ALA A 1 363 ? -4.706 8.425 -4.915 1.00 79.38 363 ALA A N 1
ATOM 2805 C CA . ALA A 1 363 ? -4.728 8.972 -6.263 1.00 79.38 363 ALA A CA 1
ATOM 2806 C C . ALA A 1 363 ? -3.348 8.900 -6.959 1.00 79.38 363 ALA A C 1
ATOM 2808 O O . ALA A 1 363 ? -3.270 8.594 -8.150 1.00 79.38 363 ALA A O 1
ATOM 2809 N N . ALA A 1 364 ? -2.256 9.082 -6.206 1.00 81.69 364 ALA A N 1
ATOM 2810 C CA . ALA A 1 364 ? -0.892 8.881 -6.698 1.00 81.69 364 ALA A CA 1
ATOM 2811 C C . ALA A 1 364 ? -0.627 7.417 -7.081 1.00 81.69 364 ALA A C 1
ATOM 2813 O O . ALA A 1 364 ? -0.106 7.138 -8.161 1.00 81.69 364 ALA A O 1
ATOM 2814 N N . TYR A 1 365 ? -1.031 6.474 -6.226 1.00 88.50 365 TYR A N 1
ATOM 2815 C CA . TYR A 1 365 ? -0.816 5.043 -6.460 1.00 88.50 365 TYR A CA 1
ATOM 2816 C C . TYR A 1 365 ? -1.627 4.521 -7.648 1.00 88.50 365 TYR A C 1
ATOM 2818 O O . TYR A 1 365 ? -1.128 3.701 -8.419 1.00 88.50 365 TYR A O 1
ATOM 2826 N N . ILE A 1 366 ? -2.840 5.047 -7.853 1.00 86.69 366 ILE A N 1
ATOM 2827 C CA . ILE A 1 366 ? -3.627 4.799 -9.070 1.00 86.69 366 ILE A CA 1
ATOM 2828 C C . ILE A 1 366 ? -2.827 5.217 -10.310 1.00 86.69 366 ILE A C 1
ATOM 2830 O O . ILE A 1 366 ? -2.775 4.460 -11.277 1.00 86.69 366 ILE A O 1
ATOM 2834 N N . GLY A 1 367 ? -2.164 6.376 -10.269 1.00 79.12 367 GLY A N 1
ATOM 2835 C CA . GLY A 1 367 ? -1.289 6.845 -11.345 1.00 79.12 367 GLY A CA 1
ATOM 2836 C C . GLY A 1 367 ? -0.083 5.932 -11.587 1.00 79.12 367 GLY A C 1
ATOM 2837 O O . GLY A 1 367 ? 0.185 5.570 -12.728 1.00 79.12 367 GLY A O 1
ATOM 2838 N N . PHE A 1 368 ? 0.614 5.496 -10.534 1.00 83.00 368 PHE A N 1
ATOM 2839 C CA . PHE A 1 368 ? 1.782 4.612 -10.670 1.00 83.00 368 PHE A CA 1
ATOM 2840 C C . PHE A 1 368 ? 1.444 3.238 -11.244 1.00 83.00 368 PHE A C 1
ATOM 2842 O O . PHE A 1 368 ? 2.187 2.702 -12.065 1.00 83.00 368 PHE A O 1
ATOM 2849 N N . LEU A 1 369 ? 0.323 2.659 -10.814 1.00 86.75 369 LEU A N 1
ATOM 2850 C CA . LEU A 1 369 ? -0.066 1.313 -11.221 1.00 86.75 369 LEU A CA 1
ATOM 2851 C C . LEU A 1 369 ? -0.862 1.307 -12.524 1.00 86.75 369 LEU A C 1
ATOM 2853 O O . LEU A 1 369 ? -0.661 0.423 -13.356 1.00 86.75 369 LEU A O 1
ATOM 2857 N N . GLY A 1 370 ? -1.751 2.281 -12.709 1.00 78.12 370 GLY A N 1
ATOM 2858 C CA . GLY A 1 370 ? -2.583 2.421 -13.900 1.00 78.12 370 GLY A CA 1
ATOM 2859 C C . GLY A 1 370 ? -1.893 3.126 -15.068 1.00 78.12 370 GLY A C 1
ATOM 2860 O O . GLY A 1 370 ? -2.338 2.998 -16.205 1.00 78.12 370 GLY A O 1
ATOM 2861 N N . GLY A 1 371 ? -0.797 3.848 -14.818 1.00 75.50 371 GLY A N 1
ATOM 2862 C CA . GLY A 1 371 ? -0.120 4.642 -15.838 1.00 75.50 371 GLY A CA 1
ATOM 2863 C C . GLY A 1 371 ? -1.065 5.673 -16.457 1.00 75.50 371 GLY A C 1
ATOM 2864 O O . GLY A 1 371 ? -1.834 6.326 -15.754 1.00 75.50 371 GLY A O 1
ATOM 2865 N N . ALA A 1 372 ? -1.024 5.804 -17.784 1.00 69.06 372 ALA A N 1
ATOM 2866 C CA . ALA A 1 372 ? -1.908 6.692 -18.542 1.00 69.06 372 ALA A CA 1
ATOM 2867 C C . ALA A 1 372 ? -3.199 6.015 -19.044 1.00 69.06 372 ALA A C 1
ATOM 2869 O O . ALA A 1 372 ? -3.984 6.682 -19.717 1.00 69.06 372 ALA A O 1
ATOM 2870 N N . ASP A 1 373 ? -3.407 4.724 -18.756 1.00 73.00 373 ASP A N 1
ATOM 2871 C CA . ASP A 1 373 ? -4.577 3.954 -19.194 1.00 73.00 373 ASP A CA 1
ATOM 2872 C C . ASP A 1 373 ? -5.727 4.106 -18.175 1.00 73.00 373 ASP A C 1
ATOM 2874 O O . ASP A 1 373 ? -5.627 3.596 -17.051 1.00 73.00 373 ASP A O 1
ATOM 2878 N N . PRO A 1 374 ? -6.841 4.774 -18.539 1.00 74.44 374 PRO A N 1
ATOM 2879 C CA . PRO A 1 374 ? -7.976 4.973 -17.639 1.00 74.44 374 PRO A CA 1
ATOM 2880 C C . PRO A 1 374 ? -8.620 3.668 -17.155 1.00 74.44 374 PRO A C 1
ATOM 2882 O O . PRO A 1 374 ? -9.165 3.617 -16.050 1.00 74.44 374 PRO A O 1
ATOM 2885 N N . GLU A 1 375 ? -8.575 2.597 -17.950 1.00 79.81 375 GLU A N 1
ATOM 2886 C CA . GLU A 1 375 ? -9.158 1.315 -17.563 1.00 79.81 375 GLU A CA 1
ATOM 2887 C C . GLU A 1 375 ? -8.313 0.628 -16.489 1.00 79.81 375 GLU A C 1
ATOM 2889 O O . GLU A 1 375 ? -8.857 0.148 -15.490 1.00 79.81 375 GLU A O 1
ATOM 2894 N N . GLN A 1 376 ? -6.987 0.652 -16.638 1.00 82.19 376 GLN A N 1
ATOM 2895 C CA . GLN A 1 376 ? -6.061 0.159 -15.616 1.00 82.19 376 GLN A CA 1
ATOM 2896 C C . GLN A 1 376 ? -6.142 1.006 -14.346 1.00 82.19 376 GLN A C 1
ATOM 2898 O O . GLN A 1 376 ? -6.222 0.453 -13.247 1.00 82.19 376 GLN A O 1
ATOM 2903 N N . GLN A 1 377 ? -6.208 2.335 -14.477 1.00 83.38 377 GLN A N 1
ATOM 2904 C CA . GLN A 1 377 ? -6.437 3.229 -13.341 1.00 83.38 377 GLN A CA 1
ATOM 2905 C C . GLN A 1 377 ? -7.717 2.856 -12.588 1.00 83.38 377 GLN A C 1
ATOM 2907 O O . GLN A 1 377 ? -7.688 2.731 -11.367 1.00 83.38 377 GLN A O 1
ATOM 2912 N N . ARG A 1 378 ? -8.823 2.589 -13.293 1.00 83.44 378 ARG A N 1
ATOM 2913 C CA . ARG A 1 378 ? -10.084 2.154 -12.674 1.00 83.44 378 ARG A CA 1
ATOM 2914 C C . ARG A 1 378 ? -9.949 0.806 -11.957 1.00 83.44 378 ARG A C 1
ATOM 2916 O O . ARG A 1 378 ? -10.497 0.647 -10.865 1.00 83.44 378 ARG A O 1
ATOM 2923 N N . ILE A 1 379 ? -9.224 -0.159 -12.529 1.00 85.69 379 ILE A N 1
ATOM 2924 C CA . ILE A 1 379 ? -8.974 -1.466 -11.892 1.00 85.69 379 ILE A CA 1
ATOM 2925 C C . ILE A 1 379 ? -8.207 -1.282 -10.576 1.00 85.69 379 ILE A C 1
ATOM 2927 O O . ILE A 1 379 ? -8.653 -1.764 -9.533 1.00 85.69 379 ILE A O 1
ATOM 2931 N N . PHE A 1 380 ? -7.090 -0.550 -10.592 1.00 89.69 380 PHE A N 1
ATOM 2932 C CA . PHE A 1 380 ? -6.294 -0.319 -9.384 1.00 89.69 380 PHE A CA 1
ATOM 2933 C C . PHE A 1 380 ? -7.007 0.575 -8.372 1.00 89.69 380 PHE A C 1
ATOM 2935 O O . PHE A 1 380 ? -6.942 0.291 -7.180 1.00 89.69 380 PHE A O 1
ATOM 2942 N N . ALA A 1 381 ? -7.759 1.579 -8.823 1.00 89.38 381 ALA A N 1
ATOM 2943 C CA . ALA A 1 381 ? -8.623 2.384 -7.965 1.00 89.38 381 ALA A CA 1
ATOM 2944 C C . ALA A 1 381 ? -9.668 1.517 -7.256 1.00 89.38 381 ALA A C 1
ATOM 2946 O O . ALA A 1 381 ? -9.870 1.660 -6.054 1.00 89.38 381 ALA A O 1
ATOM 2947 N N . THR A 1 382 ? -10.276 0.560 -7.966 1.00 88.62 382 THR A N 1
ATOM 2948 C CA . THR A 1 382 ? -11.218 -0.395 -7.366 1.00 88.62 382 THR A CA 1
ATOM 2949 C C . THR A 1 382 ? -10.532 -1.223 -6.279 1.00 88.62 382 THR A C 1
ATOM 2951 O O . THR A 1 382 ? -11.080 -1.366 -5.187 1.00 88.62 382 THR A O 1
ATOM 2954 N N . HIS A 1 383 ? -9.327 -1.741 -6.534 1.00 90.19 383 HIS A N 1
ATOM 2955 C CA . HIS A 1 383 ? -8.583 -2.533 -5.549 1.00 90.19 383 HIS A CA 1
ATOM 2956 C C . HIS A 1 383 ? -8.115 -1.718 -4.340 1.00 90.19 383 HIS A C 1
ATOM 2958 O O . HIS A 1 383 ? -8.295 -2.176 -3.215 1.00 90.19 383 HIS A O 1
ATOM 2964 N N . LEU A 1 384 ? -7.581 -0.513 -4.544 1.00 91.75 384 LEU A N 1
ATOM 2965 C CA . LEU A 1 384 ? -7.147 0.378 -3.463 1.00 91.75 384 LEU A CA 1
ATOM 2966 C C . LEU A 1 384 ? -8.331 0.835 -2.604 1.00 91.75 384 LEU A C 1
ATOM 2968 O O . LEU A 1 384 ? -8.265 0.761 -1.381 1.00 91.75 384 LEU A O 1
ATOM 2972 N N . LEU A 1 385 ? -9.456 1.201 -3.225 1.00 89.44 385 LEU A N 1
ATOM 2973 C CA . LEU A 1 385 ? -10.685 1.538 -2.506 1.00 89.44 385 LEU A CA 1
ATOM 2974 C C . LEU A 1 385 ? -11.218 0.343 -1.703 1.00 89.44 385 LEU A C 1
ATOM 2976 O O . LEU A 1 385 ? -11.643 0.489 -0.556 1.00 89.44 385 LEU A O 1
ATOM 2980 N N . SER A 1 386 ? -11.176 -0.854 -2.294 1.00 89.75 386 SER A N 1
ATOM 2981 C CA . SER A 1 386 ? -11.548 -2.090 -1.598 1.00 89.75 386 SER A CA 1
ATOM 2982 C C . SER A 1 386 ? -10.640 -2.341 -0.396 1.00 89.75 386 SER A C 1
ATOM 2984 O O . SER A 1 386 ? -11.134 -2.688 0.674 1.00 89.75 386 SER A O 1
ATOM 2986 N N . ALA A 1 387 ? -9.327 -2.160 -0.567 1.00 91.50 387 ALA A N 1
ATOM 2987 C CA . ALA A 1 387 ? -8.336 -2.330 0.486 1.00 91.50 387 ALA A CA 1
ATOM 2988 C C . ALA A 1 387 ? -8.612 -1.378 1.656 1.00 91.50 387 ALA A C 1
ATOM 2990 O O . ALA A 1 387 ? -8.752 -1.854 2.778 1.00 91.50 387 ALA A O 1
ATOM 2991 N N . SER A 1 388 ? -8.828 -0.083 1.395 1.00 90.50 388 SER A N 1
ATOM 2992 C CA . SER A 1 388 ? -9.146 0.904 2.437 1.00 90.50 388 SER A CA 1
ATOM 2993 C C . SER A 1 388 ? -10.376 0.529 3.271 1.00 90.50 388 SER A C 1
ATOM 2995 O O . SER A 1 388 ? -10.348 0.641 4.494 1.00 90.50 388 SER A O 1
ATOM 2997 N N . ILE A 1 389 ? -11.450 0.027 2.647 1.00 89.69 389 ILE A N 1
ATOM 2998 C CA . ILE A 1 389 ? -12.649 -0.413 3.387 1.00 89.69 389 ILE A CA 1
ATOM 2999 C C . ILE A 1 389 ? -12.377 -1.692 4.178 1.00 89.69 389 ILE A C 1
ATOM 3001 O O . ILE A 1 389 ? -12.810 -1.817 5.323 1.00 89.69 389 ILE A O 1
ATOM 3005 N N . MET A 1 390 ? -11.674 -2.653 3.576 1.00 92.00 390 MET A N 1
ATOM 3006 C CA . MET A 1 390 ? -11.334 -3.924 4.218 1.00 92.00 390 MET A CA 1
ATOM 3007 C C . MET A 1 390 ? -10.371 -3.745 5.396 1.00 92.00 390 MET A C 1
ATOM 3009 O O . MET A 1 390 ? -10.415 -4.547 6.331 1.00 92.00 390 MET A O 1
ATOM 3013 N N . THR A 1 391 ? -9.538 -2.703 5.379 1.00 92.00 391 THR A N 1
ATOM 3014 C CA . THR A 1 391 ? -8.639 -2.357 6.481 1.00 92.00 391 THR A CA 1
ATOM 3015 C C . THR A 1 391 ? -9.409 -2.039 7.758 1.00 92.00 391 THR A C 1
ATOM 3017 O O . THR A 1 391 ? -9.001 -2.503 8.817 1.00 92.00 391 THR A O 1
ATOM 3020 N N . ALA A 1 392 ? -10.537 -1.327 7.690 1.00 91.19 392 ALA A N 1
ATOM 3021 C CA . ALA A 1 392 ? -11.257 -0.889 8.889 1.00 91.19 392 ALA A CA 1
ATOM 3022 C C . ALA A 1 392 ? -11.623 -2.036 9.866 1.00 91.19 392 ALA A C 1
ATOM 3024 O O . ALA A 1 392 ? -11.289 -1.945 11.052 1.00 91.19 392 ALA A O 1
ATOM 3025 N N . PRO A 1 393 ? -12.238 -3.158 9.428 1.00 92.06 393 PRO A N 1
ATOM 3026 C CA . PRO A 1 393 ? -12.413 -4.323 10.294 1.00 92.06 393 PRO A CA 1
ATOM 3027 C C . PRO A 1 393 ? -11.092 -5.057 10.592 1.00 92.06 393 PRO A C 1
ATOM 3029 O O . PRO A 1 393 ? -10.921 -5.558 11.706 1.00 92.06 393 PRO A O 1
ATOM 3032 N N . ALA A 1 394 ? -10.143 -5.106 9.649 1.00 93.00 394 ALA A N 1
ATOM 3033 C CA . ALA A 1 394 ? -8.851 -5.780 9.827 1.00 93.00 394 ALA A CA 1
ATOM 3034 C C . ALA A 1 394 ? -7.966 -5.125 10.905 1.00 93.00 394 ALA A C 1
ATOM 3036 O O . ALA A 1 394 ? -7.214 -5.814 11.597 1.00 93.00 394 ALA A O 1
ATOM 3037 N N . THR A 1 395 ? -8.099 -3.814 11.119 1.00 94.62 395 THR A N 1
ATOM 3038 C CA . THR A 1 395 ? -7.448 -3.081 12.211 1.00 94.62 395 THR A CA 1
ATOM 3039 C C . THR A 1 395 ? -7.719 -3.743 13.555 1.00 94.62 395 THR A C 1
ATOM 3041 O O . THR A 1 395 ? -6.800 -3.963 14.343 1.00 94.62 395 THR A O 1
ATOM 3044 N N . PHE A 1 396 ? -8.973 -4.120 13.810 1.00 95.50 396 PHE A N 1
ATOM 3045 C CA . PHE A 1 396 ? -9.360 -4.738 15.074 1.00 95.50 396 PHE A CA 1
ATOM 3046 C C . PHE A 1 396 ? -8.883 -6.183 15.189 1.00 95.50 396 PHE A C 1
ATOM 3048 O O . PHE A 1 396 ? -8.638 -6.638 16.305 1.00 95.50 396 PHE A O 1
ATOM 3055 N N . PHE A 1 397 ? -8.705 -6.890 14.067 1.00 95.12 397 PHE A N 1
ATOM 3056 C CA . PHE A 1 397 ? -8.075 -8.209 14.069 1.00 95.12 397 PHE A CA 1
ATOM 3057 C C . PHE A 1 397 ? -6.656 -8.127 14.652 1.00 95.12 397 PHE A C 1
ATOM 3059 O O . PHE A 1 397 ? -6.354 -8.839 15.605 1.00 95.12 397 PHE A O 1
ATOM 3066 N N . ALA A 1 398 ? -5.808 -7.223 14.155 1.00 94.62 398 ALA A N 1
ATOM 3067 C CA . ALA A 1 398 ? -4.434 -7.106 14.645 1.00 94.62 398 ALA A CA 1
ATOM 3068 C C . ALA A 1 398 ? -4.363 -6.437 16.030 1.00 94.62 398 ALA A C 1
ATOM 3070 O O . ALA A 1 398 ? -3.781 -6.994 16.964 1.00 94.62 398 ALA A O 1
ATOM 3071 N N . ALA A 1 399 ? -4.999 -5.272 16.193 1.00 96.88 399 ALA A N 1
ATOM 3072 C CA . ALA A 1 399 ? -4.878 -4.465 17.406 1.00 96.88 399 ALA A CA 1
ATOM 3073 C C . ALA A 1 399 ? -5.397 -5.195 18.653 1.00 96.88 399 ALA A C 1
ATOM 3075 O O . ALA A 1 399 ? -4.743 -5.175 19.694 1.00 96.88 399 ALA A O 1
ATOM 3076 N N . LYS A 1 400 ? -6.539 -5.893 18.550 1.00 96.88 400 LYS A N 1
ATOM 3077 C CA . LYS A 1 400 ? -7.156 -6.575 19.700 1.00 96.88 400 LYS A CA 1
ATOM 3078 C C . LYS A 1 400 ? -6.540 -7.946 19.999 1.00 96.88 400 LYS A C 1
ATOM 3080 O O . LYS A 1 400 ? -6.796 -8.484 21.074 1.00 96.88 400 LYS A O 1
ATOM 3085 N N . ILE A 1 401 ? -5.714 -8.501 19.103 1.00 97.50 401 ILE A N 1
ATOM 3086 C CA . ILE A 1 401 ? -4.819 -9.621 19.440 1.00 97.50 401 ILE A CA 1
ATOM 3087 C C . ILE A 1 401 ? -3.589 -9.089 20.181 1.00 97.50 401 ILE A C 1
ATOM 3089 O O . ILE A 1 401 ? -3.248 -9.618 21.238 1.00 97.50 401 ILE A O 1
ATOM 3093 N N . LEU A 1 402 ? -2.941 -8.043 19.656 1.00 97.50 402 LEU A N 1
ATOM 3094 C CA . LEU A 1 402 ? -1.715 -7.478 20.231 1.00 97.50 402 LEU A CA 1
ATOM 3095 C C . LEU A 1 402 ? -1.944 -6.893 21.630 1.00 97.50 402 LEU A C 1
ATOM 3097 O O . LEU A 1 402 ? -1.173 -7.169 22.550 1.00 97.50 402 LEU A O 1
ATOM 3101 N N . LEU A 1 403 ? -3.028 -6.136 21.811 1.00 97.75 403 LEU A N 1
ATOM 3102 C CA . LEU A 1 403 ? -3.425 -5.562 23.094 1.00 97.75 403 LEU A CA 1
ATOM 3103 C C . LEU A 1 403 ? -4.934 -5.749 23.309 1.00 97.75 403 LEU A C 1
ATOM 3105 O O . LEU A 1 403 ? -5.727 -4.889 22.917 1.00 97.75 403 LEU A O 1
ATOM 3109 N N . PRO A 1 404 ? -5.351 -6.875 23.914 1.00 96.50 404 PRO A N 1
ATOM 3110 C CA . PRO A 1 404 ? -6.759 -7.146 24.180 1.00 96.50 404 PRO A CA 1
ATOM 3111 C C . PRO A 1 404 ? -7.380 -6.139 25.149 1.00 96.50 404 PRO A C 1
ATOM 3113 O O . PRO A 1 404 ? -6.716 -5.657 26.063 1.00 96.50 404 PRO A O 1
ATOM 3116 N N . GLU A 1 405 ? -8.673 -5.867 24.974 1.00 95.25 405 GLU A N 1
ATOM 3117 C CA . GLU A 1 405 ? -9.419 -4.956 25.843 1.00 95.25 405 GLU A CA 1
ATOM 3118 C C . GLU A 1 405 ? -9.633 -5.569 27.236 1.00 95.25 405 GLU A C 1
ATOM 3120 O O . GLU A 1 405 ? -10.147 -6.687 27.380 1.00 95.25 405 GLU A O 1
ATOM 3125 N N . THR A 1 406 ? -9.246 -4.834 28.277 1.00 92.94 406 THR A N 1
ATOM 3126 C CA . THR A 1 406 ? -9.399 -5.258 29.679 1.00 92.94 406 THR A CA 1
ATOM 3127 C C . THR A 1 406 ? -10.209 -4.290 30.523 1.00 92.94 406 THR A C 1
ATOM 3129 O O . THR A 1 406 ? -10.648 -4.679 31.603 1.00 92.94 406 THR A O 1
ATOM 3132 N N . GLU A 1 407 ? -10.408 -3.071 30.035 1.00 91.88 407 GLU A N 1
ATOM 3133 C CA . GLU A 1 407 ? -11.061 -1.974 30.740 1.00 91.88 407 GLU A CA 1
ATOM 3134 C C . GLU A 1 407 ? -12.475 -1.746 30.183 1.00 91.88 407 GLU A C 1
ATOM 3136 O O . GLU A 1 407 ? -12.821 -2.209 29.090 1.00 91.88 407 GLU A O 1
ATOM 3141 N N . GLU A 1 408 ? -13.321 -1.068 30.957 1.00 88.06 408 GLU A N 1
ATOM 3142 C CA . GLU A 1 408 ? -14.616 -0.617 30.450 1.00 88.06 408 GLU A CA 1
ATOM 3143 C C . GLU A 1 408 ? -14.429 0.578 29.514 1.00 88.06 408 GLU A C 1
ATOM 3145 O O . GLU A 1 408 ? -13.572 1.429 29.736 1.00 88.06 408 GLU A O 1
ATOM 3150 N N . PHE A 1 409 ? -15.250 0.648 28.468 1.00 88.81 409 PHE A N 1
ATOM 3151 C CA . PHE A 1 409 ? -15.141 1.673 27.435 1.00 88.81 409 PHE A CA 1
ATOM 3152 C C . PHE A 1 409 ? -16.506 2.235 27.046 1.00 88.81 409 PHE A C 1
ATOM 3154 O O . PHE A 1 409 ? -17.549 1.583 27.180 1.00 88.81 409 PHE A O 1
ATOM 3161 N N . ASN A 1 410 ? -16.496 3.450 26.498 1.00 83.88 410 ASN A N 1
ATOM 3162 C CA . ASN A 1 410 ? -17.709 4.140 26.077 1.00 83.88 410 ASN A CA 1
ATOM 3163 C C . ASN A 1 410 ? -18.141 3.718 24.660 1.00 83.88 410 ASN A C 1
ATOM 3165 O O . ASN A 1 410 ? -17.369 3.752 23.701 1.00 83.88 410 ASN A O 1
ATOM 3169 N N . ARG A 1 411 ? -19.415 3.350 24.501 1.00 81.25 411 ARG A N 1
ATOM 3170 C CA . ARG A 1 411 ? -20.002 2.971 23.205 1.00 81.25 411 ARG A CA 1
ATOM 3171 C C . ARG A 1 411 ? -20.671 4.124 22.461 1.00 81.25 411 ARG A C 1
ATOM 3173 O O . ARG A 1 411 ? -21.069 3.938 21.312 1.00 81.25 411 ARG A O 1
ATOM 3180 N N . ASP A 1 412 ? -20.787 5.291 23.082 1.00 82.56 412 ASP A N 1
ATOM 3181 C CA . ASP A 1 412 ? -21.399 6.466 22.479 1.00 82.56 412 ASP A CA 1
ATOM 3182 C C . ASP A 1 412 ? -20.621 6.929 21.248 1.00 82.56 412 ASP A C 1
ATOM 3184 O O . ASP A 1 412 ? -19.445 7.281 21.317 1.00 82.56 412 ASP A O 1
ATOM 3188 N N . MET A 1 413 ? -21.321 7.008 20.119 1.00 79.31 413 MET A N 1
ATOM 3189 C CA . MET A 1 413 ? -20.797 7.566 18.877 1.00 79.31 413 MET A CA 1
ATOM 3190 C C . MET A 1 413 ? -21.311 8.995 18.700 1.00 79.31 413 MET A C 1
ATOM 3192 O O . MET A 1 413 ? -22.401 9.204 18.161 1.00 79.31 413 MET A O 1
ATOM 3196 N N . LYS A 1 414 ? -20.534 9.993 19.131 1.00 79.31 414 LYS A N 1
ATOM 3197 C CA . LYS A 1 414 ? -20.750 11.396 18.744 1.00 79.31 414 LYS A CA 1
ATOM 3198 C C . LYS A 1 414 ? -19.587 11.823 17.863 1.00 79.31 414 LYS A C 1
ATOM 3200 O O . LYS A 1 414 ? -18.434 11.619 18.203 1.00 79.31 414 LYS A O 1
ATOM 3205 N N . ILE A 1 415 ? -19.887 12.411 16.716 1.00 75.00 415 ILE A N 1
ATOM 3206 C CA . ILE A 1 415 ? -18.851 12.980 15.854 1.00 75.00 415 ILE A CA 1
ATOM 3207 C C . ILE A 1 415 ? -18.584 14.407 16.322 1.00 75.00 415 ILE A C 1
ATOM 3209 O O . ILE A 1 415 ? -19.534 15.157 16.581 1.00 75.00 415 ILE A O 1
ATOM 3213 N N . SER A 1 416 ? -17.306 14.776 16.441 1.00 71.94 416 SER A N 1
ATOM 3214 C CA . SER A 1 416 ? -16.926 16.156 16.738 1.00 71.94 416 SER A CA 1
ATOM 3215 C C . SER A 1 416 ? -17.483 17.098 15.667 1.00 71.94 416 SER A C 1
ATOM 3217 O O . SER A 1 416 ? -17.350 16.849 14.471 1.00 71.94 416 SER A O 1
ATOM 3219 N N . LYS A 1 417 ? -18.119 18.194 16.091 1.00 66.25 417 LYS A N 1
ATOM 3220 C CA . LYS A 1 417 ? -18.620 19.248 15.188 1.00 66.25 417 LYS A CA 1
ATOM 3221 C C . LYS A 1 417 ? -17.604 20.374 14.980 1.00 66.25 417 LYS A C 1
ATOM 3223 O O . LYS A 1 417 ? -17.999 21.475 14.596 1.00 66.25 417 LYS A O 1
ATOM 3228 N N . GLU A 1 418 ? -16.331 20.132 15.288 1.00 66.50 418 GLU A N 1
ATOM 3229 C CA . GLU A 1 418 ? -15.259 21.104 15.065 1.00 66.50 418 GLU A CA 1
ATOM 3230 C C . GLU A 1 418 ? -15.265 21.484 13.576 1.00 66.50 418 GLU A C 1
ATOM 3232 O O . GLU A 1 418 ? -15.165 20.624 12.702 1.00 66.50 418 GLU A O 1
ATOM 3237 N N . ARG A 1 419 ? -15.534 22.759 13.273 1.00 63.09 419 ARG A N 1
ATOM 3238 C CA . ARG A 1 419 ? -15.707 23.212 11.890 1.00 63.09 419 ARG A CA 1
ATOM 3239 C C . ARG A 1 419 ? -14.337 23.424 11.265 1.00 63.09 419 ARG A C 1
ATOM 3241 O O . ARG A 1 419 ? -13.532 24.181 11.798 1.00 63.09 419 ARG A O 1
ATOM 3248 N N . VAL A 1 420 ? -14.112 22.804 10.113 1.00 68.19 420 VAL A N 1
ATOM 3249 C CA . VAL A 1 420 ? -12.936 23.064 9.278 1.00 68.19 420 VAL A CA 1
ATOM 3250 C C . VAL A 1 420 ? -13.225 24.331 8.473 1.00 68.19 420 VAL A C 1
ATOM 3252 O O . VAL A 1 420 ? -13.758 24.266 7.372 1.00 68.19 420 VAL A O 1
ATOM 3255 N N . GLY A 1 421 ? -12.988 25.493 9.080 1.00 78.12 421 GLY A N 1
ATOM 3256 C CA . GLY A 1 421 ? -13.226 26.806 8.470 1.00 78.12 421 GLY A CA 1
ATOM 3257 C C . GLY A 1 421 ? -14.598 27.432 8.760 1.00 78.12 421 GLY A C 1
ATOM 3258 O O . GLY A 1 421 ? -15.544 26.798 9.238 1.00 78.12 421 GLY A O 1
ATOM 3259 N N . SER A 1 422 ? -14.691 28.730 8.478 1.00 87.50 422 SER A N 1
ATOM 3260 C CA . SER A 1 422 ? -15.879 29.572 8.668 1.00 87.50 422 SER A CA 1
ATOM 3261 C C . SER A 1 422 ? -16.920 29.395 7.553 1.00 87.50 422 SER A C 1
ATOM 3263 O O . SER A 1 422 ? -18.127 29.375 7.814 1.00 87.50 422 SER A O 1
ATOM 3265 N N . ASN A 1 423 ? -16.461 29.202 6.316 1.00 92.50 423 ASN A N 1
ATOM 3266 C CA . ASN A 1 423 ? -17.266 29.009 5.111 1.00 92.50 423 ASN A CA 1
ATOM 3267 C C . ASN A 1 423 ? -16.626 27.958 4.181 1.00 92.50 423 ASN A C 1
ATOM 3269 O O . ASN A 1 423 ? -15.510 27.509 4.427 1.00 92.50 423 ASN A O 1
ATOM 3273 N N . LEU A 1 424 ? -17.327 27.559 3.115 1.00 93.25 424 LEU A N 1
ATOM 3274 C CA . LEU A 1 424 ? -16.844 26.519 2.197 1.00 93.25 424 LEU A CA 1
ATOM 3275 C C . LEU A 1 424 ? -15.519 26.893 1.512 1.00 93.25 424 LEU A C 1
ATOM 3277 O O . LEU A 1 424 ? -14.656 26.034 1.360 1.00 93.25 424 LEU A O 1
ATOM 3281 N N . LEU A 1 425 ? -15.343 28.156 1.112 1.00 94.50 425 LEU A N 1
ATOM 3282 C CA . LEU A 1 425 ? -14.103 28.607 0.471 1.00 94.50 425 LEU A CA 1
ATOM 3283 C C . LEU A 1 425 ? -12.938 28.606 1.462 1.00 94.50 425 LEU A C 1
ATOM 3285 O O . LEU A 1 425 ? -11.844 28.173 1.121 1.00 94.50 425 LEU A O 1
ATOM 3289 N N . ASP A 1 426 ? -13.197 29.022 2.699 1.00 93.75 426 ASP A N 1
ATOM 3290 C CA . ASP A 1 426 ? -12.233 28.954 3.798 1.00 93.75 426 ASP A CA 1
ATOM 3291 C C . ASP A 1 426 ? -11.838 27.493 4.103 1.00 93.75 426 ASP A C 1
ATOM 3293 O O . ASP A 1 426 ? -10.658 27.171 4.213 1.00 93.75 426 ASP A O 1
ATOM 3297 N N . ALA A 1 427 ? -12.796 26.558 4.118 1.00 91.75 427 ALA A N 1
ATOM 3298 C CA . ALA A 1 427 ? -12.508 25.127 4.248 1.00 91.75 427 ALA A CA 1
ATOM 3299 C C . ALA A 1 427 ? -11.589 24.615 3.122 1.00 91.75 427 ALA A C 1
ATOM 3301 O O . ALA A 1 427 ? -10.598 23.930 3.386 1.00 91.75 427 ALA A O 1
ATOM 3302 N N . ILE A 1 428 ? -11.886 24.979 1.870 1.00 94.31 428 ILE A N 1
ATOM 3303 C CA . ILE A 1 428 ? -11.072 24.630 0.696 1.00 94.31 428 ILE A CA 1
ATOM 3304 C C . ILE A 1 428 ? -9.660 25.218 0.820 1.00 94.31 428 ILE A C 1
ATOM 3306 O O . ILE A 1 428 ? -8.689 24.501 0.584 1.00 94.31 428 ILE A O 1
ATOM 3310 N N . ALA A 1 429 ? -9.521 26.484 1.216 1.00 94.88 429 ALA A N 1
ATOM 3311 C CA . ALA A 1 429 ? -8.228 27.153 1.366 1.00 94.88 429 ALA A CA 1
ATOM 3312 C C . ALA A 1 429 ? -7.361 26.515 2.467 1.00 94.88 429 ALA A C 1
ATOM 3314 O O . ALA A 1 429 ? -6.177 26.241 2.249 1.00 94.88 429 ALA A O 1
ATOM 3315 N N . ASN A 1 430 ? -7.962 26.196 3.617 1.00 90.50 430 ASN A N 1
ATOM 3316 C CA . ASN A 1 430 ? -7.281 25.492 4.706 1.00 90.50 430 ASN A CA 1
ATOM 3317 C C . ASN A 1 430 ? -6.832 24.094 4.259 1.00 90.50 430 ASN A C 1
ATOM 3319 O O . ASN A 1 430 ? -5.665 23.741 4.420 1.00 90.50 430 ASN A O 1
ATOM 3323 N N . GLY A 1 431 ? -7.717 23.333 3.602 1.00 89.19 431 GLY A N 1
ATOM 3324 C CA . GLY A 1 431 ? -7.374 22.015 3.063 1.00 89.19 431 GLY A CA 1
ATOM 3325 C C . GLY A 1 431 ? -6.296 22.066 1.976 1.00 89.19 431 GLY A C 1
ATOM 3326 O O . GLY A 1 431 ? -5.436 21.194 1.924 1.00 89.19 431 GLY A O 1
ATOM 3327 N N . THR A 1 432 ? -6.286 23.113 1.148 1.00 93.56 432 THR A N 1
ATOM 3328 C CA . THR A 1 432 ? -5.240 23.344 0.137 1.00 93.56 432 THR A CA 1
ATOM 3329 C C . THR A 1 432 ? -3.881 23.580 0.797 1.00 93.56 432 THR A C 1
ATOM 3331 O O . THR A 1 432 ? -2.874 23.039 0.348 1.00 93.56 432 THR A O 1
ATOM 3334 N N . THR A 1 433 ? -3.844 24.357 1.882 1.00 93.19 433 THR A N 1
ATOM 3335 C CA . THR A 1 433 ? -2.607 24.672 2.613 1.00 93.19 433 THR A CA 1
ATOM 3336 C C . THR A 1 433 ? -2.029 23.435 3.302 1.00 93.19 433 THR A C 1
ATOM 3338 O O . THR A 1 433 ? -0.831 23.166 3.183 1.00 93.19 433 THR A O 1
ATOM 3341 N N . GLU A 1 434 ? -2.874 22.640 3.962 1.00 86.94 434 GLU A N 1
ATOM 3342 C CA . GLU A 1 434 ? -2.452 21.365 4.556 1.00 86.94 434 GLU A CA 1
ATOM 3343 C C . GLU A 1 434 ? -2.003 20.366 3.481 1.00 86.94 434 GLU A C 1
ATOM 3345 O O . GLU A 1 434 ? -0.951 19.736 3.609 1.00 86.94 434 GLU A O 1
ATOM 3350 N N . GLY A 1 435 ? -2.732 20.296 2.363 1.00 88.19 435 GLY A N 1
ATOM 3351 C CA . GLY A 1 435 ? -2.358 19.493 1.203 1.00 88.19 435 GLY A CA 1
ATOM 3352 C C . GLY A 1 435 ? -1.011 19.888 0.601 1.00 88.19 435 GLY A C 1
ATOM 3353 O O . GLY A 1 435 ? -0.216 19.015 0.262 1.00 88.19 435 GLY A O 1
ATOM 3354 N N . LEU A 1 436 ? -0.716 21.189 0.506 1.00 93.00 436 LEU A N 1
ATOM 3355 C CA . LEU A 1 436 ? 0.573 21.699 0.033 1.00 93.00 436 LEU A CA 1
ATOM 3356 C C . LEU A 1 436 ? 1.711 21.283 0.966 1.00 93.00 436 LEU A C 1
ATOM 3358 O O . LEU A 1 436 ? 2.732 20.780 0.495 1.00 93.00 436 LEU A O 1
ATOM 3362 N N . ARG A 1 437 ? 1.534 21.448 2.283 1.00 90.31 437 ARG A N 1
ATOM 3363 C CA . ARG A 1 437 ? 2.525 21.007 3.274 1.00 90.31 437 ARG A CA 1
ATOM 3364 C C . ARG A 1 437 ? 2.778 19.503 3.157 1.00 90.31 437 ARG A C 1
ATOM 3366 O O . ARG A 1 437 ? 3.934 19.085 3.122 1.00 90.31 437 ARG A O 1
ATOM 3373 N N . LEU A 1 438 ? 1.719 18.699 3.038 1.00 85.50 438 LEU A N 1
ATOM 3374 C CA . LEU A 1 438 ? 1.829 17.255 2.833 1.00 85.50 438 LEU A CA 1
ATOM 3375 C C . LEU A 1 438 ? 2.583 16.923 1.537 1.00 85.50 438 LEU A C 1
ATOM 3377 O O . LEU A 1 438 ? 3.511 16.119 1.563 1.00 85.50 438 LEU A O 1
ATOM 3381 N N . ALA A 1 439 ? 2.232 17.561 0.422 1.00 88.19 439 ALA A N 1
ATOM 3382 C CA . ALA A 1 439 ? 2.853 17.323 -0.878 1.00 88.19 439 ALA A CA 1
ATOM 3383 C C . ALA A 1 439 ? 4.357 17.651 -0.884 1.00 88.19 439 ALA A C 1
ATOM 3385 O O . ALA A 1 439 ? 5.159 16.860 -1.382 1.00 88.19 439 ALA A O 1
ATOM 3386 N N . VAL A 1 440 ? 4.754 18.782 -0.288 1.00 92.25 440 VAL A N 1
ATOM 3387 C CA . VAL A 1 440 ? 6.169 19.168 -0.145 1.00 92.25 440 VAL A CA 1
ATOM 3388 C C . VAL A 1 440 ? 6.917 18.176 0.743 1.00 92.25 440 VAL A C 1
ATOM 3390 O O . VAL A 1 440 ? 8.014 17.748 0.384 1.00 92.25 440 VAL A O 1
ATOM 3393 N N . ASN A 1 441 ? 6.315 17.753 1.858 1.00 88.00 441 ASN A N 1
ATOM 3394 C CA . ASN A 1 441 ? 6.911 16.748 2.736 1.00 88.00 441 ASN A CA 1
ATOM 3395 C C . ASN A 1 441 ? 7.121 15.417 2.005 1.00 88.00 441 ASN A C 1
ATOM 3397 O O . ASN A 1 441 ? 8.200 14.838 2.100 1.00 88.00 441 ASN A O 1
ATOM 3401 N N . VAL A 1 442 ? 6.131 14.952 1.233 1.00 86.12 442 VAL A N 1
ATOM 3402 C CA . VAL A 1 442 ? 6.254 13.739 0.410 1.00 86.12 442 VAL A CA 1
ATOM 3403 C C . VAL A 1 442 ? 7.399 13.885 -0.591 1.00 86.12 442 VAL A C 1
ATOM 3405 O O . VAL A 1 442 ? 8.266 13.017 -0.648 1.00 86.12 442 VAL A O 1
ATOM 3408 N N . ALA A 1 443 ? 7.464 14.992 -1.334 1.00 89.31 443 ALA A N 1
ATOM 3409 C CA . ALA A 1 443 ? 8.526 15.225 -2.311 1.00 89.31 443 ALA A CA 1
ATOM 3410 C C . ALA A 1 443 ? 9.926 15.207 -1.676 1.00 89.31 443 ALA A C 1
ATOM 3412 O O . ALA A 1 443 ? 10.826 14.526 -2.173 1.00 89.31 443 ALA A O 1
ATOM 3413 N N . ALA A 1 444 ? 10.095 15.920 -0.560 1.00 91.62 444 ALA A N 1
ATOM 3414 C CA . ALA A 1 444 ? 11.356 15.988 0.168 1.00 91.62 444 ALA A CA 1
ATOM 3415 C C . ALA A 1 444 ? 11.765 14.615 0.724 1.00 91.62 444 ALA A C 1
ATOM 3417 O O . ALA A 1 444 ? 12.906 14.194 0.536 1.00 91.62 444 ALA A O 1
ATOM 3418 N N . MET A 1 445 ? 10.833 13.887 1.351 1.00 87.50 445 MET A N 1
ATOM 3419 C CA . MET A 1 445 ? 11.098 12.548 1.882 1.00 87.50 445 MET A CA 1
ATOM 3420 C C . MET A 1 445 ? 11.500 11.565 0.781 1.00 87.50 445 MET A C 1
ATOM 3422 O O . MET A 1 445 ? 12.454 10.815 0.968 1.00 87.50 445 MET A O 1
ATOM 3426 N N . LEU A 1 446 ? 10.825 11.576 -0.372 1.00 86.62 446 LEU A N 1
ATOM 3427 C CA . LEU A 1 446 ? 11.168 10.695 -1.493 1.00 86.62 446 LEU A CA 1
ATOM 3428 C C . LEU A 1 446 ? 12.563 10.979 -2.037 1.00 86.62 446 LEU A C 1
ATOM 3430 O O . LEU A 1 446 ? 13.342 10.044 -2.211 1.00 86.62 446 LEU A O 1
ATOM 3434 N N . LEU A 1 447 ? 12.891 12.253 -2.266 1.00 89.94 447 LEU A N 1
ATOM 3435 C CA . LEU A 1 447 ? 14.216 12.654 -2.735 1.00 89.94 447 LEU A CA 1
ATOM 3436 C C . LEU A 1 447 ? 15.300 12.139 -1.785 1.00 89.94 447 LEU A C 1
ATOM 3438 O O . LEU A 1 447 ? 16.247 11.482 -2.218 1.00 89.94 447 LEU A O 1
ATOM 3442 N N . VAL A 1 448 ? 15.132 12.398 -0.488 1.00 91.94 448 VAL A N 1
ATOM 3443 C CA . VAL A 1 448 ? 16.099 12.008 0.539 1.00 91.94 448 VAL A CA 1
ATOM 3444 C C . VAL A 1 448 ? 16.206 10.485 0.640 1.00 91.94 448 VAL A C 1
ATOM 3446 O O . VAL A 1 448 ? 17.311 9.953 0.567 1.00 91.94 448 VAL A O 1
ATOM 3449 N N . PHE A 1 449 ? 15.094 9.752 0.742 1.00 87.88 449 PHE A N 1
ATOM 3450 C CA . PHE A 1 449 ? 15.136 8.295 0.893 1.00 87.88 449 PHE A CA 1
ATOM 3451 C C . PHE A 1 449 ? 15.681 7.567 -0.334 1.00 87.88 449 PHE A C 1
ATOM 3453 O O . PHE A 1 449 ? 16.420 6.598 -0.171 1.00 87.88 449 PHE A O 1
ATOM 3460 N N . ILE A 1 450 ? 15.374 8.027 -1.549 1.00 86.88 450 ILE A N 1
ATOM 3461 C CA . ILE A 1 450 ? 15.949 7.449 -2.770 1.00 86.88 450 ILE A CA 1
ATOM 3462 C C . ILE A 1 450 ? 17.461 7.702 -2.810 1.00 86.88 450 ILE A C 1
ATOM 3464 O O . ILE A 1 450 ? 18.223 6.784 -3.114 1.00 86.88 450 ILE A O 1
ATOM 3468 N N . ALA A 1 451 ? 17.917 8.901 -2.431 1.00 92.00 451 ALA A N 1
ATOM 3469 C CA . ALA A 1 451 ? 19.343 9.208 -2.342 1.00 92.00 451 ALA A CA 1
ATOM 3470 C C . ALA A 1 451 ? 20.057 8.347 -1.284 1.00 92.00 451 ALA A C 1
ATOM 3472 O O . ALA A 1 451 ? 21.113 7.781 -1.565 1.00 92.00 451 ALA A O 1
ATOM 3473 N N . PHE A 1 452 ? 19.466 8.173 -0.097 1.00 90.69 452 PHE A N 1
ATOM 3474 C CA . PHE A 1 452 ? 19.998 7.276 0.935 1.00 90.69 452 PHE A CA 1
ATOM 3475 C C . PHE A 1 452 ? 20.023 5.818 0.474 1.00 90.69 452 PHE A C 1
ATOM 3477 O O . PHE A 1 452 ? 21.008 5.125 0.713 1.00 90.69 452 PHE A O 1
ATOM 3484 N N . MET A 1 453 ? 18.982 5.351 -0.217 1.00 88.88 453 MET A N 1
ATOM 3485 C CA . MET A 1 453 ? 18.945 4.008 -0.796 1.00 88.88 453 MET A CA 1
ATOM 3486 C C . MET A 1 453 ? 20.072 3.819 -1.819 1.00 88.88 453 MET A C 1
ATOM 3488 O O . MET A 1 453 ? 20.778 2.815 -1.760 1.00 88.88 453 MET A O 1
ATOM 3492 N N . ALA A 1 454 ? 20.287 4.788 -2.713 1.00 91.06 454 ALA A N 1
ATOM 3493 C CA . ALA A 1 454 ? 21.375 4.756 -3.688 1.00 91.06 454 ALA A CA 1
ATOM 3494 C C . ALA A 1 454 ? 22.756 4.777 -3.011 1.00 91.06 454 ALA A C 1
ATOM 3496 O O . ALA A 1 454 ? 23.632 3.994 -3.374 1.00 91.06 454 ALA A O 1
ATOM 3497 N N . MET A 1 455 ? 22.936 5.613 -1.985 1.00 93.62 455 MET A N 1
ATOM 3498 C CA . MET A 1 455 ? 24.168 5.676 -1.195 1.00 93.62 455 MET A CA 1
ATOM 3499 C C . MET A 1 455 ? 24.447 4.352 -0.470 1.00 93.62 455 MET A C 1
ATOM 3501 O O . MET A 1 455 ? 25.562 3.838 -0.533 1.00 93.62 455 MET A O 1
ATOM 3505 N N . LEU A 1 456 ? 23.443 3.767 0.190 1.00 92.75 456 LEU A N 1
ATOM 3506 C CA . LEU A 1 456 ? 23.577 2.470 0.855 1.00 92.75 456 LEU A CA 1
ATOM 3507 C C . LEU A 1 456 ? 23.890 1.365 -0.151 1.00 92.75 456 LEU A C 1
ATOM 3509 O O . LEU A 1 456 ? 24.782 0.561 0.096 1.00 92.75 456 LEU A O 1
ATOM 3513 N N . ASN A 1 457 ? 23.223 1.358 -1.306 1.00 92.88 457 ASN A N 1
ATOM 3514 C CA . ASN A 1 457 ? 23.539 0.426 -2.383 1.00 92.88 457 ASN A CA 1
ATOM 3515 C C . ASN A 1 457 ? 24.987 0.573 -2.844 1.00 92.88 457 ASN A C 1
ATOM 3517 O O . ASN A 1 457 ? 25.674 -0.434 -2.953 1.00 92.88 457 ASN A O 1
ATOM 3521 N N . TYR A 1 458 ? 25.480 1.798 -3.038 1.00 93.31 458 TYR A N 1
ATOM 3522 C CA . TYR A 1 458 ? 26.875 2.041 -3.401 1.00 93.31 458 TYR A CA 1
ATOM 3523 C C . TYR A 1 458 ? 27.851 1.472 -2.359 1.00 93.31 458 TYR A C 1
ATOM 3525 O O . TYR A 1 458 ? 28.811 0.794 -2.724 1.00 93.31 458 TYR A O 1
ATOM 3533 N N . VAL A 1 459 ? 27.601 1.708 -1.067 1.00 93.69 459 VAL A N 1
ATOM 3534 C CA . VAL A 1 459 ? 28.457 1.207 0.023 1.00 93.69 459 VAL A CA 1
ATOM 3535 C C . VAL A 1 459 ? 28.413 -0.320 0.114 1.00 93.69 459 VAL A C 1
ATOM 3537 O O . VAL A 1 459 ? 29.451 -0.955 0.280 1.00 93.69 459 VAL A O 1
ATOM 3540 N N . ILE A 1 460 ? 27.233 -0.930 -0.008 1.00 93.50 460 ILE A N 1
ATOM 3541 C CA . ILE A 1 460 ? 27.073 -2.384 0.103 1.00 93.50 460 ILE A CA 1
ATOM 3542 C C . ILE A 1 460 ? 27.666 -3.086 -1.125 1.00 93.50 460 ILE A C 1
ATOM 3544 O O . ILE A 1 460 ? 28.377 -4.077 -0.957 1.00 93.50 460 ILE A O 1
ATOM 3548 N N . LEU A 1 461 ? 27.435 -2.559 -2.331 1.00 91.25 461 LEU A N 1
ATOM 3549 C CA . LEU A 1 461 ? 27.958 -3.112 -3.580 1.00 91.25 461 LEU A CA 1
ATOM 3550 C C . LEU A 1 461 ? 29.484 -3.044 -3.626 1.00 91.25 461 LEU A C 1
ATOM 3552 O O . LEU A 1 461 ? 30.115 -4.068 -3.870 1.00 91.25 461 LEU A O 1
ATOM 3556 N N . ASN A 1 462 ? 30.076 -1.873 -3.375 1.00 89.88 462 ASN A N 1
ATOM 3557 C CA . ASN A 1 462 ? 31.527 -1.675 -3.485 1.00 89.88 462 ASN A CA 1
ATOM 3558 C C . ASN A 1 462 ? 32.299 -2.107 -2.231 1.00 89.88 462 ASN A C 1
ATOM 3560 O O . ASN A 1 462 ? 33.505 -2.322 -2.295 1.00 89.88 462 ASN A O 1
ATOM 3564 N N . GLY A 1 463 ? 31.618 -2.227 -1.092 1.00 90.25 463 GLY A N 1
ATOM 3565 C CA . GLY A 1 463 ? 32.176 -2.761 0.142 1.00 90.25 463 GLY A CA 1
ATOM 3566 C C . GLY A 1 463 ? 32.027 -4.276 0.194 1.00 90.25 463 GLY A C 1
ATOM 3567 O O . GLY A 1 463 ? 32.755 -5.013 -0.468 1.00 90.25 463 GLY A O 1
ATOM 3568 N N . VAL A 1 464 ? 31.067 -4.749 0.995 1.00 88.50 464 VAL A N 1
ATOM 3569 C CA . VAL A 1 464 ? 30.872 -6.182 1.274 1.00 88.50 464 VAL A CA 1
ATOM 3570 C C . VAL A 1 464 ? 30.636 -6.980 -0.008 1.00 88.50 464 VAL A C 1
ATOM 3572 O O . VAL A 1 464 ? 31.235 -8.037 -0.172 1.00 88.50 464 VAL A O 1
ATOM 3575 N N . GLY A 1 465 ? 29.807 -6.487 -0.927 1.00 88.50 465 GLY A N 1
ATOM 3576 C CA . GLY A 1 465 ? 29.439 -7.182 -2.159 1.00 88.50 465 GLY A CA 1
ATOM 3577 C C . GLY A 1 465 ? 30.632 -7.491 -3.065 1.00 88.50 465 GLY A C 1
ATOM 3578 O O . GLY A 1 465 ? 30.783 -8.633 -3.506 1.00 88.50 465 GLY A O 1
ATOM 3579 N N . ALA A 1 466 ? 31.494 -6.500 -3.302 1.00 87.81 466 ALA A N 1
ATOM 3580 C CA . ALA A 1 466 ? 32.696 -6.637 -4.120 1.00 87.81 466 ALA A CA 1
ATOM 3581 C C . ALA A 1 466 ? 33.798 -7.401 -3.376 1.00 87.81 466 ALA A C 1
ATOM 3583 O O . ALA A 1 466 ? 34.356 -8.351 -3.919 1.00 87.81 466 ALA A O 1
ATOM 3584 N N . TRP A 1 467 ? 34.063 -7.053 -2.112 1.00 88.25 467 TRP A N 1
ATOM 3585 C CA . TRP A 1 467 ? 35.126 -7.679 -1.318 1.00 88.25 467 TRP A CA 1
ATOM 3586 C C . TRP A 1 467 ? 34.920 -9.186 -1.111 1.00 88.25 467 TRP A C 1
ATOM 3588 O O . TRP A 1 467 ? 35.877 -9.954 -1.120 1.00 88.25 467 TRP A O 1
ATOM 3598 N N . THR A 1 468 ? 33.670 -9.629 -0.957 1.00 88.62 468 THR A N 1
ATOM 3599 C CA . THR A 1 468 ? 33.335 -11.051 -0.752 1.00 88.62 468 THR A CA 1
ATOM 3600 C C . THR A 1 468 ? 33.085 -11.823 -2.054 1.00 88.62 468 THR A C 1
ATOM 3602 O O . THR A 1 468 ? 32.829 -13.030 -2.012 1.00 88.62 468 THR A O 1
ATOM 3605 N N . GLY A 1 469 ? 33.100 -11.148 -3.211 1.00 88.19 469 GLY A N 1
ATOM 3606 C CA . GLY A 1 469 ? 32.692 -11.728 -4.496 1.00 88.19 469 GLY A CA 1
ATOM 3607 C C . GLY A 1 469 ? 31.208 -12.121 -4.555 1.00 88.19 469 GLY A C 1
ATOM 3608 O O . GLY A 1 469 ? 30.804 -12.923 -5.398 1.00 88.19 469 GLY A O 1
ATOM 3609 N N . LEU A 1 470 ? 30.373 -11.602 -3.644 1.00 89.94 470 LEU A N 1
ATOM 3610 C CA . LEU A 1 470 ? 28.938 -11.892 -3.616 1.00 89.94 470 LEU A CA 1
ATOM 3611 C C . LEU A 1 470 ? 28.195 -11.254 -4.789 1.00 89.94 470 LEU A C 1
ATOM 3613 O O . LEU A 1 470 ? 27.206 -11.831 -5.233 1.00 89.94 470 LEU A O 1
ATOM 3617 N N . ASN A 1 471 ? 28.660 -10.115 -5.312 1.00 89.38 471 ASN A N 1
ATOM 3618 C CA . ASN A 1 471 ? 27.989 -9.438 -6.426 1.00 89.38 471 ASN A CA 1
ATOM 3619 C C . ASN A 1 471 ? 27.840 -10.361 -7.640 1.00 89.38 471 ASN A C 1
ATOM 3621 O O . ASN A 1 471 ? 26.724 -10.571 -8.109 1.00 89.38 471 ASN A O 1
ATOM 3625 N N . GLU A 1 472 ? 28.931 -10.983 -8.088 1.00 86.94 472 GLU A N 1
ATOM 3626 C CA . GLU A 1 472 ? 28.927 -11.888 -9.244 1.00 86.94 472 GLU A CA 1
ATOM 3627 C C . GLU A 1 472 ? 28.025 -13.106 -9.012 1.00 86.94 472 GLU A C 1
ATOM 3629 O O . GLU A 1 472 ? 27.228 -13.479 -9.875 1.00 86.94 472 GLU A O 1
ATOM 3634 N N . LYS A 1 473 ? 28.081 -13.686 -7.805 1.00 88.62 473 LYS A N 1
ATOM 3635 C CA . LYS A 1 473 ? 27.224 -14.818 -7.421 1.00 88.62 473 LYS A CA 1
ATOM 3636 C C . LYS A 1 473 ? 25.745 -14.441 -7.422 1.00 88.62 473 LYS A C 1
ATOM 3638 O O . LYS A 1 473 ? 24.921 -15.234 -7.867 1.00 88.62 473 LYS A O 1
ATOM 3643 N N . ILE A 1 474 ? 25.401 -13.248 -6.937 1.00 88.06 474 ILE A N 1
ATOM 3644 C CA . ILE A 1 474 ? 24.021 -12.752 -6.894 1.00 88.06 474 ILE A CA 1
ATOM 3645 C C . ILE A 1 474 ? 23.515 -12.435 -8.300 1.00 88.06 474 ILE A C 1
ATOM 3647 O O . ILE A 1 474 ? 22.389 -12.804 -8.633 1.00 88.06 474 ILE A O 1
ATOM 3651 N N . ILE A 1 475 ? 24.333 -11.805 -9.144 1.00 85.88 475 ILE A N 1
ATOM 3652 C CA . ILE A 1 475 ? 23.982 -11.540 -10.545 1.00 85.88 475 ILE A CA 1
ATOM 3653 C C . ILE A 1 475 ? 23.665 -12.863 -11.256 1.00 85.88 475 ILE A C 1
ATOM 3655 O O . ILE A 1 475 ? 22.601 -12.991 -11.866 1.00 85.88 475 ILE A O 1
ATOM 3659 N N . ALA A 1 476 ? 24.532 -13.870 -11.104 1.00 80.62 476 ALA A N 1
ATOM 3660 C CA . ALA A 1 476 ? 24.332 -15.191 -11.695 1.00 80.62 476 ALA A CA 1
ATOM 3661 C C . ALA A 1 476 ? 23.087 -15.900 -11.134 1.00 80.62 476 ALA A C 1
ATOM 3663 O O . ALA A 1 476 ? 22.244 -16.369 -11.895 1.00 80.62 476 ALA A O 1
ATOM 3664 N N . ALA A 1 477 ? 22.921 -15.933 -9.807 1.00 80.81 477 ALA A N 1
ATOM 3665 C CA . ALA A 1 477 ? 21.797 -16.611 -9.155 1.00 80.81 477 ALA A CA 1
ATOM 3666 C C . ALA A 1 477 ? 20.442 -15.936 -9.419 1.00 80.81 477 ALA A C 1
ATOM 3668 O O . ALA A 1 477 ? 19.400 -16.589 -9.388 1.00 80.81 477 ALA A O 1
ATOM 3669 N N . SER A 1 478 ? 20.443 -14.627 -9.673 1.00 78.75 478 SER A N 1
ATOM 3670 C CA . SER A 1 478 ? 19.231 -13.853 -9.936 1.00 78.75 478 SER A CA 1
ATOM 3671 C C . SER A 1 478 ? 18.888 -13.724 -11.422 1.00 78.75 478 SER A C 1
ATOM 3673 O O . SER A 1 478 ? 17.913 -13.048 -11.752 1.00 78.75 478 SER A O 1
ATOM 3675 N N . ASN A 1 479 ? 19.653 -14.363 -12.318 1.00 72.06 479 ASN A N 1
ATOM 3676 C CA . ASN A 1 479 ? 19.535 -14.217 -13.774 1.00 72.06 479 ASN A CA 1
ATOM 3677 C C . ASN A 1 479 ? 19.567 -12.741 -14.225 1.00 72.06 479 ASN A C 1
ATOM 3679 O O . ASN A 1 479 ? 18.797 -12.333 -15.097 1.00 72.06 479 ASN A O 1
ATOM 3683 N N . GLY A 1 480 ? 20.421 -11.927 -13.592 1.00 71.44 480 GLY A N 1
ATOM 3684 C CA . GLY A 1 480 ? 20.558 -10.495 -13.880 1.00 71.44 480 GLY A CA 1
ATOM 3685 C C . GLY A 1 480 ? 19.426 -9.611 -13.347 1.00 71.44 480 GLY A C 1
ATOM 3686 O O . GLY A 1 480 ? 19.347 -8.443 -13.711 1.00 71.44 480 GLY A O 1
ATOM 3687 N N . ARG A 1 481 ? 18.539 -10.133 -12.488 1.00 73.88 481 ARG A N 1
ATOM 3688 C CA . ARG A 1 481 ? 17.472 -9.336 -11.854 1.00 73.88 481 ARG A CA 1
ATOM 3689 C C . ARG A 1 481 ? 18.013 -8.327 -10.841 1.00 73.88 481 ARG A C 1
ATOM 3691 O O . ARG A 1 481 ? 17.406 -7.278 -10.651 1.00 73.88 481 ARG A O 1
ATOM 3698 N N . TYR A 1 482 ? 19.112 -8.664 -10.175 1.00 81.75 482 TYR A N 1
ATOM 3699 C CA . TYR A 1 482 ? 19.821 -7.766 -9.272 1.00 81.75 482 TYR A CA 1
ATOM 3700 C C . TYR A 1 482 ? 21.232 -7.526 -9.802 1.00 81.75 482 TYR A C 1
ATOM 3702 O O . TYR A 1 482 ? 21.906 -8.462 -10.226 1.00 81.75 482 TYR A O 1
ATOM 3710 N N . GLU A 1 483 ? 21.695 -6.282 -9.709 1.00 80.75 483 GLU A N 1
ATOM 3711 C CA . GLU A 1 483 ? 23.044 -5.862 -10.123 1.00 80.75 483 GLU A CA 1
ATOM 3712 C C . GLU A 1 483 ? 24.146 -6.308 -9.139 1.00 80.75 483 GLU A C 1
ATOM 3714 O O . GLU A 1 483 ? 25.323 -6.037 -9.343 1.00 80.75 483 GLU A O 1
ATOM 3719 N N . GLY A 1 484 ? 23.777 -6.989 -8.051 1.00 89.25 484 GLY A N 1
ATOM 3720 C CA . GLY A 1 484 ? 24.680 -7.452 -7.002 1.00 89.25 484 GLY A CA 1
ATOM 3721 C C . GLY A 1 484 ? 24.013 -7.404 -5.630 1.00 89.25 484 GLY A C 1
ATOM 3722 O O . GLY A 1 484 ? 22.783 -7.456 -5.515 1.00 89.25 484 GLY A O 1
ATOM 3723 N N . LEU A 1 485 ? 24.821 -7.284 -4.575 1.00 92.31 485 LEU A N 1
ATOM 3724 C CA . LEU A 1 485 ? 24.325 -7.122 -3.213 1.00 92.31 485 LEU A CA 1
ATOM 3725 C C . LEU A 1 485 ? 23.781 -5.699 -3.007 1.00 92.31 485 LEU A C 1
ATOM 3727 O O . LEU A 1 485 ? 24.526 -4.759 -2.752 1.00 92.31 485 LEU A O 1
ATOM 3731 N N . THR A 1 486 ? 22.462 -5.554 -3.103 1.00 92.88 486 THR A N 1
ATOM 3732 C CA . THR A 1 486 ? 21.739 -4.285 -2.914 1.00 92.88 486 THR A CA 1
ATOM 3733 C C . THR A 1 486 ? 20.816 -4.352 -1.700 1.00 92.88 486 THR A C 1
ATOM 3735 O O . THR A 1 486 ? 20.442 -5.437 -1.246 1.00 92.88 486 THR A O 1
ATOM 3738 N N . LEU A 1 487 ? 20.385 -3.196 -1.190 1.00 91.75 487 LEU A N 1
ATOM 3739 C CA . LEU A 1 487 ? 19.356 -3.115 -0.155 1.00 91.75 487 LEU A CA 1
ATOM 3740 C C . LEU A 1 487 ? 18.075 -3.823 -0.617 1.00 91.75 487 LEU A C 1
ATOM 3742 O O . LEU A 1 487 ? 17.478 -4.576 0.141 1.00 91.75 487 LEU A O 1
ATOM 3746 N N . GLN A 1 488 ? 17.698 -3.653 -1.883 1.00 91.50 488 GLN A N 1
ATOM 3747 C CA . GLN A 1 488 ? 16.566 -4.330 -2.510 1.00 91.50 488 GLN A CA 1
ATOM 3748 C C . GLN A 1 488 ? 16.680 -5.853 -2.420 1.00 91.50 488 GLN A C 1
ATOM 3750 O O . GLN A 1 488 ? 15.719 -6.510 -2.024 1.00 91.50 488 GLN A O 1
ATOM 3755 N N . TYR A 1 489 ? 17.852 -6.406 -2.749 1.00 92.88 489 TYR A N 1
ATOM 3756 C CA . TYR A 1 489 ? 18.119 -7.838 -2.625 1.00 92.88 489 TYR A CA 1
ATOM 3757 C C . TYR A 1 489 ? 17.981 -8.293 -1.168 1.00 92.88 489 TYR A C 1
ATOM 3759 O O . TYR A 1 489 ? 17.239 -9.227 -0.878 1.00 92.88 489 TYR A O 1
ATOM 3767 N N . ILE A 1 490 ? 18.628 -7.593 -0.231 1.00 94.12 490 ILE A N 1
ATOM 3768 C CA . ILE A 1 490 ? 18.596 -7.935 1.198 1.00 94.12 490 ILE A CA 1
ATOM 3769 C C . ILE A 1 490 ? 17.154 -7.945 1.725 1.00 94.12 490 ILE A C 1
ATOM 3771 O O . ILE A 1 490 ? 16.711 -8.931 2.314 1.00 94.12 490 ILE A O 1
ATOM 3775 N N . LEU A 1 491 ? 16.394 -6.881 1.459 1.00 94.62 491 LEU A N 1
ATOM 3776 C CA . LEU A 1 491 ? 14.989 -6.777 1.853 1.00 94.62 491 LEU A CA 1
ATOM 3777 C C . LEU A 1 491 ? 14.121 -7.838 1.178 1.00 94.62 491 LEU A C 1
ATOM 3779 O O . LEU A 1 491 ? 13.259 -8.424 1.832 1.00 94.62 491 LEU A O 1
ATOM 3783 N N . GLY A 1 492 ? 14.416 -8.143 -0.087 1.00 94.62 492 GLY A N 1
ATOM 3784 C CA . GLY A 1 492 ? 13.831 -9.240 -0.848 1.00 94.62 492 GLY A CA 1
ATOM 3785 C C . GLY A 1 492 ? 13.817 -10.550 -0.084 1.00 94.62 492 GLY A C 1
ATOM 3786 O O . GLY A 1 492 ? 12.765 -11.169 0.063 1.00 94.62 492 GLY A O 1
ATOM 3787 N N . TYR A 1 493 ? 14.969 -10.947 0.449 1.00 94.38 493 TYR A N 1
ATOM 3788 C CA . TYR A 1 493 ? 15.116 -12.222 1.146 1.00 94.38 493 TYR A CA 1
ATOM 3789 C C . TYR A 1 493 ? 14.714 -12.166 2.625 1.00 94.38 493 TYR A C 1
ATOM 3791 O O . TYR A 1 493 ? 14.202 -13.162 3.132 1.00 94.38 493 TYR A O 1
ATOM 3799 N N . ILE A 1 494 ? 14.854 -11.021 3.306 1.00 96.56 494 ILE A N 1
ATOM 3800 C CA . ILE A 1 494 ? 14.374 -10.857 4.693 1.00 96.56 494 ILE A CA 1
ATOM 3801 C C . ILE A 1 494 ? 12.847 -10.974 4.763 1.00 96.56 494 ILE A C 1
ATOM 3803 O O . ILE A 1 494 ? 12.317 -11.649 5.643 1.00 96.56 494 ILE A O 1
ATOM 3807 N N . PHE A 1 495 ? 12.132 -10.343 3.828 1.00 97.06 495 PHE A N 1
ATOM 3808 C CA . PHE A 1 495 ? 10.666 -10.327 3.813 1.00 97.06 495 PHE A CA 1
ATOM 3809 C C . PHE A 1 495 ? 10.050 -11.403 2.906 1.00 97.06 495 PHE A C 1
ATOM 3811 O O . PHE A 1 495 ? 8.826 -11.558 2.896 1.00 97.06 495 PHE A O 1
ATOM 3818 N N . ALA A 1 496 ? 10.858 -12.203 2.199 1.00 96.62 496 ALA A N 1
ATOM 3819 C CA . ALA A 1 496 ? 10.394 -13.354 1.418 1.00 96.62 496 ALA A CA 1
ATOM 3820 C C . ALA A 1 496 ? 9.500 -14.327 2.217 1.00 96.62 496 ALA A C 1
ATOM 3822 O O . ALA A 1 496 ? 8.474 -14.743 1.672 1.00 96.62 496 ALA A O 1
ATOM 3823 N N . PRO A 1 497 ? 9.791 -14.670 3.493 1.00 96.31 497 PRO A N 1
ATOM 3824 C CA . PRO A 1 497 ? 8.908 -15.530 4.282 1.00 96.31 497 PRO A CA 1
ATOM 3825 C C . PRO A 1 497 ? 7.510 -14.931 4.471 1.00 96.31 497 PRO A C 1
ATOM 3827 O O . PRO A 1 497 ? 6.519 -15.650 4.368 1.00 96.31 497 PRO A O 1
ATOM 3830 N N . ILE A 1 498 ? 7.415 -13.612 4.681 1.00 95.75 498 ILE A N 1
ATOM 3831 C CA . ILE A 1 498 ? 6.133 -12.909 4.815 1.00 95.75 498 ILE A CA 1
ATOM 3832 C C . ILE A 1 498 ? 5.408 -12.849 3.469 1.00 95.75 498 ILE A C 1
ATOM 3834 O O . ILE A 1 498 ? 4.217 -13.143 3.412 1.00 95.75 498 ILE A O 1
ATOM 3838 N N . ALA A 1 499 ? 6.119 -12.550 2.376 1.00 96.56 499 ALA A N 1
ATOM 3839 C CA . ALA A 1 499 ? 5.550 -12.562 1.027 1.00 96.56 499 ALA A CA 1
ATOM 3840 C C . ALA A 1 499 ? 4.976 -13.945 0.666 1.00 96.56 499 ALA A C 1
ATOM 3842 O O . ALA A 1 499 ? 3.853 -14.059 0.171 1.00 96.56 499 ALA A O 1
ATOM 3843 N N . TRP A 1 500 ? 5.716 -15.013 0.964 1.00 96.00 500 TRP A N 1
ATOM 3844 C CA . TRP A 1 500 ? 5.245 -16.381 0.773 1.00 96.00 500 TRP A CA 1
ATOM 3845 C C . TRP A 1 500 ? 4.022 -16.692 1.644 1.00 96.00 500 TRP A C 1
ATOM 3847 O O . TRP A 1 500 ? 3.057 -17.294 1.160 1.00 96.00 500 TRP A O 1
ATOM 3857 N N . LEU A 1 501 ? 4.036 -16.238 2.903 1.00 95.75 501 LEU A N 1
ATOM 3858 C CA . LEU A 1 501 ? 2.956 -16.453 3.861 1.00 95.75 501 LEU A CA 1
ATOM 3859 C C . LEU A 1 501 ? 1.639 -15.818 3.397 1.00 95.75 501 LEU A C 1
ATOM 3861 O O . LEU A 1 501 ? 0.598 -16.461 3.481 1.00 95.75 501 LEU A O 1
ATOM 3865 N N . ILE A 1 502 ? 1.674 -14.606 2.836 1.00 93.69 502 ILE A N 1
ATOM 3866 C CA . ILE A 1 502 ? 0.477 -13.934 2.292 1.00 93.69 502 ILE A CA 1
ATOM 3867 C C . ILE A 1 502 ? 0.024 -14.489 0.927 1.00 93.69 502 ILE A C 1
ATOM 3869 O O . ILE A 1 502 ? -0.924 -13.982 0.328 1.00 93.69 502 ILE A O 1
ATOM 3873 N N . GLY A 1 503 ? 0.672 -15.549 0.430 1.00 91.62 503 GLY A N 1
ATOM 3874 C CA . GLY A 1 503 ? 0.233 -16.308 -0.740 1.00 91.62 503 GLY A CA 1
ATOM 3875 C C . GLY A 1 503 ? 0.968 -16.005 -2.047 1.00 91.62 503 GLY A C 1
ATOM 3876 O O . GLY A 1 503 ? 0.530 -16.503 -3.089 1.00 91.62 503 GLY A O 1
ATOM 3877 N N . ILE A 1 504 ? 2.073 -15.248 -2.021 1.00 93.94 504 ILE A N 1
ATOM 3878 C CA . ILE A 1 504 ? 2.953 -15.064 -3.188 1.00 93.94 504 ILE A CA 1
ATOM 3879 C C . ILE A 1 504 ? 3.739 -16.351 -3.455 1.00 93.94 504 ILE A C 1
ATOM 3881 O O . ILE A 1 504 ? 4.105 -17.082 -2.532 1.00 93.94 504 ILE A O 1
ATOM 3885 N N . ARG A 1 505 ? 3.986 -16.666 -4.731 1.00 88.06 505 ARG A N 1
ATOM 3886 C CA . ARG A 1 505 ? 4.640 -17.913 -5.151 1.00 88.06 505 ARG A CA 1
ATOM 3887 C C . ARG A 1 505 ? 5.645 -17.694 -6.278 1.00 88.06 505 ARG A C 1
ATOM 3889 O O . ARG A 1 505 ? 5.589 -16.703 -6.997 1.00 88.06 505 ARG A O 1
ATOM 3896 N N . GLY A 1 506 ? 6.545 -18.666 -6.434 1.00 87.31 506 GLY A N 1
ATOM 3897 C CA . GLY A 1 506 ? 7.530 -18.704 -7.513 1.00 87.31 506 GLY A CA 1
ATOM 3898 C C . GLY A 1 506 ? 8.533 -17.555 -7.444 1.00 87.31 506 GLY A C 1
ATOM 3899 O O . GLY A 1 506 ? 8.940 -17.133 -6.362 1.00 87.31 506 GLY A O 1
ATOM 3900 N N . SER A 1 507 ? 8.908 -17.039 -8.612 1.00 85.19 507 SER A N 1
ATOM 3901 C CA . SER A 1 507 ? 9.889 -15.961 -8.739 1.00 85.19 507 SER A CA 1
ATOM 3902 C C . SER A 1 507 ? 9.411 -14.609 -8.205 1.00 85.19 507 SER A C 1
ATOM 3904 O O . SER A 1 507 ? 10.227 -13.698 -8.092 1.00 85.19 507 SER A O 1
ATOM 3906 N N . ASP A 1 508 ? 8.124 -14.464 -7.882 1.00 92.12 508 ASP A N 1
ATOM 3907 C CA . ASP A 1 508 ? 7.562 -13.210 -7.371 1.00 92.12 508 ASP A CA 1
ATOM 3908 C C . ASP A 1 508 ? 7.824 -13.032 -5.867 1.00 92.12 508 ASP A C 1
ATOM 3910 O O . ASP A 1 508 ? 7.721 -11.921 -5.358 1.00 92.12 508 ASP A O 1
ATOM 3914 N N . VAL A 1 509 ? 8.198 -14.093 -5.136 1.00 95.06 509 VAL A N 1
ATOM 3915 C CA . VAL A 1 509 ? 8.367 -14.043 -3.669 1.00 95.06 509 VAL A CA 1
ATOM 3916 C C . VAL A 1 509 ? 9.440 -13.038 -3.253 1.00 95.06 509 VAL A C 1
ATOM 3918 O O . VAL A 1 509 ? 9.195 -12.230 -2.361 1.00 95.06 509 VAL A O 1
ATOM 3921 N N . SER A 1 510 ? 10.603 -13.044 -3.909 1.00 92.94 510 SER A N 1
ATOM 3922 C CA . SER A 1 510 ? 11.684 -12.103 -3.590 1.00 92.94 510 SER A CA 1
ATOM 3923 C C . SER A 1 510 ? 11.348 -10.671 -4.021 1.00 92.94 510 SER A C 1
ATOM 3925 O O . SER A 1 510 ? 11.709 -9.726 -3.328 1.00 92.94 510 SER A O 1
ATOM 3927 N N . LEU A 1 511 ? 10.611 -10.505 -5.127 1.00 93.00 511 LEU A N 1
ATOM 3928 C CA . LEU A 1 511 ? 10.155 -9.197 -5.610 1.00 93.00 511 LEU A CA 1
ATOM 3929 C C . LEU A 1 511 ? 9.163 -8.569 -4.631 1.00 93.00 511 LEU A C 1
ATOM 3931 O O . LEU A 1 511 ? 9.320 -7.420 -4.230 1.00 93.00 511 LEU A O 1
ATOM 3935 N N . VAL A 1 512 ? 8.160 -9.333 -4.194 1.00 96.75 512 VAL A N 1
ATOM 3936 C CA . VAL A 1 512 ? 7.191 -8.836 -3.214 1.00 96.75 512 VAL A CA 1
ATOM 3937 C C . VAL A 1 512 ? 7.838 -8.666 -1.845 1.00 96.75 512 VAL A C 1
ATOM 3939 O O . VAL A 1 512 ? 7.543 -7.686 -1.171 1.00 96.75 512 VAL A O 1
ATOM 3942 N N . GLY A 1 513 ? 8.769 -9.542 -1.455 1.00 97.25 513 GLY A N 1
ATOM 3943 C CA . GLY A 1 513 ? 9.586 -9.349 -0.256 1.00 97.25 513 GLY A CA 1
ATOM 3944 C C . GLY A 1 513 ? 10.317 -8.004 -0.277 1.00 97.25 513 GLY A C 1
ATOM 3945 O O . GLY A 1 513 ? 10.249 -7.245 0.685 1.00 97.25 513 GLY A O 1
ATOM 3946 N N . GLN A 1 514 ? 10.920 -7.643 -1.410 1.00 95.69 514 GLN A N 1
ATOM 3947 C CA . GLN A 1 514 ? 11.627 -6.374 -1.562 1.00 95.69 514 GLN A CA 1
ATOM 3948 C C . GLN A 1 514 ? 10.672 -5.197 -1.360 1.00 95.69 514 GLN A C 1
ATOM 3950 O O . GLN A 1 514 ? 10.992 -4.279 -0.610 1.00 95.69 514 GLN A O 1
ATOM 3955 N N . LEU A 1 515 ? 9.499 -5.241 -1.993 1.00 97.31 515 LEU A N 1
ATOM 3956 C CA . LEU A 1 515 ? 8.490 -4.187 -1.883 1.00 97.31 515 LEU A CA 1
ATOM 3957 C C . LEU A 1 515 ? 7.948 -4.055 -0.452 1.00 97.31 515 LEU A C 1
ATOM 3959 O O . LEU A 1 515 ? 7.801 -2.942 0.050 1.00 97.31 515 LEU A O 1
ATOM 3963 N N . LEU A 1 516 ? 7.705 -5.176 0.236 1.00 97.75 516 LEU A N 1
ATOM 3964 C CA . LEU A 1 516 ? 7.302 -5.180 1.646 1.00 97.75 516 LEU A CA 1
ATOM 3965 C C . LEU A 1 516 ? 8.386 -4.572 2.541 1.00 97.75 516 LEU A C 1
ATOM 3967 O O . LEU A 1 516 ? 8.079 -3.759 3.408 1.00 97.75 516 LEU A O 1
ATOM 3971 N N . GLY A 1 517 ? 9.653 -4.919 2.316 1.00 95.88 517 GLY A N 1
ATOM 3972 C CA . GLY A 1 517 ? 10.755 -4.351 3.086 1.00 95.88 517 GLY A CA 1
ATOM 3973 C C . GLY A 1 517 ? 10.964 -2.862 2.820 1.00 95.88 517 GLY A C 1
ATOM 3974 O O . GLY A 1 517 ? 11.175 -2.104 3.764 1.00 95.88 517 GLY A O 1
ATOM 3975 N N . GLN A 1 518 ? 10.851 -2.421 1.562 1.00 94.38 518 GLN A N 1
ATOM 3976 C CA . GLN A 1 518 ? 10.886 -0.997 1.209 1.00 94.38 518 GLN A CA 1
ATOM 3977 C C . GLN A 1 518 ? 9.773 -0.229 1.921 1.00 94.38 518 GLN A C 1
ATOM 3979 O O . GLN A 1 518 ? 10.029 0.838 2.472 1.00 94.38 518 GLN A O 1
ATOM 3984 N N . LYS A 1 519 ? 8.565 -0.798 1.964 1.00 94.81 519 LYS A N 1
ATOM 3985 C CA . LYS A 1 519 ? 7.437 -0.217 2.687 1.00 94.81 519 LYS A CA 1
ATOM 3986 C C . LYS A 1 519 ? 7.724 -0.055 4.179 1.00 94.81 519 LYS A C 1
ATOM 3988 O O . LYS A 1 519 ? 7.478 1.012 4.723 1.00 94.81 519 LYS A O 1
ATOM 3993 N N . VAL A 1 520 ? 8.241 -1.096 4.832 1.00 92.62 520 VAL A N 1
ATOM 3994 C CA . VAL A 1 520 ? 8.454 -1.096 6.289 1.00 92.62 520 VAL A CA 1
ATOM 3995 C C . VAL A 1 520 ? 9.595 -0.170 6.713 1.00 92.62 520 VAL A C 1
ATOM 3997 O O . VAL A 1 520 ? 9.490 0.486 7.743 1.00 92.62 520 VAL A O 1
ATOM 4000 N N . ILE A 1 521 ? 10.693 -0.133 5.955 1.00 89.69 521 ILE A N 1
ATOM 4001 C CA . ILE A 1 521 ? 11.890 0.633 6.341 1.00 89.69 521 ILE A CA 1
ATOM 4002 C C . ILE A 1 521 ? 11.828 2.085 5.863 1.00 89.69 521 ILE A C 1
ATOM 4004 O O . ILE A 1 521 ? 12.393 2.959 6.516 1.00 89.69 521 ILE A O 1
ATOM 4008 N N . LEU A 1 522 ? 11.177 2.342 4.725 1.00 88.75 522 LEU A N 1
ATOM 4009 C CA . LEU A 1 522 ? 11.076 3.678 4.141 1.00 88.75 522 LEU A CA 1
ATOM 4010 C C . LEU A 1 522 ? 9.647 4.200 4.268 1.00 88.75 522 LEU A C 1
ATOM 4012 O O . LEU A 1 522 ? 9.367 4.990 5.163 1.00 88.75 522 LEU A O 1
ATOM 4016 N N . ASN A 1 523 ? 8.772 3.786 3.352 1.00 89.56 523 ASN A N 1
ATOM 4017 C CA . ASN A 1 523 ? 7.330 4.022 3.362 1.00 89.56 523 ASN A CA 1
ATOM 4018 C C . ASN A 1 523 ? 6.677 3.329 2.155 1.00 89.56 523 ASN A C 1
ATOM 4020 O O . ASN A 1 523 ? 7.335 2.926 1.186 1.00 89.56 523 ASN A O 1
ATOM 4024 N N . GLU A 1 524 ? 5.355 3.226 2.198 1.00 92.19 524 GLU A N 1
ATOM 4025 C CA . GLU A 1 524 ? 4.507 2.681 1.148 1.00 92.19 524 GLU A CA 1
ATOM 4026 C C . GLU A 1 524 ? 4.619 3.454 -0.172 1.00 92.19 524 GLU A C 1
ATOM 4028 O O . GLU A 1 524 ? 4.520 2.853 -1.240 1.00 92.19 524 GLU A O 1
ATOM 4033 N N . PHE A 1 525 ? 4.900 4.760 -0.135 1.00 89.00 525 PHE A N 1
ATOM 4034 C CA . PHE A 1 525 ? 5.030 5.573 -1.343 1.00 89.00 525 PHE A CA 1
ATOM 4035 C C . PHE A 1 525 ? 6.249 5.165 -2.189 1.00 89.00 525 PHE A C 1
ATOM 4037 O O . PHE A 1 525 ? 6.110 4.928 -3.390 1.00 89.00 525 PHE A O 1
ATOM 4044 N N . VAL A 1 526 ? 7.429 5.012 -1.575 1.00 89.44 526 VAL A N 1
ATOM 4045 C CA . VAL A 1 526 ? 8.650 4.510 -2.241 1.00 89.44 526 VAL A CA 1
ATOM 4046 C C . VAL A 1 526 ? 8.431 3.090 -2.770 1.00 89.44 526 VAL A C 1
ATOM 4048 O O . VAL A 1 526 ? 8.864 2.760 -3.880 1.00 89.44 526 VAL A O 1
ATOM 4051 N N . ALA A 1 527 ? 7.732 2.254 -1.996 1.00 94.44 527 ALA A N 1
ATOM 4052 C CA . ALA A 1 527 ? 7.389 0.902 -2.415 1.00 94.44 527 ALA A CA 1
A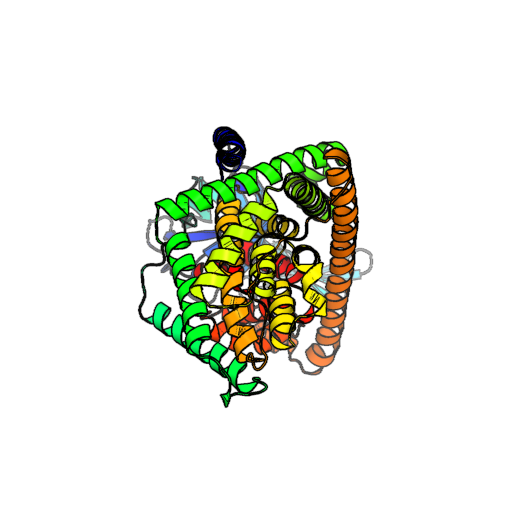TOM 4053 C C . ALA A 1 527 ? 6.450 0.903 -3.633 1.00 94.44 527 ALA A C 1
ATOM 4055 O O . ALA A 1 527 ? 6.667 0.125 -4.556 1.00 94.44 527 ALA A O 1
ATOM 4056 N N . TYR A 1 528 ? 5.454 1.793 -3.698 1.00 93.06 528 TYR A N 1
ATOM 4057 C CA . TYR A 1 528 ? 4.550 1.897 -4.848 1.00 93.06 528 TYR A CA 1
ATOM 4058 C C . TYR A 1 528 ? 5.231 2.407 -6.120 1.00 93.06 528 TYR A C 1
ATOM 4060 O O . TYR A 1 528 ? 4.896 1.922 -7.200 1.00 93.06 528 TYR A O 1
ATOM 4068 N N . VAL A 1 529 ? 6.198 3.324 -6.009 1.00 88.12 529 VAL A N 1
ATOM 4069 C CA . VAL A 1 529 ? 7.032 3.734 -7.154 1.00 88.12 529 VAL A CA 1
ATOM 4070 C C . VAL A 1 529 ? 7.799 2.524 -7.692 1.00 88.12 529 VAL A C 1
ATOM 4072 O O . VAL A 1 529 ? 7.644 2.161 -8.856 1.00 88.12 529 VAL A O 1
ATOM 4075 N N . SER A 1 530 ? 8.524 1.821 -6.813 1.00 90.00 530 SER A N 1
ATOM 4076 C CA . SER A 1 530 ? 9.271 0.609 -7.187 1.00 90.00 530 SER A CA 1
ATOM 4077 C C . SER A 1 530 ? 8.351 -0.483 -7.752 1.00 90.00 530 SER A C 1
ATOM 4079 O O . SER A 1 530 ? 8.713 -1.197 -8.685 1.00 90.00 530 SER A O 1
ATOM 4081 N N . PHE A 1 531 ? 7.141 -0.619 -7.205 1.00 94.12 531 PHE A N 1
ATOM 4082 C CA . PHE A 1 531 ? 6.146 -1.579 -7.672 1.00 94.12 531 PHE A CA 1
ATOM 4083 C C . PHE A 1 531 ? 5.634 -1.230 -9.073 1.00 94.12 531 PHE A C 1
ATOM 4085 O O . PHE A 1 531 ? 5.545 -2.122 -9.918 1.00 94.12 531 PHE A O 1
ATOM 4092 N N . GLY A 1 532 ? 5.348 0.048 -9.339 1.00 87.25 532 GLY A N 1
ATOM 4093 C CA . GLY A 1 532 ? 4.994 0.544 -10.668 1.00 87.25 532 GLY A CA 1
ATOM 4094 C C . GLY A 1 532 ? 6.065 0.203 -11.704 1.00 87.25 532 GLY A C 1
ATOM 4095 O O . GLY A 1 532 ? 5.749 -0.393 -12.733 1.00 87.25 532 GLY A O 1
ATOM 4096 N N . ASP A 1 533 ? 7.336 0.465 -11.394 1.00 83.38 533 ASP A N 1
ATOM 4097 C CA . ASP A 1 533 ? 8.469 0.164 -12.281 1.00 83.38 533 ASP A CA 1
ATOM 4098 C C . ASP A 1 533 ? 8.619 -1.343 -12.545 1.00 83.38 533 ASP A C 1
ATOM 4100 O O . ASP A 1 533 ? 8.722 -1.785 -13.695 1.00 83.38 533 ASP A O 1
ATOM 4104 N N . LEU A 1 534 ? 8.559 -2.170 -11.496 1.00 85.56 534 LEU A N 1
ATOM 4105 C CA . LEU A 1 534 ? 8.632 -3.631 -11.628 1.00 85.56 534 LEU A CA 1
ATOM 4106 C C . LEU A 1 534 ? 7.449 -4.196 -12.424 1.00 85.56 534 LEU A C 1
ATOM 4108 O O . LEU A 1 534 ? 7.617 -5.117 -13.227 1.00 85.56 534 LEU A O 1
ATOM 4112 N N . LYS A 1 535 ? 6.248 -3.642 -12.236 1.00 85.19 535 LYS A N 1
ATOM 4113 C CA . LYS A 1 535 ? 5.063 -4.007 -13.017 1.00 85.19 535 LYS A CA 1
ATOM 4114 C C . LYS A 1 535 ? 5.237 -3.619 -14.486 1.00 85.19 535 LYS A C 1
ATOM 4116 O O . LYS A 1 535 ? 4.991 -4.451 -15.358 1.00 85.19 535 LYS A O 1
ATOM 4121 N N . ASN A 1 536 ? 5.659 -2.388 -14.767 1.00 76.62 536 ASN A N 1
ATOM 4122 C CA . ASN A 1 536 ? 5.750 -1.850 -16.127 1.00 76.62 536 ASN A CA 1
ATOM 4123 C C . ASN A 1 536 ? 6.869 -2.512 -16.947 1.00 76.62 536 ASN A C 1
ATOM 4125 O O . ASN A 1 536 ? 6.720 -2.700 -18.150 1.00 76.62 536 ASN A O 1
ATOM 4129 N N . THR A 1 537 ? 7.939 -2.964 -16.291 1.00 72.31 537 THR A N 1
ATOM 4130 C CA . THR A 1 537 ? 9.004 -3.787 -16.900 1.00 72.31 537 THR A CA 1
ATOM 4131 C C . THR A 1 537 ? 8.623 -5.265 -17.066 1.00 72.31 537 THR A C 1
ATOM 4133 O O . THR A 1 537 ? 9.413 -6.064 -17.572 1.00 72.31 537 THR A O 1
ATOM 4136 N N . GLY A 1 538 ? 7.416 -5.662 -16.643 1.00 74.31 538 GLY A N 1
ATOM 4137 C CA . GLY A 1 538 ? 6.922 -7.033 -16.755 1.00 74.31 538 GLY A CA 1
ATOM 4138 C C . GLY A 1 538 ? 7.632 -8.021 -15.827 1.00 74.31 538 GLY A C 1
ATOM 4139 O O . GLY A 1 538 ? 7.585 -9.222 -16.082 1.00 74.31 538 GLY A O 1
ATOM 4140 N N . SER A 1 539 ? 8.264 -7.537 -14.750 1.00 80.31 539 SER A N 1
ATOM 4141 C CA . SER A 1 539 ? 9.075 -8.349 -13.829 1.00 80.31 539 SER A CA 1
ATOM 4142 C C . SER A 1 539 ? 8.258 -9.386 -13.042 1.00 80.31 539 SER A C 1
ATOM 4144 O O . SER A 1 539 ? 8.809 -10.396 -12.605 1.00 80.31 539 SER A O 1
ATOM 4146 N N . PHE A 1 540 ? 6.949 -9.159 -12.872 1.00 81.88 540 PHE A N 1
ATOM 4147 C CA . PHE A 1 540 ? 6.024 -10.106 -12.244 1.00 81.88 540 PHE A CA 1
ATOM 4148 C C . PHE A 1 540 ? 5.650 -11.248 -13.191 1.00 81.88 540 PHE A C 1
ATOM 4150 O O . PHE A 1 540 ? 5.194 -11.032 -14.322 1.00 81.88 540 PHE A O 1
ATOM 4157 N N . MET A 1 541 ? 5.776 -12.475 -12.690 1.00 79.12 541 MET A N 1
ATOM 4158 C CA . MET A 1 541 ? 5.376 -13.686 -13.396 1.00 79.12 541 MET A CA 1
ATOM 4159 C C . MET A 1 541 ? 3.856 -13.868 -13.374 1.00 79.12 541 MET A C 1
ATOM 4161 O O . MET A 1 541 ? 3.273 -14.218 -14.400 1.00 79.12 541 MET A O 1
ATOM 4165 N N . PHE A 1 542 ? 3.213 -13.621 -12.226 1.00 82.75 542 PHE A N 1
ATOM 4166 C CA . PHE A 1 542 ? 1.783 -13.861 -12.040 1.00 82.75 542 PHE A CA 1
ATOM 4167 C C . PHE A 1 542 ? 1.002 -12.572 -11.774 1.00 82.75 542 PHE A C 1
ATOM 4169 O O . PHE A 1 542 ? 1.280 -11.840 -10.826 1.00 82.75 542 PHE A O 1
ATOM 4176 N N . ASP A 1 543 ? -0.090 -12.365 -12.511 1.00 83.25 543 ASP A N 1
ATOM 4177 C CA . ASP A 1 543 ? -0.972 -11.206 -12.303 1.00 83.25 543 ASP A CA 1
ATOM 4178 C C . ASP A 1 543 ? -1.627 -11.206 -10.911 1.00 83.25 543 ASP A C 1
ATOM 4180 O O . ASP A 1 543 ? -1.884 -10.158 -10.322 1.00 83.25 543 ASP A O 1
ATOM 4184 N N . LYS A 1 544 ? -1.853 -12.393 -10.330 1.00 85.88 544 LYS A N 1
ATOM 4185 C CA . LYS A 1 544 ? -2.349 -12.517 -8.952 1.00 85.88 544 LYS A CA 1
ATOM 4186 C C . LYS A 1 544 ? -1.377 -11.897 -7.942 1.00 85.88 544 LYS A C 1
ATOM 4188 O O . LYS A 1 544 ? -1.837 -11.324 -6.958 1.00 85.88 544 LYS A O 1
ATOM 4193 N N . SER A 1 545 ? -0.066 -11.998 -8.179 1.00 92.00 545 SER A N 1
ATOM 4194 C CA . SER A 1 545 ? 0.944 -11.375 -7.321 1.00 92.00 545 SER A CA 1
ATOM 4195 C C . SER A 1 545 ? 0.807 -9.859 -7.350 1.00 92.00 545 SER A C 1
ATOM 4197 O O . SER A 1 545 ? 0.804 -9.257 -6.288 1.00 92.00 545 SER A O 1
ATOM 4199 N N . ILE A 1 546 ? 0.577 -9.262 -8.528 1.00 92.25 546 ILE A N 1
ATOM 4200 C CA . ILE A 1 546 ? 0.335 -7.818 -8.675 1.00 92.25 546 ILE A CA 1
ATOM 4201 C C . ILE A 1 546 ? -0.837 -7.393 -7.782 1.00 92.25 546 ILE A C 1
ATOM 4203 O O . ILE A 1 546 ? -0.695 -6.469 -6.988 1.00 92.25 546 ILE A O 1
ATOM 4207 N N . ILE A 1 547 ? -1.965 -8.108 -7.835 1.00 91.25 547 ILE A N 1
ATOM 4208 C CA . ILE A 1 547 ? -3.125 -7.775 -6.997 1.00 91.25 547 ILE A CA 1
ATOM 4209 C C . ILE A 1 547 ? -2.815 -7.944 -5.508 1.00 91.25 547 ILE A C 1
ATOM 4211 O O . ILE A 1 547 ? -3.086 -7.030 -4.737 1.00 91.25 547 ILE A O 1
ATOM 4215 N N . ILE A 1 548 ? -2.222 -9.066 -5.079 1.00 93.56 548 ILE A N 1
ATOM 4216 C CA . ILE A 1 548 ? -1.861 -9.267 -3.662 1.00 93.56 548 ILE A CA 1
ATOM 4217 C C . ILE A 1 548 ? -0.925 -8.149 -3.184 1.00 93.56 548 ILE A C 1
ATOM 4219 O O . ILE A 1 548 ? -1.132 -7.608 -2.101 1.00 93.56 548 ILE A O 1
ATOM 4223 N N . THR A 1 549 ? 0.060 -7.764 -3.997 1.00 96.25 549 THR A N 1
ATOM 4224 C CA . THR A 1 549 ? 0.984 -6.665 -3.703 1.00 96.25 549 THR A CA 1
ATOM 4225 C C . THR A 1 549 ? 0.264 -5.324 -3.598 1.00 96.25 549 THR A C 1
ATOM 4227 O O . THR A 1 549 ? 0.559 -4.578 -2.670 1.00 96.25 549 THR A O 1
ATOM 4230 N N . THR A 1 550 ? -0.727 -5.036 -4.452 1.00 94.81 550 THR A N 1
ATOM 4231 C CA . THR A 1 550 ? -1.572 -3.837 -4.310 1.00 94.81 550 THR A CA 1
ATOM 4232 C C . THR A 1 550 ? -2.237 -3.778 -2.933 1.00 94.81 550 THR A C 1
ATOM 4234 O O . THR A 1 550 ? -2.201 -2.738 -2.291 1.00 94.81 550 THR A O 1
ATOM 4237 N N . TYR A 1 551 ? -2.795 -4.880 -2.421 1.00 94.12 551 TYR A N 1
ATOM 4238 C CA . TYR A 1 551 ? -3.374 -4.876 -1.068 1.00 94.12 551 TYR A CA 1
ATOM 4239 C C . TYR A 1 551 ? -2.299 -4.798 0.020 1.00 94.12 551 TYR A C 1
ATOM 4241 O O . TYR A 1 551 ? -2.454 -4.055 0.982 1.00 94.12 551 TYR A O 1
ATOM 4249 N N . ALA A 1 552 ? -1.203 -5.543 -0.123 1.00 95.19 552 ALA A N 1
ATOM 4250 C CA . ALA A 1 552 ? -0.171 -5.636 0.906 1.00 95.19 552 ALA A CA 1
ATOM 4251 C C . ALA A 1 552 ? 0.605 -4.322 1.102 1.00 95.19 552 ALA A C 1
ATOM 4253 O O . ALA A 1 552 ? 1.088 -4.050 2.203 1.00 95.19 552 ALA A O 1
ATOM 4254 N N . LEU A 1 553 ? 0.710 -3.496 0.056 1.00 96.19 553 LEU A N 1
ATOM 4255 C CA . LEU A 1 553 ? 1.333 -2.177 0.130 1.00 96.19 553 LEU A CA 1
ATOM 4256 C C . LEU A 1 553 ? 0.366 -1.069 0.566 1.00 96.19 553 LEU A C 1
ATOM 4258 O O . LEU A 1 553 ? 0.828 -0.047 1.055 1.00 96.19 553 LEU A O 1
ATOM 4262 N N . CYS A 1 554 ? -0.949 -1.267 0.459 1.00 93.69 554 CYS A N 1
ATOM 4263 C CA . CYS A 1 554 ? -1.972 -0.271 0.792 1.00 93.69 554 CYS A CA 1
ATOM 4264 C C . CYS A 1 554 ? -2.158 -0.087 2.310 1.00 93.69 554 CYS A C 1
ATOM 4266 O O . CYS A 1 554 ? -3.100 -0.634 2.882 1.00 93.69 554 CYS A O 1
ATOM 4268 N N . GLY A 1 555 ? -1.278 0.686 2.948 1.00 87.56 555 GLY A N 1
ATOM 4269 C CA . GLY A 1 555 ? -1.392 1.060 4.364 1.00 87.56 555 GLY A CA 1
ATOM 4270 C C . GLY A 1 555 ? -0.053 1.295 5.015 1.00 87.56 555 GLY A C 1
ATOM 4271 O O . GLY A 1 555 ? 0.695 0.297 5.082 1.00 87.56 555 GLY A O 1
#

Secondary structure (DSSP, 8-state):
-HHHHHHHHHHHHHHHHHHTT-----PPPHHHHHSSEEEEEEEE-TTS-BSS---TT-EEEE-TTSEEEEEETTTTEEEEEEEEEETTEEEEEEPPPTTS----EEEEEEETTEEEEEEEETTEEEEEEETTEEEEPPEEEEEEEEEE-SSEEEEEETTEEEEEE-----TT-----HHHHHHHHHHHHHHHHHHHHT-S-TTS--HHHHHHHHHHHHHHHHHHHH-HHHHHHHHHHHHHHHHHHHHHHHHHHHHHTHHHH-HHHH---HHHHTHHHHHHHHHHHHHHHHTTHHHHHHHHHHHHHHHHH---HHHHHHHHHTTTS-TTTGGGGGHHHHTT--HHHHHHHHHHHHT---HHHHHHHHHHHHTT-HHHHHHHHHHHHHHHHHHHHHHHHHHHHHS---S------------SSSSHHHHHHHHHHHHHHHHHHHHHHHHHHHHHHHHHHHHHIIIIIHHTTHHHHHHHHTTTSSSSS-HHHHHHHHHHHHHHHTT--TTHHHHHHHHHHHHHHT-HHHHHHHHHHHHHTT--S-HHHHHHHHHHH--

Radius of gyration: 26.8 Å; chains: 1; bounding box: 82×55×75 Å

Sequence (555 aa):
MKNFTVRGAIVFSILVCLLQVSCTKKEESKEKILARKWLFASVKDATGADVRKVTKADFMALSSDGKFNIAIADGNISATGNWSLKNDTIFYTYDPKPGETEVDSTAYVIRNGEPTVIYFSKGKVLAEVKGSGLSPNKFTKPYKIVELTDEKLVLLDNGVTNAFIYKKTEALQANFSWNGFLNGLIGIFGLTIIAFALSSNRRRINWALIGKALLLQFIFAFFVLRVPAFREVFSGVASVFVTLLQFTRAGSTFLFGGLVDNVNSFGFIFVFQVLPTIIFFAALTSALFYLNILQWIVYGFAWVMNKAMKLSGAESLSSAANIFLGQTEAPLMVKPYISGMTRSETLALMTGGMASISGGVMAAYIGFLGGADPEQQRIFATHLLSASIMTAPATFFAAKILLPETEEFNRDMKISKERVGSNLLDAIANGTTEGLRLAVNVAAMLLVFIAFMAMLNYVILNGVGAWTGLNEKIIAASNGRYEGLTLQYILGYIFAPIAWLIGIRGSDVSLVGQLLGQKVILNEFVAYVSFGDLKNTGSFMFDKSIIITTYALCG

pLDDT: mean 82.12, std 14.17, range [26.48, 98.0]